Protein AF-A0A5Q4HBQ9-F1 (afdb_monomer_lite)

pLDDT: mean 87.52, std 17.46, range [31.7, 98.94]

Structure (mmCIF, N/CA/C/O backbone):
data_AF-A0A5Q4HBQ9-F1
#
_entry.id   AF-A0A5Q4HBQ9-F1
#
loop_
_atom_site.group_PDB
_atom_site.id
_atom_site.type_symbol
_atom_site.label_atom_id
_atom_site.label_alt_id
_atom_site.label_comp_id
_atom_site.label_asym_id
_atom_site.label_entity_id
_atom_site.label_seq_id
_atom_site.pdbx_PDB_ins_code
_atom_site.Cartn_x
_atom_site.Cartn_y
_atom_site.Cartn_z
_atom_site.occupancy
_atom_site.B_iso_or_equiv
_atom_site.auth_seq_id
_atom_site.auth_comp_id
_atom_site.auth_asym_id
_atom_site.auth_atom_id
_atom_site.pdbx_PDB_model_num
ATOM 1 N N . MET A 1 1 ? 62.508 -44.727 -7.318 1.00 38.47 1 MET A N 1
ATOM 2 C CA . MET A 1 1 ? 63.826 -45.401 -7.245 1.00 38.47 1 MET A CA 1
ATOM 3 C C . MET A 1 1 ? 63.617 -46.894 -7.467 1.00 38.47 1 MET A C 1
ATOM 5 O O . MET A 1 1 ? 62.598 -47.386 -7.006 1.00 38.47 1 MET A O 1
ATOM 9 N N . ASN A 1 2 ? 64.560 -47.561 -8.149 1.00 38.38 2 ASN A N 1
ATOM 10 C CA . ASN A 1 2 ? 64.626 -49.001 -8.492 1.00 38.38 2 ASN A CA 1
ATOM 11 C C . ASN A 1 2 ? 63.758 -49.400 -9.697 1.00 38.38 2 ASN A C 1
ATOM 13 O O . ASN A 1 2 ? 62.579 -49.661 -9.539 1.00 38.38 2 ASN A O 1
ATOM 17 N N . SER A 1 3 ? 64.181 -49.404 -10.967 1.00 32.97 3 SER A N 1
ATOM 18 C CA . SER A 1 3 ? 65.463 -49.605 -11.670 1.00 32.97 3 SER A CA 1
ATOM 19 C C . SER A 1 3 ? 66.104 -51.000 -11.573 1.00 32.97 3 SER A C 1
ATOM 21 O O . SER A 1 3 ? 66.800 -51.286 -10.604 1.00 32.97 3 SER A O 1
ATOM 23 N N . LYS A 1 4 ? 66.005 -51.711 -12.720 1.00 38.78 4 LYS A N 1
ATOM 24 C CA . LYS A 1 4 ? 66.917 -52.725 -13.314 1.00 38.78 4 LYS A CA 1
ATOM 25 C C . LYS A 1 4 ? 66.827 -54.174 -12.775 1.00 38.78 4 LYS A C 1
ATOM 27 O O . LYS A 1 4 ? 66.355 -54.340 -11.659 1.00 38.78 4 LYS A O 1
ATOM 32 N N . PRO A 1 5 ? 67.302 -55.212 -13.519 1.00 49.62 5 PRO A N 1
ATOM 33 C CA . PRO A 1 5 ? 68.168 -55.165 -14.712 1.00 49.62 5 PRO A CA 1
ATOM 34 C C . PRO A 1 5 ? 67.811 -56.070 -15.918 1.00 49.62 5 PRO A C 1
ATOM 36 O O . PRO A 1 5 ? 67.216 -57.136 -15.830 1.00 49.62 5 PRO A O 1
ATOM 39 N N . THR A 1 6 ? 68.328 -55.615 -17.057 1.00 40.50 6 THR A N 1
ATOM 40 C CA . THR A 1 6 ? 68.719 -56.319 -18.291 1.00 40.50 6 THR A CA 1
ATOM 41 C C . THR A 1 6 ? 69.881 -57.302 -18.100 1.00 40.50 6 THR A C 1
ATOM 43 O O . THR A 1 6 ? 70.739 -57.006 -17.270 1.00 40.50 6 THR A O 1
ATOM 46 N N . SER A 1 7 ? 70.009 -58.314 -18.984 1.00 37.12 7 SER A N 1
ATOM 47 C CA . SER A 1 7 ? 71.264 -58.914 -19.536 1.00 37.12 7 SER A CA 1
ATOM 48 C C . SER A 1 7 ? 71.087 -60.434 -19.741 1.00 37.12 7 SER A C 1
ATOM 50 O O . SER A 1 7 ? 70.559 -61.073 -18.847 1.00 37.12 7 SER A O 1
ATOM 52 N N . ARG A 1 8 ? 71.553 -61.150 -20.776 1.00 36.56 8 ARG A N 1
ATOM 53 C CA . ARG A 1 8 ? 72.318 -60.921 -22.026 1.00 36.56 8 ARG A CA 1
ATOM 54 C C . ARG A 1 8 ? 72.663 -62.327 -22.569 1.00 36.56 8 ARG A C 1
ATOM 56 O O . ARG A 1 8 ? 72.629 -63.280 -21.797 1.00 36.56 8 ARG A O 1
ATOM 63 N N . LYS A 1 9 ? 73.173 -62.359 -23.810 1.00 34.47 9 LYS A N 1
ATOM 64 C CA . LYS A 1 9 ? 74.004 -63.394 -24.482 1.00 34.47 9 LYS A CA 1
ATOM 65 C C . LYS A 1 9 ? 73.251 -64.397 -25.357 1.00 34.47 9 LYS A C 1
ATOM 67 O O . LYS A 1 9 ? 72.204 -64.871 -24.960 1.00 34.47 9 LYS A O 1
ATOM 72 N N . GLN A 1 10 ? 73.775 -64.864 -26.490 1.00 35.12 10 GLN A N 1
ATOM 73 C CA . GLN A 1 10 ? 74.820 -64.468 -27.465 1.00 35.12 10 GLN A CA 1
ATOM 74 C C . GLN A 1 10 ? 74.903 -65.672 -28.426 1.00 35.12 10 GLN A C 1
ATOM 76 O O . GLN A 1 10 ? 74.970 -66.784 -27.914 1.00 35.12 10 GLN A O 1
ATOM 81 N N . SER A 1 11 ? 74.997 -65.445 -29.741 1.00 34.88 11 SER A N 1
ATOM 82 C CA . SER A 1 11 ? 75.926 -66.094 -30.709 1.00 34.88 11 SER A CA 1
ATOM 83 C C . SER A 1 11 ? 75.340 -66.001 -32.133 1.00 34.88 11 SER A C 1
ATOM 85 O O . SER A 1 11 ? 74.197 -66.356 -32.376 1.00 34.88 11 SER A O 1
ATOM 87 N N . ASN A 1 12 ? 75.937 -65.176 -32.995 1.00 34.09 12 ASN A N 1
ATOM 88 C CA . ASN A 1 12 ? 76.936 -65.491 -34.034 1.00 34.09 12 ASN A CA 1
ATOM 89 C C . ASN A 1 12 ? 76.414 -66.238 -35.282 1.00 34.09 12 ASN A C 1
ATOM 91 O O . ASN A 1 12 ? 76.259 -67.450 -35.292 1.00 34.09 12 ASN A O 1
ATOM 95 N N . ALA A 1 13 ? 76.216 -65.424 -36.326 1.00 37.75 13 ALA A N 1
ATOM 96 C CA . ALA A 1 13 ? 76.554 -65.570 -37.747 1.00 37.75 13 ALA A CA 1
ATOM 97 C C . ALA A 1 13 ? 76.961 -66.942 -38.328 1.00 37.75 13 ALA A C 1
ATOM 99 O O . ALA A 1 13 ? 77.933 -67.544 -37.882 1.00 37.75 13 ALA A O 1
ATOM 100 N N . SER A 1 14 ? 76.358 -67.289 -39.475 1.00 34.28 14 SER A N 1
ATOM 101 C CA . SER A 1 14 ? 77.067 -67.802 -40.663 1.00 34.28 14 SER A CA 1
ATOM 102 C C . SER A 1 14 ? 76.190 -67.716 -41.929 1.00 34.28 14 SER A C 1
ATOM 104 O O . SER A 1 14 ? 74.966 -67.694 -41.851 1.00 34.28 14 SER A O 1
ATOM 106 N N . GLN A 1 15 ? 76.856 -67.603 -43.075 1.00 36.81 15 GLN A N 1
ATOM 107 C CA . GLN A 1 15 ? 76.413 -67.217 -44.417 1.00 36.81 15 GLN A CA 1
ATOM 108 C C . GLN A 1 15 ? 75.768 -68.334 -45.277 1.00 36.81 15 GLN A C 1
ATOM 110 O O . GLN A 1 15 ? 76.101 -69.504 -45.146 1.00 36.81 15 GLN A O 1
ATOM 115 N N . GLN A 1 16 ? 74.957 -67.869 -46.244 1.00 34.38 16 GLN A N 1
ATOM 116 C CA . GLN A 1 16 ? 74.822 -68.269 -47.669 1.00 34.38 16 GLN A CA 1
ATOM 117 C C . GLN A 1 16 ? 74.258 -69.644 -48.135 1.00 34.38 16 GLN A C 1
ATOM 119 O O . GLN A 1 16 ? 74.968 -70.638 -48.191 1.00 34.38 16 GLN A O 1
ATOM 124 N N . THR A 1 17 ? 73.057 -69.536 -48.752 1.00 31.70 17 THR A N 1
ATOM 125 C CA . THR A 1 17 ? 72.561 -70.101 -50.053 1.00 31.70 17 THR A CA 1
ATOM 126 C C . THR A 1 17 ? 72.291 -71.613 -50.214 1.00 31.70 17 THR A C 1
ATOM 128 O O . THR A 1 17 ? 72.975 -72.411 -49.590 1.00 31.70 17 THR A O 1
ATOM 131 N N . PRO A 1 18 ? 71.482 -72.045 -51.217 1.00 57.16 18 PRO A N 1
ATOM 132 C CA . PRO A 1 18 ? 70.128 -71.624 -51.637 1.00 57.16 18 PRO A CA 1
ATOM 133 C C . PRO A 1 18 ? 69.224 -72.866 -51.940 1.00 57.16 18 PRO A C 1
ATOM 135 O O . PRO A 1 18 ? 69.588 -73.980 -51.582 1.00 57.16 18 PRO A O 1
ATOM 138 N N . ASN A 1 19 ? 68.116 -72.669 -52.678 1.00 32.53 19 ASN A N 1
ATOM 139 C CA . ASN A 1 19 ? 67.130 -73.648 -53.198 1.00 32.53 19 ASN A CA 1
ATOM 140 C C . ASN A 1 19 ? 66.070 -74.117 -52.194 1.00 32.53 19 ASN A C 1
ATOM 142 O O . ASN A 1 19 ? 66.363 -74.347 -51.033 1.00 32.53 19 ASN A O 1
ATOM 146 N N . SER A 1 20 ? 64.820 -74.371 -52.559 1.00 35.34 20 SER A N 1
ATOM 147 C CA . SER A 1 20 ? 63.946 -74.051 -53.698 1.00 35.34 20 SER A CA 1
ATOM 148 C C . SER A 1 20 ? 62.598 -74.670 -53.309 1.00 35.34 20 SER A C 1
ATOM 150 O O . SER A 1 20 ? 62.616 -75.739 -52.711 1.00 35.34 20 SER A O 1
ATOM 152 N N . SER A 1 21 ? 61.486 -74.029 -53.686 1.00 40.16 21 SER A N 1
ATOM 153 C CA . SER A 1 21 ? 60.124 -74.596 -53.788 1.00 40.16 21 SER A CA 1
ATOM 154 C C . SER A 1 21 ? 59.545 -75.344 -52.577 1.00 40.16 21 SER A C 1
ATOM 156 O O . SER A 1 21 ? 59.978 -76.443 -52.266 1.00 40.16 21 SER A O 1
ATOM 158 N N . GLU A 1 22 ? 58.456 -74.825 -52.008 1.00 39.00 22 GLU A N 1
ATOM 159 C CA . GLU A 1 22 ? 57.154 -75.511 -52.071 1.00 39.00 22 GLU A CA 1
ATOM 160 C C . GLU A 1 22 ? 56.040 -74.669 -51.437 1.00 39.00 22 GLU A C 1
ATOM 162 O O . GLU A 1 22 ? 56.217 -73.969 -50.439 1.00 39.00 22 GLU A O 1
ATOM 167 N N . ASP A 1 23 ? 54.896 -74.722 -52.107 1.00 41.75 23 ASP A N 1
ATOM 168 C CA . ASP A 1 23 ? 53.653 -74.027 -51.828 1.00 41.75 23 ASP A CA 1
ATOM 169 C C . ASP A 1 23 ? 52.999 -74.442 -50.502 1.00 41.75 23 ASP A C 1
ATOM 171 O O . ASP A 1 23 ? 52.842 -75.624 -50.204 1.00 41.75 23 ASP A O 1
ATOM 175 N N . ALA A 1 24 ? 52.466 -73.458 -49.774 1.00 39.22 24 ALA A N 1
ATOM 176 C CA . ALA A 1 24 ? 51.331 -73.661 -48.875 1.00 39.22 24 ALA A CA 1
ATOM 177 C C . ALA A 1 24 ? 50.464 -72.392 -48.851 1.00 39.22 24 ALA A C 1
ATOM 179 O O . ALA A 1 24 ? 50.676 -71.457 -48.075 1.00 39.22 24 ALA A O 1
ATOM 180 N N . ALA A 1 25 ? 49.482 -72.347 -49.750 1.00 40.44 25 ALA A N 1
ATOM 181 C CA . ALA A 1 25 ? 48.472 -71.301 -49.804 1.00 40.44 25 ALA A CA 1
ATOM 182 C C . ALA A 1 25 ? 47.514 -71.401 -48.600 1.00 40.44 25 ALA A C 1
ATOM 184 O O . ALA A 1 25 ? 46.731 -72.339 -48.485 1.00 40.44 25 ALA A O 1
ATOM 185 N N . SER A 1 26 ? 47.537 -70.389 -47.727 1.00 42.75 26 SER A N 1
ATOM 186 C CA . SER A 1 26 ? 46.495 -70.121 -46.728 1.00 42.75 26 SER A CA 1
ATOM 187 C C . SER A 1 26 ? 45.514 -69.087 -47.294 1.00 42.75 26 SER A C 1
ATOM 189 O O . SER A 1 26 ? 45.794 -67.886 -47.309 1.00 42.75 26 SER A O 1
ATOM 191 N N . THR A 1 27 ? 44.347 -69.540 -47.744 1.00 43.53 27 THR A N 1
ATOM 192 C CA . THR A 1 27 ? 43.231 -68.709 -48.223 1.00 43.53 27 THR A CA 1
ATOM 193 C C . THR A 1 27 ? 42.690 -67.777 -47.129 1.00 43.53 27 THR A C 1
ATOM 195 O O . THR A 1 27 ? 42.095 -68.233 -46.153 1.00 43.53 27 THR A O 1
ATOM 198 N N . ARG A 1 28 ? 42.834 -66.455 -47.310 1.00 51.19 28 ARG A N 1
ATOM 199 C CA . ARG A 1 28 ? 42.061 -65.437 -46.574 1.00 51.19 28 ARG A CA 1
ATOM 200 C C . ARG A 1 28 ? 40.673 -65.309 -47.204 1.00 51.19 28 ARG A C 1
ATOM 202 O O . ARG A 1 28 ? 40.556 -64.911 -48.357 1.00 51.19 28 ARG A O 1
ATOM 209 N N . SER A 1 29 ? 39.635 -65.596 -46.422 1.00 48.44 29 SER A N 1
ATOM 210 C CA . SER A 1 29 ? 38.242 -65.260 -46.741 1.00 48.44 29 SER A CA 1
ATOM 211 C C . SER A 1 29 ? 38.076 -63.734 -46.837 1.00 48.44 29 SER A C 1
ATOM 213 O O . SER A 1 29 ? 38.196 -63.015 -45.841 1.00 48.44 29 SER A O 1
ATOM 215 N N . THR A 1 30 ? 37.818 -63.224 -48.040 1.00 52.66 30 THR A N 1
ATOM 216 C CA . THR A 1 30 ? 37.378 -61.849 -48.294 1.00 52.66 30 THR A CA 1
ATOM 217 C C . THR A 1 30 ? 35.855 -61.843 -48.433 1.00 52.66 30 THR A C 1
ATOM 219 O O . THR A 1 30 ? 35.308 -62.172 -49.479 1.00 52.66 30 THR A O 1
ATOM 222 N N . HIS A 1 31 ? 35.136 -61.475 -47.367 1.00 55.94 31 HIS A N 1
ATOM 223 C CA . HIS A 1 31 ? 33.686 -61.269 -47.447 1.00 55.94 31 HIS A CA 1
ATOM 224 C C . HIS A 1 31 ? 33.368 -60.013 -48.290 1.00 55.94 31 HIS A C 1
ATOM 226 O O . HIS A 1 31 ? 33.730 -58.908 -47.872 1.00 55.94 31 HIS A O 1
ATOM 232 N N . PRO A 1 32 ? 32.656 -60.136 -49.429 1.00 56.22 32 PRO A N 1
ATOM 233 C CA . PRO A 1 32 ? 32.446 -59.047 -50.394 1.00 56.22 32 PRO A CA 1
ATOM 234 C C . PRO A 1 32 ? 31.489 -57.939 -49.911 1.00 56.22 32 PRO A C 1
ATOM 236 O O . PRO A 1 32 ? 31.349 -56.916 -50.571 1.00 56.22 32 PRO A O 1
ATOM 239 N N . TYR A 1 33 ? 30.865 -58.094 -48.738 1.00 57.97 33 TYR A N 1
ATOM 240 C CA . TYR A 1 33 ? 29.875 -57.150 -48.196 1.00 57.97 33 TYR A CA 1
ATOM 241 C C . TYR A 1 33 ? 30.449 -56.115 -47.214 1.00 57.97 33 TYR A C 1
ATOM 243 O O . TYR A 1 33 ? 29.762 -55.163 -46.848 1.00 57.97 33 TYR A O 1
ATOM 251 N N . ARG A 1 34 ? 31.715 -56.263 -46.796 1.00 60.88 34 ARG A N 1
ATOM 252 C CA . ARG A 1 34 ? 32.393 -55.324 -45.883 1.00 60.88 34 ARG A CA 1
ATOM 253 C C . ARG A 1 34 ? 32.460 -53.870 -46.384 1.00 60.88 34 ARG A C 1
ATOM 255 O O . ARG A 1 34 ? 32.150 -52.994 -45.582 1.00 60.88 34 ARG A O 1
ATOM 262 N N . PRO A 1 35 ? 32.821 -53.569 -47.649 1.00 66.25 35 PRO A N 1
ATOM 263 C CA . PRO A 1 35 ? 32.895 -52.179 -48.105 1.00 66.25 35 PRO A CA 1
ATOM 264 C C . PRO A 1 35 ? 31.508 -51.531 -48.212 1.00 66.25 35 PRO A C 1
ATOM 266 O O . PRO A 1 35 ? 31.366 -50.349 -47.919 1.00 66.25 35 PRO A O 1
ATOM 269 N N . PHE A 1 36 ? 30.474 -52.310 -48.547 1.00 75.38 36 PHE A N 1
ATOM 270 C CA . PHE A 1 36 ? 29.093 -51.829 -48.607 1.00 75.38 36 PHE A CA 1
ATOM 271 C C . PHE A 1 36 ? 28.544 -51.482 -47.217 1.00 75.38 36 PHE A C 1
ATOM 273 O O . PHE A 1 36 ? 28.008 -50.395 -47.020 1.00 75.38 36 PHE A O 1
ATOM 280 N N . PHE A 1 37 ? 28.743 -52.360 -46.227 1.00 75.94 37 PHE A N 1
ATOM 281 C CA . PHE A 1 37 ? 28.345 -52.091 -44.841 1.00 75.94 37 PHE A CA 1
ATOM 282 C C . PHE A 1 37 ? 29.100 -50.907 -44.230 1.00 75.94 37 PHE A C 1
ATOM 284 O O . PHE A 1 37 ? 28.501 -50.109 -43.515 1.00 75.94 37 PHE A O 1
ATOM 291 N N . LEU A 1 38 ? 30.395 -50.764 -44.528 1.00 79.88 38 LEU A N 1
ATOM 292 C CA . LEU A 1 38 ? 31.186 -49.612 -44.087 1.00 79.88 38 LEU A CA 1
ATOM 293 C C . LEU A 1 38 ? 30.717 -48.308 -44.751 1.00 79.88 38 LEU A C 1
ATOM 295 O O . LEU A 1 38 ? 30.642 -47.286 -44.076 1.00 79.88 38 LEU A O 1
ATOM 299 N N . GLY A 1 39 ? 30.350 -48.348 -46.036 1.00 84.88 39 GLY A N 1
ATOM 300 C CA . GLY A 1 39 ? 29.775 -47.202 -46.745 1.00 84.88 39 GLY A CA 1
ATOM 301 C C . GLY A 1 39 ? 28.408 -46.786 -46.195 1.00 84.88 39 GLY A C 1
ATOM 302 O O . GLY A 1 39 ? 28.181 -45.605 -45.945 1.00 84.88 39 GLY A O 1
ATOM 303 N N . LEU A 1 40 ? 27.521 -47.751 -45.928 1.00 87.31 40 LEU A N 1
ATOM 304 C CA . LEU A 1 40 ? 26.217 -47.495 -45.308 1.00 87.31 40 LEU A CA 1
ATOM 305 C C . LEU A 1 40 ? 26.369 -46.939 -43.885 1.00 87.31 40 LEU A C 1
ATOM 307 O O . LEU A 1 40 ? 25.688 -45.984 -43.525 1.00 87.31 40 LEU A O 1
ATOM 311 N N . LEU A 1 41 ? 27.287 -47.495 -43.090 1.00 89.25 41 LEU A N 1
ATOM 312 C CA . LEU A 1 41 ? 27.578 -47.000 -41.746 1.00 89.25 41 LEU A CA 1
ATOM 313 C C . LEU A 1 41 ? 28.112 -45.561 -41.781 1.00 89.25 41 LEU A C 1
ATOM 315 O O . LEU A 1 41 ? 27.652 -44.738 -40.996 1.00 89.25 41 LEU A O 1
ATOM 319 N N . MET A 1 42 ? 29.024 -45.233 -42.705 1.00 89.31 42 MET A N 1
ATOM 320 C CA . MET A 1 42 ? 29.490 -43.852 -42.886 1.00 89.31 42 MET A CA 1
ATOM 321 C C . MET A 1 42 ? 28.348 -42.907 -43.253 1.00 89.31 42 MET A C 1
ATOM 323 O O . MET A 1 42 ? 28.282 -41.815 -42.699 1.00 89.31 42 MET A O 1
ATOM 327 N N . LEU A 1 43 ? 27.443 -43.317 -44.146 1.00 92.00 43 LEU A N 1
ATOM 328 C CA . LEU A 1 43 ? 26.289 -42.502 -44.527 1.00 92.00 43 LEU A CA 1
ATOM 329 C C . LEU A 1 43 ? 25.365 -42.251 -43.329 1.00 92.00 43 LEU A C 1
ATOM 331 O O . LEU A 1 43 ? 24.971 -41.115 -43.087 1.00 92.00 43 LEU A O 1
ATOM 335 N N . VAL A 1 44 ? 25.052 -43.292 -42.552 1.00 92.75 44 VAL A N 1
ATOM 336 C CA . VAL A 1 44 ? 24.201 -43.177 -41.357 1.00 92.75 44 VAL A CA 1
ATOM 337 C C . VAL A 1 44 ? 24.845 -42.270 -40.313 1.00 92.75 44 VAL A C 1
ATOM 339 O O . VAL A 1 44 ? 24.173 -41.391 -39.779 1.00 92.75 44 VAL A O 1
ATOM 342 N N . VAL A 1 45 ? 26.145 -42.435 -40.052 1.00 93.31 45 VAL A N 1
ATOM 343 C CA . VAL A 1 45 ? 26.885 -41.565 -39.129 1.00 93.31 45 VAL A CA 1
ATOM 344 C C . VAL A 1 45 ? 26.903 -40.129 -39.647 1.00 93.31 45 VAL A C 1
ATOM 346 O O . VAL A 1 45 ? 26.613 -39.224 -38.878 1.00 93.31 45 VAL A O 1
ATOM 349 N N . ALA A 1 46 ? 27.151 -39.903 -40.938 1.00 93.56 46 ALA A N 1
ATOM 350 C CA . ALA A 1 46 ? 27.155 -38.565 -41.525 1.00 93.56 46 ALA A CA 1
ATOM 351 C C . ALA A 1 46 ? 25.786 -37.874 -41.414 1.00 93.56 46 ALA A C 1
ATOM 353 O O . ALA A 1 46 ? 25.722 -36.709 -41.029 1.00 93.56 46 ALA A O 1
ATOM 354 N N . VAL A 1 47 ? 24.690 -38.592 -41.686 1.00 94.94 47 VAL A N 1
ATOM 355 C CA . VAL A 1 47 ? 23.321 -38.068 -41.544 1.00 94.94 47 VAL A CA 1
ATOM 356 C C . VAL A 1 47 ? 22.985 -37.793 -40.077 1.00 94.94 47 VAL A C 1
ATOM 358 O O . VAL A 1 47 ? 22.423 -36.745 -39.767 1.00 94.94 47 VAL A O 1
ATOM 361 N N . ALA A 1 48 ? 23.362 -38.687 -39.161 1.00 94.19 48 ALA A N 1
ATOM 362 C CA . ALA A 1 48 ? 23.145 -38.493 -37.730 1.00 94.19 48 ALA A CA 1
ATOM 363 C C . ALA A 1 48 ? 23.954 -37.305 -37.188 1.00 94.19 48 ALA A C 1
ATOM 365 O O . ALA A 1 48 ? 23.406 -36.464 -36.480 1.00 94.19 48 ALA A O 1
ATOM 366 N N . THR A 1 49 ? 25.233 -37.189 -37.558 1.00 94.44 49 THR A N 1
ATOM 367 C CA . THR A 1 49 ? 26.078 -36.042 -37.209 1.00 94.44 49 THR A CA 1
ATOM 368 C C . THR A 1 49 ? 25.496 -34.756 -37.778 1.00 94.44 49 THR A C 1
ATOM 370 O O . THR A 1 49 ? 25.367 -33.794 -37.032 1.00 94.44 49 THR A O 1
ATOM 373 N N . PHE A 1 50 ? 25.062 -34.742 -39.041 1.00 96.06 50 PHE A N 1
ATOM 374 C CA . PHE A 1 50 ? 24.402 -33.579 -39.632 1.00 96.06 50 PHE A CA 1
ATOM 375 C C . PHE A 1 50 ? 23.128 -33.191 -38.870 1.00 96.06 50 PHE A C 1
ATOM 377 O O . PHE A 1 50 ? 22.959 -32.022 -38.541 1.00 96.06 50 PHE A O 1
ATOM 384 N N . GLY A 1 51 ? 22.267 -34.153 -38.526 1.00 95.75 51 GLY A N 1
ATOM 385 C CA . GLY A 1 51 ? 21.046 -33.896 -37.756 1.00 95.75 51 GLY A CA 1
ATOM 386 C C . GLY A 1 51 ? 21.323 -33.345 -36.354 1.00 95.75 51 GLY A C 1
ATOM 387 O O . GLY A 1 51 ? 20.674 -32.392 -35.929 1.00 95.75 51 GLY A O 1
ATOM 388 N N . VAL A 1 52 ? 22.323 -33.891 -35.654 1.00 94.81 52 VAL A N 1
ATOM 389 C CA . VAL A 1 52 ? 22.746 -33.401 -34.333 1.00 94.81 52 VAL A CA 1
ATOM 390 C C . VAL A 1 52 ? 23.371 -32.012 -34.438 1.00 94.81 52 VAL A C 1
ATOM 392 O O . VAL A 1 52 ? 23.030 -31.137 -33.649 1.00 94.81 52 VAL A O 1
ATOM 395 N N . THR A 1 53 ? 24.252 -31.776 -35.411 1.00 94.50 53 THR A N 1
ATOM 396 C CA . THR A 1 53 ? 24.859 -30.459 -35.636 1.00 94.50 53 THR A CA 1
ATOM 397 C C . THR A 1 53 ? 23.802 -29.425 -36.007 1.00 94.50 53 THR A C 1
ATOM 399 O O . THR A 1 53 ? 23.817 -28.343 -35.433 1.00 94.50 53 THR A O 1
ATOM 402 N N . TRP A 1 54 ? 22.858 -29.755 -36.891 1.00 95.25 54 TRP A N 1
ATOM 403 C CA . TRP A 1 54 ? 21.749 -28.871 -37.253 1.00 95.25 54 TRP A CA 1
ATOM 404 C C . TRP A 1 54 ? 20.902 -28.517 -36.028 1.00 95.25 54 TRP A C 1
ATOM 406 O O . TRP A 1 54 ? 20.715 -27.340 -35.746 1.00 95.25 54 TRP A O 1
ATOM 416 N N . LEU A 1 55 ? 20.501 -29.507 -35.225 1.00 93.50 55 LEU A N 1
ATOM 417 C CA . LEU A 1 55 ? 19.765 -29.269 -33.983 1.00 93.50 55 LEU A CA 1
ATOM 418 C C . LEU A 1 55 ? 20.554 -28.394 -32.995 1.00 93.50 55 LEU A C 1
ATOM 420 O O . LEU A 1 55 ? 19.989 -27.478 -32.403 1.00 93.50 55 LEU A O 1
ATOM 424 N N . LEU A 1 56 ? 21.852 -28.656 -32.810 1.00 91.56 56 LEU A N 1
ATOM 425 C CA . LEU A 1 56 ? 22.705 -27.867 -31.918 1.00 91.56 56 LEU A CA 1
ATOM 426 C C . LEU A 1 56 ? 22.872 -26.427 -32.408 1.00 91.56 56 LEU A C 1
ATOM 428 O O . LEU A 1 56 ? 22.820 -25.517 -31.585 1.00 91.56 56 LEU A O 1
ATOM 432 N N . VAL A 1 57 ? 23.033 -26.217 -33.717 1.00 91.38 57 VAL A N 1
ATOM 433 C CA . VAL A 1 57 ? 23.089 -24.882 -34.328 1.00 91.38 57 VAL A CA 1
ATOM 434 C C . VAL A 1 57 ? 21.758 -24.167 -34.140 1.00 91.38 57 VAL A C 1
ATOM 436 O O . VAL A 1 57 ? 21.757 -23.059 -33.627 1.00 91.38 57 VAL A O 1
ATOM 439 N N . THR A 1 58 ? 20.623 -24.812 -34.413 1.00 90.69 58 THR A N 1
ATOM 440 C CA . THR A 1 58 ? 19.294 -24.223 -34.195 1.00 90.69 58 THR A CA 1
ATOM 441 C C . THR A 1 58 ? 19.046 -23.884 -32.720 1.00 90.69 58 THR A C 1
ATOM 443 O O . THR A 1 58 ? 18.545 -22.807 -32.405 1.00 90.69 58 THR A O 1
ATOM 446 N N . ILE A 1 59 ? 19.441 -24.753 -31.781 1.00 82.69 59 ILE A N 1
ATOM 447 C CA . ILE A 1 59 ? 19.371 -24.458 -30.339 1.00 82.69 59 ILE A CA 1
ATOM 448 C C . ILE A 1 59 ? 20.284 -23.283 -29.983 1.00 82.69 59 ILE A C 1
ATOM 450 O O . ILE A 1 59 ? 19.897 -22.434 -29.180 1.00 82.69 59 ILE A O 1
ATOM 454 N N . PHE A 1 60 ? 21.494 -23.233 -30.540 1.00 82.62 60 PHE A N 1
ATOM 455 C CA . PHE A 1 60 ? 22.449 -22.162 -30.287 1.00 82.62 60 PHE A CA 1
ATOM 456 C C . PHE A 1 60 ? 21.954 -20.825 -30.844 1.00 82.62 60 PHE A C 1
ATOM 458 O O . PHE A 1 60 ? 21.954 -19.849 -30.103 1.00 82.62 60 PHE A O 1
ATOM 465 N N . GLU A 1 61 ? 21.446 -20.793 -32.075 1.00 78.06 61 GLU A N 1
ATOM 466 C CA . GLU A 1 61 ? 20.825 -19.626 -32.709 1.00 78.06 61 GLU A CA 1
ATOM 467 C C . GLU A 1 61 ? 19.605 -19.149 -31.917 1.00 78.06 61 GLU A C 1
ATOM 469 O O . GLU A 1 61 ? 19.521 -17.969 -31.587 1.00 78.06 61 GLU A O 1
ATOM 474 N N . HIS A 1 62 ? 18.705 -20.048 -31.501 1.00 74.25 62 HIS A N 1
ATOM 475 C CA . HIS A 1 62 ? 17.578 -19.683 -30.637 1.00 74.25 62 HIS A CA 1
ATOM 476 C C . HIS A 1 62 ? 18.030 -19.174 -29.264 1.00 74.25 62 HIS A C 1
ATOM 478 O O . HIS A 1 62 ? 17.460 -18.213 -28.750 1.00 74.25 62 HIS A O 1
ATOM 484 N N . ARG A 1 63 ? 19.070 -19.769 -28.666 1.00 66.88 63 ARG A N 1
ATOM 485 C CA . ARG A 1 63 ? 19.653 -19.271 -27.411 1.00 66.88 63 ARG A CA 1
ATOM 486 C C . ARG A 1 63 ? 20.352 -17.930 -27.593 1.00 66.88 63 ARG A C 1
ATOM 488 O O . ARG A 1 63 ? 20.340 -17.138 -26.661 1.00 66.88 63 ARG A O 1
ATOM 495 N N . GLN A 1 64 ? 20.969 -17.673 -28.741 1.00 63.72 64 GLN A N 1
ATOM 496 C CA . GLN A 1 64 ? 21.662 -16.422 -29.029 1.00 63.72 64 GLN A CA 1
ATOM 497 C C . GLN A 1 64 ? 20.666 -15.299 -29.336 1.00 63.72 64 GLN A C 1
ATOM 499 O O . GLN A 1 64 ? 20.788 -14.227 -28.754 1.00 63.72 64 GLN A O 1
ATOM 504 N N . ALA A 1 65 ? 19.614 -15.579 -30.109 1.00 57.66 65 ALA A N 1
ATOM 505 C CA . ALA A 1 65 ? 18.470 -14.685 -30.283 1.00 57.66 65 ALA A CA 1
ATOM 506 C C . ALA A 1 65 ? 17.773 -14.372 -28.944 1.00 57.66 65 ALA A C 1
ATOM 508 O O . ALA A 1 65 ? 17.353 -13.244 -28.713 1.00 57.66 65 ALA A O 1
ATOM 509 N N . ALA A 1 66 ? 17.715 -15.337 -28.019 1.00 55.38 66 ALA A N 1
ATOM 510 C CA . ALA A 1 66 ? 17.209 -15.117 -26.663 1.00 55.38 66 ALA A CA 1
ATOM 511 C C . ALA A 1 66 ? 18.182 -14.354 -25.737 1.00 55.38 66 ALA A C 1
ATOM 513 O O . ALA A 1 66 ? 17.756 -13.864 -24.694 1.00 55.38 66 ALA A O 1
ATOM 514 N N . ARG A 1 67 ? 19.479 -14.266 -26.071 1.00 53.56 67 ARG A N 1
ATOM 515 C CA . ARG A 1 67 ? 20.512 -13.613 -25.239 1.00 53.56 67 ARG A CA 1
ATOM 516 C C . ARG A 1 67 ? 20.609 -12.102 -25.453 1.00 53.56 67 ARG A C 1
ATOM 518 O O . ARG A 1 67 ? 21.089 -11.421 -24.556 1.00 53.56 67 ARG A O 1
ATOM 525 N N . THR A 1 68 ? 20.139 -11.583 -26.584 1.00 55.59 68 THR A N 1
ATOM 526 C CA . THR A 1 68 ? 20.027 -10.137 -26.853 1.00 55.59 68 THR A CA 1
ATOM 527 C C . THR A 1 68 ? 18.615 -9.815 -27.352 1.00 55.59 68 THR A C 1
ATOM 529 O O . THR A 1 68 ? 18.432 -9.572 -28.544 1.00 55.59 68 THR A O 1
ATOM 532 N N . PRO A 1 69 ? 17.591 -9.877 -26.480 1.00 56.22 69 PRO A N 1
ATOM 533 C CA . PRO A 1 69 ? 16.197 -9.766 -26.909 1.00 56.22 69 PRO A CA 1
ATOM 534 C C . PRO A 1 69 ? 15.788 -8.348 -27.337 1.00 56.22 69 PRO A C 1
ATOM 536 O O . PRO A 1 69 ? 14.712 -8.183 -27.903 1.00 56.22 69 PRO A O 1
ATOM 539 N N . PHE A 1 70 ? 16.617 -7.331 -27.081 1.00 62.78 70 PHE A N 1
ATOM 540 C CA . PHE A 1 70 ? 16.353 -5.948 -27.471 1.00 62.78 70 PHE A CA 1
ATOM 541 C C . PHE A 1 70 ? 17.625 -5.271 -27.988 1.00 62.78 70 PHE A C 1
ATOM 543 O O . PHE A 1 70 ? 18.725 -5.500 -27.483 1.00 62.78 70 PHE A O 1
ATOM 550 N N . VAL A 1 71 ? 17.455 -4.436 -29.010 1.00 70.38 71 VAL A N 1
ATOM 551 C CA . VAL A 1 71 ? 18.476 -3.505 -29.493 1.00 70.38 71 VAL A CA 1
ATOM 552 C C . VAL A 1 71 ? 18.201 -2.175 -28.805 1.00 70.38 71 VAL A C 1
ATOM 554 O O . VAL A 1 71 ? 17.079 -1.680 -28.883 1.00 70.38 71 VAL A O 1
ATOM 557 N N . ARG A 1 72 ? 19.200 -1.606 -28.124 1.00 81.00 72 ARG A N 1
ATOM 558 C CA . ARG A 1 72 ? 19.101 -0.234 -27.618 1.00 81.00 72 ARG A CA 1
ATOM 559 C C . ARG A 1 72 ? 19.273 0.730 -28.779 1.00 81.00 72 ARG A C 1
ATOM 561 O O . ARG A 1 72 ? 20.331 0.762 -29.400 1.00 81.00 72 ARG A O 1
ATOM 568 N N . LEU A 1 73 ? 18.200 1.437 -29.097 1.00 86.06 73 LEU A N 1
ATOM 569 C CA . LEU A 1 73 ? 18.142 2.454 -30.141 1.00 86.06 73 LEU A CA 1
ATOM 570 C C . LEU A 1 73 ? 18.283 3.857 -29.553 1.00 86.06 73 LEU A C 1
ATOM 572 O O . LEU A 1 73 ? 18.827 4.735 -30.215 1.00 86.06 73 LEU A O 1
ATOM 576 N N . VAL A 1 74 ? 17.808 4.047 -28.321 1.00 89.31 74 VAL A N 1
ATOM 577 C CA . VAL A 1 74 ? 17.945 5.287 -27.554 1.00 89.31 74 VAL A CA 1
ATOM 578 C C . VAL A 1 74 ? 18.533 4.988 -26.183 1.00 89.31 74 VAL A C 1
ATOM 580 O O . VAL A 1 74 ? 18.289 3.916 -25.621 1.00 89.31 74 VAL A O 1
ATOM 583 N N . GLU A 1 75 ? 19.311 5.923 -25.653 1.00 88.69 75 GLU A N 1
ATOM 584 C CA . GLU A 1 75 ? 19.789 5.837 -24.277 1.00 88.69 75 GLU A CA 1
ATOM 585 C C . GLU A 1 75 ? 18.661 6.210 -23.311 1.00 88.69 75 GLU A C 1
ATOM 587 O O . GLU A 1 75 ? 17.835 7.075 -23.599 1.00 88.69 75 GLU A O 1
ATOM 592 N N . VAL A 1 76 ? 18.624 5.505 -22.185 1.00 92.31 76 VAL A N 1
ATOM 593 C CA . VAL A 1 76 ? 17.772 5.800 -21.031 1.00 92.31 76 VAL A CA 1
ATOM 594 C C . VAL A 1 76 ? 18.651 5.717 -19.792 1.00 92.31 76 VAL A C 1
ATOM 596 O O . VAL A 1 76 ? 19.583 4.909 -19.745 1.00 92.31 76 VAL A O 1
ATOM 599 N N . ASP A 1 77 ? 18.361 6.540 -18.797 1.00 93.94 77 ASP A N 1
ATOM 600 C CA . ASP A 1 77 ? 19.189 6.711 -17.610 1.00 93.94 77 ASP A CA 1
ATOM 601 C C . ASP A 1 77 ? 18.350 6.916 -16.340 1.00 93.94 77 ASP A C 1
ATOM 603 O O . ASP A 1 77 ? 17.133 6.708 -16.323 1.00 93.94 77 ASP A O 1
ATOM 607 N N . GLU A 1 78 ? 19.016 7.296 -15.251 1.00 94.75 78 GLU A N 1
ATOM 608 C CA . GLU A 1 78 ? 18.401 7.474 -13.940 1.00 94.75 78 GLU A CA 1
ATOM 609 C C . GLU A 1 78 ? 17.477 8.698 -13.818 1.00 94.75 78 GLU A C 1
ATOM 611 O O . GLU A 1 78 ? 16.876 8.883 -12.759 1.00 94.75 78 GLU A O 1
ATOM 616 N N . THR A 1 79 ? 17.363 9.524 -14.863 1.00 92.50 79 THR A N 1
ATOM 617 C CA . THR A 1 79 ? 16.416 10.650 -14.965 1.00 92.50 79 THR A CA 1
ATOM 618 C C . THR A 1 79 ? 15.292 10.397 -15.953 1.00 92.50 79 THR A C 1
ATOM 620 O O . THR A 1 79 ? 14.338 11.165 -15.984 1.00 92.50 79 THR A O 1
ATOM 623 N N . THR A 1 80 ? 15.360 9.318 -16.740 1.00 92.75 80 THR A N 1
ATOM 624 C CA . THR A 1 80 ? 14.374 9.026 -17.787 1.00 92.75 80 THR A CA 1
ATOM 625 C C . THR A 1 80 ? 13.063 8.506 -17.187 1.00 92.75 80 THR A C 1
ATOM 627 O O . THR A 1 80 ? 12.748 7.316 -17.262 1.00 92.75 80 THR A O 1
ATOM 630 N N . THR A 1 81 ? 12.285 9.393 -16.571 1.00 92.25 81 THR A N 1
ATOM 631 C CA . THR A 1 81 ? 10.968 9.089 -15.991 1.00 92.25 81 THR A CA 1
ATOM 632 C C . THR A 1 81 ? 9.881 9.047 -17.052 1.00 92.25 81 THR A C 1
ATOM 634 O O . THR A 1 81 ? 8.920 8.290 -16.899 1.00 92.25 81 THR A O 1
ATOM 637 N N . ASN A 1 82 ? 10.047 9.773 -18.160 1.00 90.00 82 ASN A N 1
ATOM 638 C CA . ASN A 1 82 ? 9.148 9.659 -19.295 1.00 90.00 82 ASN A CA 1
ATOM 639 C C . ASN A 1 82 ? 9.246 8.241 -19.899 1.00 90.00 82 ASN A C 1
ATOM 641 O O . ASN A 1 82 ? 10.332 7.816 -20.299 1.00 90.00 82 ASN A O 1
ATOM 645 N N . PRO A 1 83 ? 8.140 7.485 -20.012 1.00 90.88 83 PRO A N 1
ATOM 646 C CA . PRO A 1 83 ? 8.166 6.112 -20.516 1.00 90.88 83 PRO A CA 1
ATOM 647 C C . PRO A 1 83 ? 8.308 6.001 -22.049 1.00 90.88 83 PRO A C 1
ATOM 649 O O . PRO A 1 83 ? 8.555 4.906 -22.555 1.00 90.88 83 PRO A O 1
ATOM 652 N N 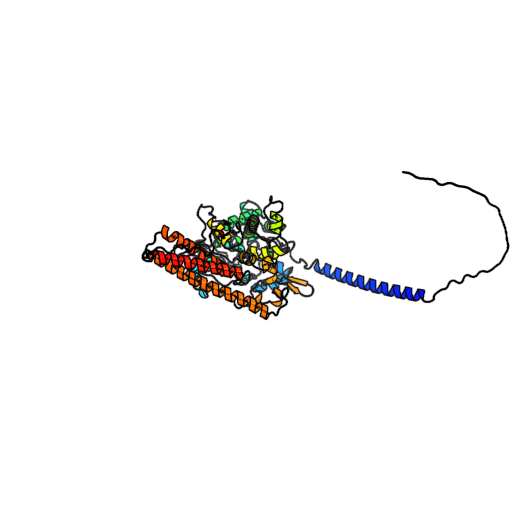. VAL A 1 84 ? 8.150 7.086 -22.818 1.00 90.25 84 VAL A N 1
ATOM 653 C CA . VAL A 1 84 ? 8.178 7.047 -24.295 1.00 90.25 84 VAL A CA 1
ATOM 654 C C . VAL A 1 84 ? 9.540 6.594 -24.856 1.00 90.25 84 VAL A C 1
ATOM 656 O O . VAL A 1 84 ? 9.541 5.672 -25.677 1.00 90.25 84 VAL A O 1
ATOM 659 N N . PRO A 1 85 ? 10.701 7.124 -24.409 1.00 90.81 85 PRO A N 1
ATOM 660 C CA . PRO A 1 85 ? 12.016 6.623 -24.821 1.00 90.81 85 PRO A CA 1
ATOM 661 C C . PRO A 1 85 ? 12.212 5.130 -24.532 1.00 90.81 85 PRO A C 1
ATOM 663 O O . PRO A 1 85 ? 12.729 4.392 -25.373 1.00 90.81 85 PRO A O 1
ATOM 666 N N . TRP A 1 86 ? 11.717 4.641 -23.391 1.00 93.12 86 TRP A N 1
ATOM 667 C CA . TRP A 1 86 ? 11.746 3.212 -23.065 1.00 93.12 86 TRP A CA 1
ATOM 668 C C . TRP A 1 86 ? 10.972 2.384 -24.094 1.00 93.12 86 TRP A C 1
ATOM 670 O O . TRP A 1 86 ? 11.424 1.309 -24.486 1.00 93.12 86 TRP A O 1
ATOM 680 N N . GLY A 1 87 ? 9.843 2.894 -24.591 1.00 91.44 87 GLY A N 1
ATOM 681 C CA . GLY A 1 87 ? 9.033 2.239 -25.619 1.00 91.44 87 GLY A CA 1
ATOM 682 C C . GLY A 1 87 ? 9.733 2.038 -26.962 1.00 91.44 87 GLY A C 1
ATOM 683 O O . GLY A 1 87 ? 9.394 1.100 -27.681 1.00 91.44 87 GLY A O 1
ATOM 684 N N . ILE A 1 88 ? 10.750 2.842 -27.282 1.00 91.00 88 ILE A N 1
ATOM 685 C CA . ILE A 1 88 ? 11.566 2.649 -28.491 1.00 91.00 88 ILE A CA 1
ATOM 686 C C . ILE A 1 88 ? 12.420 1.376 -28.358 1.00 91.00 88 ILE A C 1
ATOM 688 O O . ILE A 1 88 ? 12.555 0.609 -29.312 1.00 91.00 88 ILE A O 1
ATOM 692 N N . ASN A 1 89 ? 12.958 1.124 -27.163 1.00 91.12 89 ASN A N 1
ATOM 693 C CA . ASN A 1 89 ? 13.798 -0.039 -26.871 1.00 91.12 89 ASN A CA 1
ATOM 694 C C . ASN A 1 89 ? 12.979 -1.300 -26.522 1.00 91.12 89 ASN A C 1
ATOM 696 O O . ASN A 1 89 ? 13.383 -2.415 -26.863 1.00 91.12 89 ASN A O 1
ATOM 700 N N . TRP A 1 90 ? 11.830 -1.141 -25.849 1.00 92.62 90 TRP A N 1
ATOM 701 C CA . TRP A 1 90 ? 10.980 -2.226 -25.330 1.00 92.62 90 TRP A CA 1
ATOM 702 C C . TRP A 1 90 ? 9.497 -2.043 -25.708 1.00 92.62 90 TRP A C 1
ATOM 704 O O . TRP A 1 90 ? 8.639 -1.892 -24.831 1.00 92.62 90 TRP A O 1
ATOM 714 N N . PRO A 1 91 ? 9.160 -2.091 -27.012 1.00 91.75 91 PRO A N 1
ATOM 715 C CA . PRO A 1 91 ? 7.836 -1.711 -27.508 1.00 91.75 91 PRO A CA 1
ATOM 716 C C . PRO A 1 91 ? 6.701 -2.584 -26.966 1.00 91.75 91 PRO A C 1
ATOM 718 O O . PRO A 1 91 ? 5.648 -2.066 -26.623 1.00 91.75 91 PRO A O 1
ATOM 721 N N . PHE A 1 92 ? 6.902 -3.897 -26.806 1.00 91.94 92 PHE A N 1
ATOM 722 C CA . PHE A 1 92 ? 5.839 -4.781 -26.309 1.00 91.94 92 PHE A CA 1
ATOM 723 C C . PHE A 1 92 ? 5.455 -4.485 -24.855 1.00 91.94 92 PHE A C 1
ATOM 725 O O . PHE A 1 92 ? 4.274 -4.456 -24.509 1.00 91.94 92 PHE A O 1
ATOM 732 N N . GLN A 1 93 ? 6.452 -4.271 -23.995 1.00 94.19 93 GLN A N 1
ATOM 733 C CA . GLN A 1 93 ? 6.245 -3.906 -22.599 1.00 94.19 93 GLN A CA 1
ATOM 734 C C . GLN A 1 93 ? 5.533 -2.558 -22.527 1.00 94.19 93 GLN A C 1
ATOM 736 O O . GLN A 1 93 ? 4.498 -2.456 -21.875 1.00 94.19 93 GLN A O 1
ATOM 741 N N . PHE A 1 94 ? 6.023 -1.572 -23.278 1.00 94.06 94 PHE A N 1
ATOM 742 C CA . PHE A 1 94 ? 5.430 -0.243 -23.354 1.00 94.06 94 PHE A CA 1
ATOM 743 C C . PHE A 1 94 ? 3.984 -0.256 -23.869 1.00 94.06 94 PHE A C 1
ATOM 745 O O . PHE A 1 94 ? 3.115 0.368 -23.265 1.00 94.06 94 PHE A O 1
ATOM 752 N N . ASP A 1 95 ? 3.684 -1.025 -24.915 1.00 93.81 95 ASP A N 1
ATOM 753 C CA . ASP A 1 95 ? 2.325 -1.153 -25.444 1.00 93.81 95 ASP A CA 1
ATOM 754 C C . ASP A 1 95 ? 1.372 -1.742 -24.404 1.00 93.81 95 ASP A C 1
ATOM 756 O O . ASP A 1 95 ? 0.272 -1.231 -24.220 1.00 93.81 95 ASP A O 1
ATOM 760 N N . THR A 1 96 ? 1.784 -2.782 -23.670 1.00 94.88 96 THR A N 1
ATOM 761 C CA . THR A 1 96 ? 0.945 -3.332 -22.589 1.00 94.88 96 THR A CA 1
ATOM 762 C C . THR A 1 96 ? 0.838 -2.397 -21.384 1.00 94.88 96 THR A C 1
ATOM 764 O O . THR A 1 96 ? -0.229 -2.317 -20.784 1.00 94.88 96 THR A O 1
ATOM 767 N N . TYR A 1 97 ? 1.890 -1.644 -21.062 1.00 95.38 97 TYR A N 1
ATOM 768 C CA . TYR A 1 97 ? 1.875 -0.623 -20.015 1.00 95.38 97 TYR A CA 1
ATOM 769 C C . TYR A 1 97 ? 0.881 0.504 -20.330 1.00 95.38 97 TYR A C 1
ATOM 771 O O . TYR A 1 97 ? 0.073 0.884 -19.481 1.00 95.38 97 TYR A O 1
ATOM 779 N N . ARG A 1 98 ? 0.845 0.968 -21.585 1.00 94.19 98 ARG A N 1
ATOM 780 C CA . ARG A 1 98 ? -0.106 1.988 -22.059 1.00 94.19 98 ARG A CA 1
ATOM 781 C C . ARG A 1 98 ? -1.560 1.597 -21.885 1.00 94.19 98 ARG A C 1
ATOM 783 O O . ARG A 1 98 ? -2.394 2.465 -21.667 1.00 94.19 98 ARG A O 1
ATOM 790 N N . ARG A 1 99 ? -1.865 0.303 -21.932 1.00 94.19 99 ARG A N 1
ATOM 791 C CA . ARG A 1 99 ? -3.227 -0.214 -21.757 1.00 94.19 99 ARG A CA 1
ATOM 792 C C . ARG A 1 99 ? -3.754 -0.079 -20.339 1.00 94.19 99 ARG A C 1
ATOM 794 O O . ARG A 1 99 ? -4.917 -0.373 -20.103 1.00 94.19 99 ARG A O 1
ATOM 801 N N . THR A 1 100 ? -2.958 0.383 -19.380 1.00 93.00 100 THR A N 1
ATOM 802 C CA . THR A 1 100 ? -3.477 0.725 -18.048 1.00 93.00 100 THR A CA 1
ATOM 803 C C . THR A 1 100 ? -4.496 1.877 -18.079 1.00 93.00 100 THR A C 1
ATOM 805 O O . THR A 1 100 ? -5.219 2.052 -17.106 1.00 93.00 100 THR A O 1
ATOM 808 N N . VAL A 1 101 ? -4.646 2.586 -19.207 1.00 90.19 101 VAL A N 1
ATOM 809 C CA . VAL A 1 101 ? -5.782 3.495 -19.458 1.00 90.19 101 VAL A CA 1
ATOM 810 C C . VAL A 1 101 ? -7.095 2.777 -19.798 1.00 90.19 101 VAL A C 1
ATOM 812 O O . VAL A 1 101 ? -8.164 3.378 -19.732 1.00 90.19 101 VAL A O 1
ATOM 815 N N . ASP A 1 102 ? -7.033 1.507 -20.209 1.00 92.00 102 ASP A N 1
ATOM 816 C CA . ASP A 1 102 ? -8.196 0.772 -20.700 1.00 92.00 102 ASP A CA 1
ATOM 817 C C . ASP A 1 102 ? -9.226 0.592 -19.573 1.00 92.00 102 ASP A C 1
ATOM 819 O O . ASP A 1 102 ? -8.905 0.168 -18.455 1.00 92.00 102 ASP A O 1
ATOM 823 N N . THR A 1 103 ? -10.494 0.847 -19.897 1.00 90.31 103 THR A N 1
ATOM 824 C CA . THR A 1 103 ? -11.615 0.539 -19.008 1.00 90.31 103 THR A CA 1
ATOM 825 C C . THR A 1 103 ? -11.827 -0.970 -18.925 1.00 90.31 103 THR A C 1
ATOM 827 O O . THR A 1 103 ? -11.851 -1.667 -19.944 1.00 90.31 103 THR A O 1
ATOM 830 N N . THR A 1 104 ? -11.976 -1.498 -17.713 1.00 90.19 104 THR A N 1
ATOM 831 C CA . THR A 1 104 ? -12.181 -2.929 -17.476 1.00 90.19 104 THR A CA 1
ATOM 832 C C . THR A 1 104 ? -13.139 -3.162 -16.321 1.00 90.19 104 THR A C 1
ATOM 834 O O . THR A 1 104 ? -13.011 -2.508 -15.295 1.00 90.19 104 THR A O 1
ATOM 837 N N . HIS A 1 105 ? -14.031 -4.144 -16.442 1.00 90.25 105 HIS A N 1
ATOM 838 C CA . HIS A 1 105 ? -15.023 -4.442 -15.409 1.00 90.25 105 HIS A CA 1
ATOM 839 C C . HIS A 1 105 ? -14.907 -5.888 -14.929 1.00 90.25 105 HIS A C 1
ATOM 841 O O . HIS A 1 105 ? -14.786 -6.814 -15.734 1.00 90.25 105 HIS A O 1
ATOM 847 N N . THR A 1 106 ? -14.991 -6.087 -13.618 1.00 90.88 106 THR A N 1
ATOM 848 C CA . THR A 1 106 ? -15.189 -7.392 -12.976 1.00 90.88 106 THR A CA 1
ATOM 849 C C . THR A 1 106 ? -16.273 -7.258 -11.909 1.00 90.88 106 THR A C 1
ATOM 851 O O . THR A 1 106 ? -16.729 -6.154 -11.629 1.00 90.88 106 THR A O 1
ATOM 854 N N . GLN A 1 107 ? -16.702 -8.362 -11.300 1.00 87.44 107 GLN A N 1
ATOM 855 C CA . GLN A 1 107 ? -17.774 -8.319 -10.303 1.00 87.44 107 GLN A CA 1
ATOM 856 C C . GLN A 1 107 ? -17.432 -7.464 -9.069 1.00 87.44 107 GLN A C 1
ATOM 858 O O . GLN A 1 107 ? -18.317 -6.829 -8.507 1.00 87.44 107 GLN A O 1
ATOM 863 N N . TYR A 1 108 ? -16.163 -7.453 -8.647 1.00 85.44 108 TYR A N 1
ATOM 864 C CA . TYR A 1 108 ? -15.732 -6.866 -7.371 1.00 85.44 108 TYR A CA 1
ATOM 865 C C . TYR A 1 108 ? -14.628 -5.807 -7.509 1.00 85.44 108 TYR A C 1
ATOM 867 O O . TYR A 1 108 ? -13.975 -5.453 -6.526 1.00 85.44 108 TYR A O 1
ATOM 875 N N . GLY A 1 109 ? -14.411 -5.311 -8.726 1.00 84.44 109 GLY A N 1
ATOM 876 C CA . GLY A 1 109 ? -13.409 -4.297 -9.037 1.00 84.44 109 GLY A CA 1
ATOM 877 C C . GLY A 1 109 ? -13.331 -4.033 -10.537 1.00 84.44 109 GLY A C 1
ATOM 878 O O . GLY A 1 109 ? -14.126 -4.553 -11.324 1.00 84.44 109 GLY A O 1
ATOM 879 N N . GLY A 1 110 ? -12.333 -3.274 -10.960 1.00 85.12 110 GLY A N 1
ATOM 880 C CA . GLY A 1 110 ? -12.199 -2.876 -12.353 1.00 85.12 110 GLY A CA 1
ATOM 881 C C . GLY A 1 110 ? -11.268 -1.686 -12.507 1.00 85.12 110 GLY A C 1
ATOM 882 O O . GLY A 1 110 ? -10.450 -1.416 -11.639 1.00 85.12 110 GLY A O 1
ATOM 883 N N . SER A 1 111 ? -11.382 -1.003 -13.636 1.00 86.69 111 SER A N 1
ATOM 884 C CA . SER A 1 111 ? -10.695 0.243 -13.952 1.00 86.69 111 SER A CA 1
ATOM 885 C C . SER A 1 111 ? -11.682 1.064 -14.765 1.00 86.69 111 SER A C 1
ATOM 887 O O . SER A 1 111 ? -12.021 0.655 -15.871 1.00 86.69 111 SER A O 1
ATOM 889 N N . GLU A 1 112 ? -12.166 2.179 -14.224 1.00 80.56 112 GLU A N 1
ATOM 890 C CA . GLU A 1 112 ? -13.114 3.075 -14.897 1.00 80.56 112 GLU A CA 1
ATOM 891 C C . GLU A 1 112 ? -12.469 4.406 -15.273 1.00 80.56 112 GLU A C 1
ATOM 893 O O . GLU A 1 112 ? -11.602 4.929 -14.569 1.00 80.56 112 GLU A O 1
ATOM 898 N N . ALA A 1 113 ? -12.967 5.027 -16.346 1.00 74.50 113 ALA A N 1
ATOM 899 C CA . ALA A 1 113 ? -12.606 6.408 -16.673 1.00 74.50 113 ALA A CA 1
ATOM 900 C C . ALA A 1 113 ? -13.075 7.403 -15.591 1.00 74.50 113 ALA A C 1
ATOM 902 O O . ALA A 1 113 ? -12.428 8.425 -15.374 1.00 74.50 113 ALA A O 1
ATOM 903 N N . MET A 1 114 ? -14.170 7.084 -14.895 1.00 79.00 114 MET A N 1
ATOM 904 C CA . MET A 1 114 ? -14.683 7.816 -13.737 1.00 79.00 114 MET A CA 1
ATOM 905 C C . MET A 1 114 ? -14.969 6.804 -12.622 1.00 79.00 114 MET A C 1
ATOM 907 O O . MET A 1 114 ? -16.064 6.241 -12.594 1.00 79.00 114 MET A O 1
ATOM 911 N N . PRO A 1 115 ? -13.994 6.513 -11.744 1.00 84.12 115 PRO A N 1
ATOM 912 C CA . PRO A 1 115 ? -14.166 5.496 -10.718 1.00 84.12 115 PRO A CA 1
ATOM 913 C C . PRO A 1 115 ? -15.252 5.889 -9.717 1.00 84.12 115 PRO A C 1
ATOM 915 O O . PRO A 1 115 ? -15.345 7.047 -9.286 1.00 84.12 115 PRO A O 1
ATOM 918 N N . GLU A 1 116 ? -16.073 4.899 -9.364 1.00 88.94 116 GLU A N 1
ATOM 919 C CA . GLU A 1 116 ? -17.140 5.031 -8.377 1.00 88.94 116 GLU A CA 1
ATOM 920 C C . GLU A 1 116 ? -16.559 5.407 -7.009 1.00 88.94 116 GLU A C 1
ATOM 922 O O . GLU A 1 116 ? -15.485 4.950 -6.607 1.00 88.94 116 GLU A O 1
ATOM 927 N N . SER A 1 117 ? -17.280 6.267 -6.293 1.00 93.62 117 SER A N 1
ATOM 928 C CA . SER A 1 117 ? -16.973 6.606 -4.909 1.00 93.62 117 SER A CA 1
ATOM 929 C C . SER A 1 117 ? -17.313 5.422 -4.007 1.00 93.62 117 SER A C 1
ATOM 931 O O . SER A 1 117 ? -18.480 5.048 -3.863 1.00 93.62 117 SER A O 1
ATOM 933 N N . LYS A 1 118 ? -16.304 4.869 -3.330 1.00 95.06 118 LYS A N 1
ATOM 934 C CA . LYS A 1 118 ? -16.504 3.847 -2.295 1.00 95.06 118 LYS A CA 1
ATOM 935 C C . LYS A 1 118 ? -17.372 4.388 -1.161 1.00 95.06 118 LYS A C 1
ATOM 937 O O . LYS A 1 118 ? -18.142 3.630 -0.587 1.00 95.06 118 LYS A O 1
ATOM 942 N N . LEU A 1 119 ? -17.301 5.692 -0.878 1.00 96.62 119 LEU A N 1
ATOM 943 C CA . LEU A 1 119 ? -18.122 6.350 0.145 1.00 96.62 119 LEU A CA 1
ATOM 944 C C . LEU A 1 119 ? -19.620 6.337 -0.180 1.00 96.62 119 LEU A C 1
ATOM 946 O O . LEU A 1 119 ? -20.434 6.447 0.735 1.00 96.62 119 LEU A O 1
ATOM 950 N N . ASP A 1 120 ? -19.979 6.231 -1.460 1.00 95.19 120 ASP A N 1
ATOM 951 C CA . ASP A 1 120 ? -21.375 6.172 -1.897 1.00 95.19 120 ASP A CA 1
ATOM 952 C C . ASP A 1 120 ? -21.863 4.718 -1.963 1.00 95.19 120 ASP A C 1
ATOM 954 O O . ASP A 1 120 ? -22.969 4.423 -1.511 1.00 95.19 120 ASP A O 1
ATOM 958 N N . ALA A 1 121 ? -21.014 3.797 -2.436 1.00 93.19 121 ALA A N 1
ATOM 959 C CA . ALA A 1 121 ? -21.302 2.361 -2.446 1.00 93.19 121 ALA A CA 1
ATOM 960 C C . ALA A 1 121 ? -21.366 1.752 -1.029 1.00 93.19 121 ALA A C 1
ATOM 962 O O . ALA A 1 121 ? -22.172 0.859 -0.763 1.00 93.19 121 ALA A O 1
ATOM 963 N N . TYR A 1 122 ? -20.542 2.256 -0.107 1.00 96.19 122 TYR A N 1
ATOM 964 C CA . TYR A 1 122 ? -20.421 1.796 1.275 1.00 96.19 122 TYR A CA 1
ATOM 965 C C . TYR A 1 122 ? -20.503 2.989 2.247 1.00 96.19 122 TYR A C 1
ATOM 967 O O . TYR A 1 122 ? -19.479 3.451 2.759 1.00 96.19 122 TYR A O 1
ATOM 975 N N . PRO A 1 123 ? -21.716 3.496 2.552 1.00 96.00 123 PRO A N 1
ATOM 976 C CA . PRO A 1 123 ? -21.898 4.723 3.339 1.00 96.00 123 PRO A CA 1
ATOM 977 C C . PRO A 1 123 ? -21.269 4.705 4.738 1.00 96.00 123 PRO A C 1
ATOM 979 O O . PRO A 1 123 ? -20.935 5.758 5.281 1.00 96.00 123 PRO A O 1
ATOM 982 N N . TRP A 1 124 ? -21.066 3.518 5.317 1.00 97.81 124 TRP A N 1
ATOM 983 C CA . TRP A 1 124 ? -20.391 3.347 6.605 1.00 97.81 124 TRP A CA 1
ATOM 984 C C . TRP A 1 124 ? -18.939 3.850 6.598 1.00 97.81 124 TRP A C 1
ATOM 986 O O . TRP A 1 124 ? -18.441 4.230 7.653 1.00 97.81 124 TRP A O 1
ATOM 996 N N . LEU A 1 125 ? -18.279 3.941 5.434 1.00 98.31 125 LEU A N 1
ATOM 997 C CA . LEU A 1 125 ? -16.927 4.504 5.316 1.00 98.31 125 LEU A CA 1
ATOM 998 C C . LEU A 1 125 ? -16.871 5.981 5.724 1.00 98.31 125 LEU A C 1
ATOM 1000 O O . LEU A 1 125 ? -15.857 6.433 6.247 1.00 98.31 125 LEU A O 1
ATOM 1004 N N . ARG A 1 126 ? -17.959 6.741 5.528 1.00 97.75 126 ARG A N 1
ATOM 1005 C CA . ARG A 1 126 ? -18.014 8.154 5.943 1.00 97.75 126 ARG A CA 1
ATOM 1006 C C . ARG A 1 126 ? -17.965 8.299 7.460 1.00 97.75 126 ARG A C 1
ATOM 1008 O O . ARG A 1 126 ? -17.323 9.226 7.942 1.00 97.75 126 ARG A O 1
ATOM 1015 N N . ARG A 1 127 ? -18.622 7.383 8.184 1.00 97.69 127 ARG A N 1
ATOM 1016 C CA . ARG A 1 127 ? -18.530 7.309 9.648 1.00 97.69 127 ARG A CA 1
ATOM 1017 C C . ARG A 1 127 ? -17.173 6.773 10.067 1.00 97.69 127 ARG A C 1
ATOM 1019 O O . ARG A 1 127 ? -16.525 7.417 10.869 1.00 97.69 127 ARG A O 1
ATOM 1026 N N . LEU A 1 128 ? -16.694 5.685 9.453 1.00 98.50 128 LEU A N 1
ATOM 1027 C CA . LEU A 1 128 ? -15.384 5.124 9.788 1.00 98.50 128 LEU A CA 1
ATOM 1028 C C . LEU A 1 128 ? -14.269 6.175 9.672 1.00 98.50 128 LEU A C 1
ATOM 1030 O O . LEU A 1 128 ? -13.465 6.281 10.583 1.00 98.50 128 LEU A O 1
ATOM 1034 N N . TYR A 1 129 ? -14.260 7.000 8.619 1.00 98.50 129 TYR A N 1
ATOM 1035 C CA . TYR A 1 129 ? -13.273 8.071 8.425 1.00 98.50 129 TYR A CA 1
ATOM 1036 C C . TYR A 1 129 ? -13.713 9.445 8.952 1.00 98.50 129 TYR A C 1
ATOM 1038 O O . TYR A 1 129 ? -13.182 10.466 8.502 1.00 98.50 129 TYR A O 1
ATOM 1046 N N . ALA A 1 130 ? -14.691 9.519 9.859 1.00 98.25 130 ALA A N 1
ATOM 1047 C CA . ALA A 1 130 ? -15.191 10.795 10.356 1.00 98.25 130 ALA A CA 1
ATOM 1048 C C . ALA A 1 130 ? -14.050 11.621 10.977 1.00 98.25 130 ALA A C 1
ATOM 1050 O O . ALA A 1 130 ? -13.392 11.192 11.924 1.00 98.25 130 ALA A O 1
ATOM 1051 N N . GLY A 1 131 ? -13.821 12.825 10.442 1.00 95.19 131 GLY A N 1
ATOM 1052 C CA . GLY A 1 131 ? -12.716 13.704 10.852 1.00 95.19 131 GLY A CA 1
ATOM 1053 C C . GLY A 1 131 ? -11.437 13.569 10.025 1.00 95.19 131 GLY A C 1
ATOM 1054 O O . GLY A 1 131 ? -10.520 14.366 10.208 1.00 95.19 131 GLY A O 1
ATOM 1055 N N . TYR A 1 132 ? -11.383 12.632 9.077 1.00 96.56 132 TYR A N 1
ATOM 1056 C CA . TYR A 1 132 ? -10.209 12.368 8.248 1.00 96.56 132 TYR A CA 1
ATOM 1057 C C . TYR A 1 132 ? -10.459 12.630 6.760 1.00 96.56 132 TYR A C 1
ATOM 1059 O O . TYR A 1 132 ? -11.598 12.588 6.292 1.00 96.56 132 TYR A O 1
ATOM 1067 N N . ALA A 1 133 ? -9.395 12.880 5.987 1.00 95.62 133 ALA A N 1
ATOM 1068 C CA . ALA A 1 133 ? -9.497 13.263 4.573 1.00 95.62 133 ALA A CA 1
ATOM 1069 C C . ALA A 1 133 ? -10.227 12.214 3.711 1.00 95.62 133 ALA A C 1
ATOM 1071 O O . ALA A 1 133 ? -10.944 12.572 2.781 1.00 95.62 133 ALA A O 1
ATOM 1072 N N . PHE A 1 134 ? -10.123 10.928 4.059 1.00 97.12 134 PHE A N 1
ATOM 1073 C CA . PHE A 1 134 ? -10.824 9.843 3.363 1.00 97.12 134 PHE A CA 1
ATOM 1074 C C . PHE A 1 134 ? -12.357 9.929 3.447 1.00 97.12 134 PHE A C 1
ATOM 1076 O O . PHE A 1 134 ? -13.025 9.319 2.621 1.00 97.12 134 PHE A O 1
ATOM 1083 N N . SER A 1 135 ? -12.930 10.703 4.378 1.00 96.19 135 SER A N 1
ATOM 1084 C CA . SER A 1 135 ? -14.381 10.965 4.410 1.00 96.19 135 SER A CA 1
ATOM 1085 C C . SER A 1 135 ? -14.865 11.936 3.323 1.00 96.19 135 SER A C 1
ATOM 1087 O O . SER A 1 135 ? -16.073 12.017 3.077 1.00 96.19 135 SER A O 1
ATOM 1089 N N . LEU A 1 136 ? -13.939 12.651 2.669 1.00 95.31 136 LEU A N 1
ATOM 1090 C CA . LEU A 1 136 ? -14.224 13.583 1.577 1.00 95.31 136 LEU A CA 1
ATOM 1091 C C . LEU A 1 136 ? -14.306 12.837 0.243 1.00 95.31 136 LEU A C 1
ATOM 1093 O O . LEU A 1 136 ? -15.336 12.870 -0.426 1.00 95.31 136 LEU A O 1
ATOM 1097 N N . ASP A 1 137 ? -13.248 12.099 -0.100 1.00 96.56 137 ASP A N 1
ATOM 1098 C CA . ASP A 1 137 ? -13.142 11.387 -1.372 1.00 96.56 137 ASP A CA 1
ATOM 1099 C C . ASP A 1 137 ? -12.321 10.103 -1.227 1.00 96.56 137 ASP A C 1
ATOM 1101 O O . ASP A 1 137 ? -11.153 10.116 -0.831 1.00 96.56 137 ASP A O 1
ATOM 1105 N N . TYR A 1 138 ? -12.941 8.978 -1.572 1.00 96.94 138 TYR A N 1
ATOM 1106 C CA . TYR A 1 138 ? -12.312 7.664 -1.618 1.00 96.94 138 TYR A CA 1
ATOM 1107 C C . TYR A 1 138 ? -13.001 6.836 -2.701 1.00 96.94 138 TYR A C 1
ATOM 1109 O O . TYR A 1 138 ? -14.204 6.584 -2.634 1.00 96.94 138 TYR A O 1
ATOM 1117 N N . ARG A 1 139 ? -12.247 6.458 -3.735 1.00 94.81 139 ARG A N 1
ATOM 1118 C CA . ARG A 1 139 ? -12.768 5.878 -4.980 1.00 94.81 139 ARG A CA 1
ATOM 1119 C C . ARG A 1 139 ? -12.174 4.506 -5.246 1.00 94.81 139 ARG A C 1
ATOM 1121 O O . ARG A 1 139 ? -11.143 4.147 -4.677 1.00 94.81 139 ARG A O 1
ATOM 1128 N N . GLU A 1 140 ? -12.836 3.737 -6.102 1.00 93.75 140 GLU A N 1
ATOM 1129 C CA . GLU A 1 140 ? -12.263 2.500 -6.629 1.00 93.75 140 GLU A CA 1
ATOM 1130 C C . GLU A 1 140 ? -10.958 2.781 -7.383 1.00 93.75 140 GLU A C 1
ATOM 1132 O O . GLU A 1 140 ? -10.854 3.744 -8.147 1.00 93.75 140 GLU A O 1
ATOM 1137 N N . ALA A 1 141 ? -9.946 1.948 -7.133 1.00 92.38 141 ALA A N 1
ATOM 1138 C CA . ALA A 1 141 ? -8.656 2.072 -7.795 1.00 92.38 141 ALA A CA 1
ATOM 1139 C C . ALA A 1 141 ? -8.794 1.771 -9.295 1.00 92.38 141 ALA A C 1
ATOM 1141 O O . ALA A 1 141 ? -9.663 1.009 -9.722 1.00 92.38 141 ALA A O 1
ATOM 1142 N N . ARG A 1 142 ? -7.908 2.353 -10.103 1.00 91.94 142 ARG A N 1
ATOM 1143 C CA . ARG A 1 142 ? -7.842 2.124 -11.549 1.00 91.94 142 ARG A CA 1
ATOM 1144 C C . ARG A 1 142 ? -6.396 2.028 -12.021 1.00 91.94 142 ARG A C 1
ATOM 1146 O O . ARG A 1 142 ? -5.470 2.088 -11.217 1.00 91.94 142 ARG A O 1
ATOM 1153 N N . GLY A 1 143 ? -6.200 1.797 -13.317 1.00 92.12 143 GLY A N 1
ATOM 1154 C CA . GLY A 1 143 ? -4.879 1.476 -13.851 1.00 92.12 143 GLY A CA 1
ATOM 1155 C C . GLY A 1 143 ? -3.814 2.555 -13.608 1.00 92.12 143 GLY A C 1
ATOM 1156 O O . GLY A 1 143 ? -4.105 3.748 -13.526 1.00 92.12 143 GLY A O 1
ATOM 1157 N N . HIS A 1 144 ? -2.557 2.107 -13.535 1.00 93.38 144 HIS A N 1
ATOM 1158 C CA . HIS A 1 144 ? -1.381 2.906 -13.169 1.00 93.38 144 HIS A CA 1
ATOM 1159 C C . HIS A 1 144 ? -1.210 4.214 -13.953 1.00 93.38 144 HIS A C 1
ATOM 1161 O O . HIS A 1 144 ? -0.713 5.185 -13.395 1.00 93.38 144 HIS A O 1
ATOM 1167 N N . ALA A 1 145 ? -1.670 4.278 -15.204 1.00 90.81 145 ALA A N 1
ATOM 1168 C CA . ALA A 1 145 ? -1.685 5.508 -15.992 1.00 90.81 145 ALA A CA 1
ATOM 1169 C C . ALA A 1 145 ? -2.342 6.706 -15.281 1.00 90.81 145 ALA A C 1
ATOM 1171 O O . ALA A 1 145 ? -1.990 7.844 -15.569 1.00 90.81 145 ALA A O 1
ATOM 1172 N N . TYR A 1 146 ? -3.289 6.472 -14.371 1.00 91.69 146 TYR A N 1
ATOM 1173 C CA . TYR A 1 146 ? -4.046 7.535 -13.711 1.00 91.69 146 TYR A CA 1
ATOM 1174 C C . TYR A 1 146 ? -3.549 7.891 -12.310 1.00 91.69 146 TYR A C 1
ATOM 1176 O O . TYR A 1 146 ? -4.069 8.836 -11.730 1.00 91.69 146 TYR A O 1
ATOM 1184 N N . MET A 1 147 ? -2.572 7.171 -11.747 1.00 92.62 147 MET A N 1
ATOM 1185 C CA . MET A 1 147 ? -2.249 7.295 -10.318 1.00 92.62 147 MET A CA 1
ATOM 1186 C C . MET A 1 147 ? -1.812 8.708 -9.902 1.00 92.62 147 MET A C 1
ATOM 1188 O O . MET A 1 147 ? -2.155 9.137 -8.801 1.00 92.62 147 MET A O 1
ATOM 1192 N N . LEU A 1 148 ? -1.091 9.424 -10.777 1.00 92.44 148 LEU A N 1
ATOM 1193 C CA . LEU A 1 148 ? -0.670 10.803 -10.533 1.00 92.44 148 LEU A CA 1
ATOM 1194 C C . LEU A 1 148 ? -1.868 11.740 -10.652 1.00 92.44 148 LEU A C 1
ATOM 1196 O O . LEU A 1 148 ? -2.177 12.467 -9.717 1.00 92.44 148 LEU A O 1
ATOM 1200 N N . TYR A 1 149 ? -2.595 11.658 -11.767 1.00 91.50 149 TYR A N 1
ATOM 1201 C CA . TYR A 1 149 ? -3.795 12.459 -11.989 1.00 91.50 149 TYR A CA 1
ATOM 1202 C C . TYR A 1 149 ? -4.819 12.318 -10.857 1.00 91.50 149 TYR A C 1
ATOM 1204 O O . TYR A 1 149 ? -5.322 13.316 -10.352 1.00 91.50 149 TYR A O 1
ATOM 1212 N N . ASP A 1 150 ? -5.113 11.091 -10.426 1.00 92.94 150 ASP A N 1
ATOM 1213 C CA . ASP A 1 150 ? -6.075 10.829 -9.355 1.00 92.94 150 ASP A CA 1
ATOM 1214 C C . ASP A 1 150 ? -5.614 11.420 -8.019 1.00 92.94 150 ASP A C 1
ATOM 1216 O O . ASP A 1 150 ? -6.439 11.897 -7.237 1.00 92.94 150 ASP A O 1
ATOM 1220 N N . GLN A 1 151 ? -4.302 11.445 -7.778 1.00 93.31 151 GLN A N 1
ATOM 1221 C CA . GLN A 1 151 ? -3.718 12.093 -6.610 1.00 93.31 151 GLN A CA 1
ATOM 1222 C C . GLN A 1 151 ? -3.790 13.625 -6.702 1.00 93.31 151 GLN A C 1
ATOM 1224 O O . GLN A 1 151 ? -4.027 14.284 -5.694 1.00 93.31 151 GLN A O 1
ATOM 1229 N N . GLU A 1 152 ? -3.647 14.201 -7.895 1.00 89.31 152 GLU A N 1
ATOM 1230 C CA . GLU A 1 152 ? -3.759 15.649 -8.120 1.00 89.31 152 GLU A CA 1
ATOM 1231 C C . GLU A 1 152 ? -5.193 16.167 -7.942 1.00 89.31 152 GLU A C 1
ATOM 1233 O O . GLU A 1 152 ? -5.387 17.290 -7.479 1.00 89.31 152 GLU A O 1
ATOM 1238 N N . VAL A 1 153 ? -6.203 15.370 -8.311 1.00 89.81 153 VAL A N 1
ATOM 1239 C CA . VAL A 1 153 ? -7.607 15.825 -8.335 1.00 89.81 153 VAL A CA 1
ATOM 1240 C C . VAL A 1 153 ? -8.445 15.368 -7.147 1.00 89.81 153 VAL A C 1
ATOM 1242 O O . VAL A 1 153 ? -9.566 15.852 -6.981 1.00 89.81 153 VAL A O 1
ATOM 1245 N N . THR A 1 154 ? -7.955 14.441 -6.322 1.00 92.81 154 THR A N 1
ATOM 1246 C CA . THR A 1 154 ? -8.736 13.956 -5.180 1.00 92.81 154 THR A CA 1
ATOM 1247 C C . THR A 1 154 ? -9.021 15.076 -4.178 1.00 92.81 154 THR A C 1
ATOM 1249 O O . THR A 1 154 ? -8.156 15.897 -3.853 1.00 92.81 154 THR A O 1
ATOM 1252 N N . GLN A 1 155 ? -10.232 15.082 -3.614 1.00 94.19 155 GLN A N 1
ATOM 1253 C CA . GLN A 1 155 ? -10.600 16.047 -2.566 1.00 94.19 155 GLN A CA 1
ATOM 1254 C C . GLN A 1 155 ? -9.758 15.877 -1.299 1.00 94.19 155 GLN A C 1
ATOM 1256 O O . GLN A 1 155 ? -9.617 16.815 -0.518 1.00 94.19 155 GLN A O 1
ATOM 1261 N N . ARG A 1 156 ? -9.115 14.714 -1.119 1.00 94.12 156 ARG A N 1
ATOM 1262 C CA . ARG A 1 156 ? -8.163 14.505 -0.021 1.00 94.12 156 ARG A CA 1
ATOM 1263 C C . ARG A 1 156 ? -6.979 15.470 -0.074 1.00 94.12 156 ARG A C 1
ATOM 1265 O O . ARG A 1 156 ? -6.471 15.816 0.984 1.00 94.12 156 ARG A O 1
ATOM 1272 N N . VAL A 1 157 ? -6.559 15.888 -1.269 1.00 91.12 157 VAL A N 1
ATOM 1273 C CA . VAL A 1 157 ? -5.454 16.835 -1.495 1.00 91.12 157 VAL A CA 1
ATOM 1274 C C . VAL A 1 157 ? -5.979 18.253 -1.690 1.00 91.12 157 VAL A C 1
ATOM 1276 O O . VAL A 1 157 ? -5.433 19.201 -1.135 1.00 91.12 157 VAL A O 1
ATOM 1279 N N . THR A 1 158 ? -7.054 18.414 -2.462 1.00 89.69 158 THR A N 1
ATOM 1280 C CA . THR A 1 158 ? -7.539 19.752 -2.831 1.00 89.69 158 THR A CA 1
ATOM 1281 C C . THR A 1 158 ? -8.320 20.447 -1.710 1.00 89.69 158 THR A C 1
ATOM 1283 O O . THR A 1 158 ? -8.395 21.672 -1.695 1.00 89.69 158 THR A O 1
ATOM 1286 N N . GLU A 1 159 ? -8.849 19.705 -0.729 1.00 90.81 159 GLU A N 1
ATOM 1287 C CA . GLU A 1 159 ? -9.607 20.266 0.404 1.00 90.81 159 GLU A CA 1
ATOM 1288 C C . GLU A 1 159 ? -8.919 20.090 1.771 1.00 90.81 159 GLU A C 1
ATOM 1290 O O . GLU A 1 159 ? -9.396 20.603 2.795 1.00 90.81 159 GLU A O 1
ATOM 1295 N N . ARG A 1 160 ? -7.801 19.356 1.826 1.00 89.69 160 ARG A N 1
ATOM 1296 C CA . ARG A 1 160 ? -6.998 19.133 3.038 1.00 89.69 160 ARG A CA 1
ATOM 1297 C C . ARG A 1 160 ? -5.517 19.143 2.689 1.00 89.69 160 ARG A C 1
ATOM 1299 O O . ARG A 1 160 ? -5.111 18.530 1.712 1.00 89.69 160 ARG A O 1
ATOM 1306 N N . THR A 1 161 ? -4.706 19.786 3.523 1.00 89.62 161 THR A N 1
ATOM 1307 C CA . THR A 1 161 ? -3.248 19.729 3.383 1.00 89.62 161 THR A CA 1
ATOM 1308 C C . THR A 1 161 ? -2.769 18.291 3.580 1.00 89.62 161 THR A C 1
ATOM 1310 O O . THR A 1 161 ? -3.063 17.672 4.602 1.00 89.62 161 THR A O 1
ATOM 1313 N N . GLN A 1 162 ? -2.046 17.769 2.591 1.00 91.12 162 GLN A N 1
ATOM 1314 C CA . GLN A 1 162 ? -1.393 16.457 2.619 1.00 91.12 162 GLN A CA 1
ATOM 1315 C C . GLN A 1 162 ? 0.126 16.639 2.570 1.00 91.12 162 GLN A C 1
ATOM 1317 O O . GLN A 1 162 ? 0.602 17.680 2.119 1.00 91.12 162 GLN A O 1
ATOM 1322 N N . SER A 1 163 ? 0.882 15.635 3.014 1.00 93.00 163 SER A N 1
ATOM 1323 C CA . SER A 1 163 ? 2.348 15.630 2.914 1.00 93.00 163 SER A CA 1
ATOM 1324 C C . SER A 1 163 ? 2.810 15.431 1.465 1.00 93.00 163 SER A C 1
ATOM 1326 O O . SER A 1 163 ? 2.151 14.751 0.671 1.00 93.00 163 SER A O 1
ATOM 1328 N N . GLY A 1 164 ? 3.999 15.941 1.147 1.00 93.25 164 GLY A N 1
ATOM 1329 C CA . GLY A 1 164 ? 4.753 15.607 -0.061 1.00 93.25 164 GLY A CA 1
ATOM 1330 C C . GLY A 1 164 ? 5.037 14.109 -0.204 1.00 93.25 164 GLY A C 1
ATOM 1331 O O . GLY A 1 164 ? 5.171 13.607 -1.323 1.00 93.25 164 GLY A O 1
ATOM 1332 N N . SER A 1 165 ? 5.001 13.360 0.903 1.00 94.56 165 SER A N 1
ATOM 1333 C CA . SER A 1 165 ? 5.069 11.894 0.921 1.00 94.56 165 SER A CA 1
ATOM 1334 C C . SER A 1 165 ? 3.998 11.224 0.056 1.00 94.56 165 SER A C 1
ATOM 1336 O O . SER A 1 165 ? 4.228 10.125 -0.443 1.00 94.56 165 SER A O 1
ATOM 1338 N N . CYS A 1 166 ? 2.857 11.872 -0.211 1.00 93.00 166 CYS A N 1
ATOM 1339 C CA . CYS A 1 166 ? 1.845 11.309 -1.105 1.00 93.00 166 CYS A CA 1
ATOM 1340 C C . CYS A 1 166 ? 2.316 11.168 -2.566 1.00 93.00 166 CYS A C 1
ATOM 1342 O O . CYS A 1 166 ? 1.673 10.466 -3.334 1.00 93.00 166 CYS A O 1
ATOM 1344 N N . LEU A 1 167 ? 3.434 11.776 -2.980 1.00 94.94 167 LEU A N 1
ATOM 1345 C CA . LEU A 1 167 ? 4.019 11.535 -4.308 1.00 94.94 167 LEU A CA 1
ATOM 1346 C C . LEU A 1 167 ? 4.822 10.230 -4.384 1.00 94.94 167 LEU A C 1
ATOM 1348 O O . LEU A 1 167 ? 5.078 9.736 -5.483 1.00 94.94 167 LEU A O 1
ATOM 1352 N N . HIS A 1 168 ? 5.188 9.647 -3.236 1.00 97.12 168 HIS A N 1
ATOM 1353 C CA . HIS A 1 168 ? 6.080 8.490 -3.142 1.00 97.12 168 HIS A CA 1
ATOM 1354 C C . HIS A 1 168 ? 5.620 7.301 -3.991 1.00 97.12 168 HIS A C 1
ATOM 1356 O O . HIS A 1 168 ? 6.440 6.664 -4.647 1.00 97.12 168 HIS A O 1
ATOM 1362 N N . CYS A 1 169 ? 4.313 7.039 -4.011 1.00 96.44 169 CYS A N 1
ATOM 1363 C CA . CYS A 1 169 ? 3.702 5.917 -4.729 1.00 96.44 169 CYS A CA 1
ATOM 1364 C C . CYS A 1 169 ? 2.911 6.342 -5.975 1.00 96.44 169 CYS A C 1
ATOM 1366 O O . CYS A 1 169 ? 2.392 5.489 -6.687 1.00 96.44 169 CYS A O 1
ATOM 1368 N N . HIS A 1 170 ? 2.805 7.648 -6.236 1.00 95.50 170 HIS A N 1
ATOM 1369 C CA . HIS A 1 170 ? 1.934 8.204 -7.276 1.00 95.50 170 HIS A CA 1
ATOM 1370 C C . HIS A 1 170 ? 2.704 8.813 -8.449 1.00 95.50 170 HIS A C 1
ATOM 1372 O O . HIS A 1 170 ? 2.111 9.097 -9.485 1.00 95.50 170 HIS A O 1
ATOM 1378 N N . ALA A 1 171 ? 4.019 8.987 -8.323 1.00 94.81 171 ALA A N 1
ATOM 1379 C CA . ALA A 1 171 ? 4.852 9.553 -9.373 1.00 94.81 171 ALA A CA 1
ATOM 1380 C C . ALA A 1 171 ? 6.226 8.887 -9.454 1.00 94.81 171 ALA A C 1
ATOM 1382 O O . ALA A 1 171 ? 6.729 8.325 -8.475 1.00 94.81 171 ALA A O 1
ATOM 1383 N N . SER A 1 172 ? 6.897 9.027 -10.594 1.00 95.12 172 SER A N 1
ATOM 1384 C CA . SER A 1 172 ? 8.328 8.729 -10.739 1.00 95.12 172 SER A CA 1
ATOM 1385 C C . SER A 1 172 ? 9.199 9.776 -10.023 1.00 95.12 172 SER A C 1
ATOM 1387 O O . SER A 1 172 ? 9.968 10.503 -10.640 1.00 95.12 172 SER A O 1
ATOM 1389 N N . VAL A 1 173 ? 9.054 9.886 -8.697 1.00 95.94 173 VAL A N 1
ATOM 1390 C CA . VAL A 1 173 ? 9.623 10.969 -7.869 1.00 95.94 173 VAL A CA 1
ATOM 1391 C C . VAL A 1 173 ? 11.092 10.759 -7.458 1.00 95.94 173 VAL A C 1
ATOM 1393 O O . VAL A 1 173 ? 11.715 11.653 -6.895 1.00 95.94 173 VAL A O 1
ATOM 1396 N N . ILE A 1 174 ? 11.695 9.602 -7.747 1.00 97.00 174 ILE A N 1
ATOM 1397 C CA . ILE A 1 174 ? 13.068 9.291 -7.303 1.00 97.00 174 ILE A CA 1
ATOM 1398 C C . ILE A 1 174 ? 14.127 10.293 -7.795 1.00 97.00 174 ILE A C 1
ATOM 1400 O O . ILE A 1 174 ? 14.967 10.684 -6.980 1.00 97.00 174 ILE A O 1
ATOM 1404 N N . PRO A 1 175 ? 14.107 10.770 -9.055 1.00 95.81 175 PRO A N 1
ATOM 1405 C CA . PRO A 1 175 ? 15.047 11.803 -9.486 1.00 95.81 175 PRO A CA 1
ATOM 1406 C C . PRO A 1 175 ? 14.894 13.104 -8.694 1.00 95.81 175 PRO A C 1
ATOM 1408 O O . PRO A 1 175 ? 15.892 13.761 -8.415 1.00 95.81 175 PRO A O 1
ATOM 1411 N N . THR A 1 176 ? 13.674 13.440 -8.259 1.00 96.12 176 THR A N 1
ATOM 1412 C CA . THR A 1 176 ? 13.411 14.609 -7.409 1.00 96.12 176 THR A CA 1
ATOM 1413 C C . THR A 1 176 ? 14.041 14.429 -6.037 1.00 96.12 176 THR A C 1
ATOM 1415 O O . THR A 1 176 ? 14.747 15.320 -5.579 1.00 96.12 176 THR A O 1
ATOM 1418 N N . TYR A 1 177 ? 13.879 13.264 -5.402 1.00 97.75 177 TYR A N 1
ATOM 1419 C CA . TYR A 1 177 ? 14.565 12.986 -4.135 1.00 97.75 177 TYR A CA 1
ATOM 1420 C C . TYR A 1 177 ? 16.087 13.042 -4.298 1.00 97.75 177 TYR A C 1
ATOM 1422 O O . TYR A 1 177 ? 16.775 13.676 -3.505 1.00 97.75 177 TYR A O 1
ATOM 1430 N N . ARG A 1 178 ? 16.632 12.456 -5.369 1.00 97.62 178 ARG A N 1
ATOM 1431 C CA . ARG A 1 178 ? 18.069 12.550 -5.651 1.00 97.62 178 ARG A CA 1
ATOM 1432 C C . ARG A 1 178 ? 18.523 14.005 -5.786 1.00 97.62 178 ARG A C 1
ATOM 1434 O O . ARG A 1 178 ? 19.529 14.373 -5.186 1.00 97.62 178 ARG A O 1
ATOM 1441 N N . ARG A 1 179 ? 17.785 14.826 -6.539 1.00 97.25 179 ARG A N 1
ATOM 1442 C CA . ARG A 1 179 ? 18.080 16.249 -6.740 1.00 97.25 179 ARG A CA 1
ATOM 1443 C C . ARG A 1 179 ? 18.072 17.016 -5.421 1.00 97.25 179 ARG A C 1
ATOM 1445 O O . ARG A 1 179 ? 19.086 17.617 -5.086 1.00 97.25 179 ARG A O 1
ATOM 1452 N N . LEU A 1 180 ? 16.992 16.910 -4.646 1.00 97.50 180 LEU A N 1
ATOM 1453 C CA . LEU A 1 180 ? 16.860 17.578 -3.347 1.00 97.50 180 LEU A CA 1
ATOM 1454 C C . LEU A 1 180 ? 17.992 17.190 -2.385 1.00 97.50 180 LEU A C 1
ATOM 1456 O O . LEU A 1 180 ? 18.573 18.052 -1.729 1.00 97.50 180 LEU A O 1
ATOM 1460 N N . GLY A 1 181 ? 18.358 15.906 -2.329 1.00 97.94 181 GLY A N 1
ATOM 1461 C CA . GLY A 1 181 ? 19.460 15.447 -1.484 1.00 97.94 181 GLY A CA 1
ATOM 1462 C C . GLY A 1 181 ? 20.837 15.942 -1.935 1.00 97.94 181 GLY A C 1
ATOM 1463 O O . GLY A 1 181 ? 21.672 16.282 -1.096 1.00 97.94 181 GLY A O 1
ATOM 1464 N N . LEU A 1 182 ? 21.090 16.013 -3.248 1.00 97.56 182 LEU A N 1
ATOM 1465 C CA . LEU A 1 182 ? 22.330 16.580 -3.793 1.00 97.56 182 LEU A CA 1
ATOM 1466 C C . LEU A 1 182 ? 22.427 18.085 -3.522 1.00 97.56 182 LEU A C 1
ATOM 1468 O O . LEU A 1 182 ? 23.470 18.551 -3.060 1.00 97.56 182 LEU A O 1
ATOM 1472 N N . GLU A 1 183 ? 21.342 18.826 -3.747 1.00 97.12 183 GLU A N 1
ATOM 1473 C CA . GLU A 1 183 ? 21.256 20.264 -3.477 1.00 97.12 183 GLU A CA 1
ATOM 1474 C C . GLU A 1 183 ? 21.483 20.565 -1.991 1.00 97.12 183 GLU A C 1
ATOM 1476 O O . GLU A 1 183 ? 22.297 21.428 -1.653 1.00 97.12 183 GLU A O 1
ATOM 1481 N N . ALA A 1 184 ? 20.850 19.800 -1.095 1.00 97.62 184 ALA A N 1
ATOM 1482 C CA . ALA A 1 184 ? 21.052 19.922 0.348 1.00 97.62 184 ALA A CA 1
ATOM 1483 C C . ALA A 1 184 ? 22.501 19.625 0.776 1.00 97.62 184 ALA A C 1
ATOM 1485 O O . ALA A 1 184 ? 23.007 20.221 1.728 1.00 97.62 184 ALA A O 1
ATOM 1486 N N . ALA A 1 185 ? 23.197 18.747 0.050 1.00 96.94 185 ALA A N 1
ATOM 1487 C CA . ALA A 1 185 ? 24.614 18.458 0.254 1.00 96.94 185 ALA A CA 1
ATOM 1488 C C . ALA A 1 185 ? 25.562 19.479 -0.416 1.00 96.94 185 ALA A C 1
ATOM 1490 O O . ALA A 1 185 ? 26.783 19.349 -0.288 1.00 96.94 185 ALA A O 1
ATOM 1491 N N . GLY A 1 186 ? 25.039 20.480 -1.135 1.00 96.31 186 GLY A N 1
ATOM 1492 C CA . GLY A 1 186 ? 25.835 21.448 -1.897 1.00 96.31 186 GLY A CA 1
ATOM 1493 C C . GLY A 1 186 ? 26.570 20.836 -3.096 1.00 96.31 186 GLY A C 1
ATOM 1494 O O . GLY A 1 186 ? 27.608 21.357 -3.514 1.00 96.31 186 GLY A O 1
ATOM 1495 N N . LEU A 1 187 ? 26.074 19.712 -3.618 1.00 95.50 187 LEU A N 1
ATOM 1496 C CA . LEU A 1 187 ? 26.622 19.009 -4.775 1.00 95.50 187 LEU A CA 1
ATOM 1497 C C . LEU A 1 187 ? 25.878 19.412 -6.062 1.00 95.50 187 LEU A C 1
ATOM 1499 O O . LEU A 1 187 ? 24.720 19.823 -5.991 1.00 95.50 187 LEU A O 1
ATOM 1503 N N . PRO A 1 188 ? 26.511 19.293 -7.247 1.00 93.62 188 PRO A N 1
ATOM 1504 C CA . PRO A 1 188 ? 25.822 19.501 -8.519 1.00 93.62 188 PRO A CA 1
ATOM 1505 C C . PRO A 1 188 ? 24.613 18.570 -8.656 1.00 93.62 188 PRO A C 1
ATOM 1507 O O . PRO A 1 188 ? 24.698 17.391 -8.316 1.00 93.62 188 PRO A O 1
ATOM 1510 N N . ALA A 1 189 ? 23.505 19.104 -9.166 1.00 93.38 189 ALA A N 1
ATOM 1511 C CA . ALA A 1 189 ? 22.256 18.373 -9.371 1.00 93.38 189 ALA A CA 1
ATOM 1512 C C . ALA A 1 189 ? 21.653 18.649 -10.764 1.00 93.38 189 ALA A C 1
ATOM 1514 O O . ALA A 1 189 ? 20.439 18.650 -10.946 1.00 93.38 189 ALA A O 1
ATOM 1515 N N . ASP A 1 190 ? 22.516 18.918 -11.749 1.00 89.31 190 ASP A N 1
ATOM 1516 C CA . ASP A 1 190 ? 22.128 19.020 -13.158 1.00 89.31 190 ASP A CA 1
ATOM 1517 C C . ASP A 1 190 ? 21.713 17.655 -13.743 1.00 89.31 190 ASP A C 1
ATOM 1519 O O . ASP A 1 190 ? 21.947 16.599 -13.153 1.00 89.31 190 ASP A O 1
ATOM 1523 N N . ALA A 1 191 ? 21.083 17.674 -14.922 1.00 85.56 191 ALA A N 1
ATOM 1524 C CA . ALA A 1 191 ? 20.556 16.471 -15.569 1.00 85.56 191 ALA A CA 1
ATOM 1525 C C . ALA A 1 191 ? 21.628 15.390 -15.813 1.00 85.56 191 ALA A C 1
ATOM 1527 O O . ALA A 1 191 ? 21.347 14.207 -15.640 1.00 85.56 191 ALA A O 1
ATOM 1528 N N . GLU A 1 192 ? 22.858 15.781 -16.164 1.00 89.19 192 GLU A N 1
ATOM 1529 C CA . GLU A 1 192 ? 23.962 14.835 -16.377 1.00 89.19 192 GLU A CA 1
ATOM 1530 C C . GLU A 1 192 ? 24.331 14.123 -15.069 1.00 89.19 192 GLU A C 1
ATOM 1532 O O . GLU A 1 192 ? 24.427 12.894 -15.027 1.00 89.19 192 GLU A O 1
ATOM 1537 N N . THR A 1 193 ? 24.471 14.882 -13.980 1.00 91.62 193 THR A N 1
ATOM 1538 C CA . THR A 1 193 ? 24.785 14.337 -12.656 1.00 91.62 193 THR A CA 1
ATOM 1539 C C . THR A 1 193 ? 23.664 13.437 -12.145 1.00 91.62 193 THR A C 1
ATOM 1541 O O . THR A 1 193 ? 23.927 12.353 -11.620 1.00 91.62 193 THR A O 1
ATOM 1544 N N . LEU A 1 194 ? 22.410 13.857 -12.325 1.00 92.12 194 LEU A N 1
ATOM 1545 C CA . LEU A 1 194 ? 21.249 13.072 -11.923 1.00 92.12 194 LEU A CA 1
ATOM 1546 C C . LEU A 1 194 ? 21.115 11.777 -12.733 1.00 92.12 194 LEU A C 1
ATOM 1548 O O . LEU A 1 194 ? 20.692 10.775 -12.161 1.00 92.12 194 LEU A O 1
ATOM 1552 N N . GLY A 1 195 ? 21.455 11.776 -14.025 1.00 91.69 195 GLY A N 1
ATOM 1553 C CA . GLY A 1 195 ? 21.330 10.609 -14.906 1.00 91.69 195 GLY A CA 1
ATOM 1554 C C . GLY A 1 195 ? 22.410 9.544 -14.695 1.00 91.69 195 GLY A C 1
ATOM 1555 O O . GLY A 1 195 ? 22.180 8.368 -14.984 1.00 91.69 195 GLY A O 1
ATOM 1556 N N . ALA A 1 196 ? 23.576 9.929 -14.170 1.00 91.31 196 ALA A N 1
ATOM 1557 C CA . ALA A 1 196 ? 24.764 9.077 -14.140 1.00 91.31 196 ALA A CA 1
ATOM 1558 C C . ALA A 1 196 ? 24.749 7.957 -13.080 1.00 91.31 196 ALA A C 1
ATOM 1560 O O . ALA A 1 196 ? 25.280 6.874 -13.341 1.00 91.31 196 ALA A O 1
ATOM 1561 N N . ASP A 1 197 ? 24.191 8.200 -11.890 1.00 90.06 197 ASP A N 1
ATOM 1562 C CA . ASP A 1 197 ? 24.191 7.241 -10.775 1.00 90.06 197 ASP A CA 1
ATOM 1563 C C . ASP A 1 197 ? 22.915 7.330 -9.929 1.00 90.06 197 ASP A C 1
ATOM 1565 O O . ASP A 1 197 ? 22.314 8.396 -9.784 1.00 90.06 197 ASP A O 1
ATOM 1569 N N . PHE A 1 198 ? 22.518 6.206 -9.321 1.00 94.69 198 PHE A N 1
ATOM 1570 C CA . PHE A 1 198 ? 21.323 6.169 -8.481 1.00 94.69 198 PHE A CA 1
ATOM 1571 C C . PHE A 1 198 ? 21.478 6.977 -7.183 1.00 94.69 198 PHE A C 1
ATOM 1573 O O . PHE A 1 198 ? 20.503 7.568 -6.724 1.00 94.69 198 PHE A O 1
ATOM 1580 N N . ASN A 1 199 ? 22.680 7.001 -6.598 1.00 96.56 199 ASN A N 1
ATOM 1581 C CA . ASN A 1 199 ? 23.050 7.731 -5.385 1.00 96.56 199 ASN A CA 1
ATOM 1582 C C . ASN A 1 199 ? 22.051 7.587 -4.217 1.00 96.56 199 ASN A C 1
ATOM 1584 O O . ASN A 1 199 ? 21.324 8.518 -3.868 1.00 96.56 199 ASN A O 1
ATOM 1588 N N . TRP A 1 200 ? 22.047 6.411 -3.576 1.00 96.88 200 TRP A N 1
ATOM 1589 C CA . TRP A 1 200 ? 21.195 6.127 -2.411 1.00 96.88 200 TRP A CA 1
ATOM 1590 C C . TRP A 1 200 ? 21.274 7.181 -1.294 1.00 96.88 200 TRP A C 1
ATOM 1592 O O . TRP A 1 200 ? 20.213 7.583 -0.826 1.00 96.88 200 TRP A O 1
ATOM 1602 N N . PRO A 1 201 ? 22.459 7.669 -0.870 1.00 97.62 201 PRO A N 1
ATOM 1603 C CA . PRO A 1 201 ? 22.535 8.726 0.139 1.00 97.62 201 PRO A CA 1
ATOM 1604 C C . PRO A 1 201 ? 21.747 9.990 -0.229 1.00 97.62 201 PRO A C 1
ATOM 1606 O O . PRO A 1 201 ? 21.026 10.515 0.614 1.00 97.62 201 PRO A O 1
ATOM 1609 N N . ALA A 1 202 ? 21.833 10.449 -1.483 1.00 98.06 202 ALA A N 1
ATOM 1610 C CA . ALA A 1 202 ? 21.061 11.602 -1.940 1.00 98.06 202 ALA A CA 1
ATOM 1611 C C . ALA A 1 202 ? 19.555 11.300 -1.988 1.00 98.06 202 ALA A C 1
ATOM 1613 O O . ALA A 1 202 ? 18.755 12.113 -1.540 1.00 98.06 202 ALA A O 1
ATOM 1614 N N . VAL A 1 203 ? 19.163 10.116 -2.469 1.00 98.31 203 VAL A N 1
ATOM 1615 C CA . VAL A 1 203 ? 17.750 9.702 -2.498 1.00 98.31 203 VAL A CA 1
ATOM 1616 C C . VAL A 1 203 ? 17.147 9.658 -1.088 1.00 98.31 203 VAL A C 1
ATOM 1618 O O . VAL A 1 203 ? 16.030 10.128 -0.901 1.00 98.31 203 VAL A O 1
ATOM 1621 N N . MET A 1 204 ? 17.873 9.138 -0.093 1.00 98.00 204 MET A N 1
ATOM 1622 C CA . MET A 1 204 ? 17.409 9.110 1.301 1.00 98.00 204 MET A CA 1
ATOM 1623 C C . MET A 1 204 ? 17.276 10.522 1.884 1.00 98.00 204 MET A C 1
ATOM 1625 O O . MET A 1 204 ? 16.243 10.841 2.461 1.00 98.00 204 MET A O 1
ATOM 1629 N N . ALA A 1 205 ? 18.270 11.390 1.668 1.00 98.19 205 ALA A N 1
ATOM 1630 C CA . ALA A 1 205 ? 18.219 12.770 2.152 1.00 98.19 205 ALA A CA 1
ATOM 1631 C C . ALA A 1 205 ? 17.056 13.561 1.529 1.00 98.19 205 ALA A C 1
ATOM 1633 O O . ALA A 1 205 ? 16.324 14.253 2.228 1.00 98.19 205 ALA A O 1
ATOM 1634 N N . GLY A 1 206 ? 16.837 13.437 0.217 1.00 97.81 206 GLY A N 1
ATOM 1635 C CA . GLY A 1 206 ? 15.706 14.096 -0.434 1.00 97.81 206 GLY A CA 1
ATOM 1636 C C . GLY A 1 206 ? 14.347 13.511 -0.064 1.00 97.81 206 GLY A C 1
ATOM 1637 O O . GLY A 1 206 ? 13.356 14.232 -0.101 1.00 97.81 206 GLY A O 1
ATOM 1638 N N . PHE A 1 207 ? 14.290 12.230 0.304 1.00 97.69 207 PHE A N 1
ATOM 1639 C CA . PHE A 1 207 ? 13.081 11.605 0.832 1.00 97.69 207 PHE A CA 1
ATOM 1640 C C . PHE A 1 207 ? 12.674 12.207 2.182 1.00 97.69 207 PHE A C 1
ATOM 1642 O O . PHE A 1 207 ? 11.508 12.556 2.347 1.00 97.69 207 PHE A O 1
ATOM 1649 N N . GLU A 1 208 ? 13.631 12.405 3.094 1.00 95.88 208 GLU A N 1
ATOM 1650 C CA . GLU A 1 208 ? 13.406 13.095 4.374 1.00 95.88 208 GLU A CA 1
ATOM 1651 C C . GLU A 1 208 ? 12.966 14.552 4.147 1.00 95.88 208 GLU A C 1
ATOM 1653 O O . GLU A 1 208 ? 11.954 14.989 4.691 1.00 95.88 208 GLU A O 1
ATOM 1658 N N . ILE A 1 209 ? 13.650 15.277 3.253 1.00 96.06 209 ILE A N 1
ATOM 1659 C CA . ILE A 1 209 ? 13.298 16.662 2.889 1.00 96.06 209 ILE A CA 1
ATOM 1660 C C . ILE A 1 209 ? 11.870 16.752 2.331 1.00 96.06 209 ILE A C 1
ATOM 1662 O O . ILE A 1 209 ? 11.104 17.639 2.704 1.00 96.06 209 ILE A O 1
ATOM 1666 N N . ALA A 1 210 ? 11.491 15.842 1.433 1.00 94.94 210 ALA A N 1
ATOM 1667 C CA . ALA A 1 210 ? 10.168 15.854 0.818 1.00 94.94 210 ALA A CA 1
ATOM 1668 C C . ALA A 1 210 ? 9.042 15.465 1.790 1.00 94.94 210 ALA A C 1
ATOM 1670 O O . ALA A 1 210 ? 7.893 15.845 1.561 1.00 94.94 210 ALA A O 1
ATOM 1671 N N . ALA A 1 211 ? 9.340 14.722 2.860 1.00 93.56 211 ALA A N 1
ATOM 1672 C CA . ALA A 1 211 ? 8.346 14.359 3.868 1.00 93.56 211 ALA A CA 1
ATOM 1673 C C . ALA A 1 211 ? 7.880 15.564 4.704 1.00 93.56 211 ALA A C 1
ATOM 1675 O O . ALA A 1 211 ? 6.711 15.622 5.099 1.00 93.56 211 ALA A O 1
ATOM 1676 N N . GLU A 1 212 ? 8.768 16.541 4.912 1.00 92.81 212 GLU A N 1
ATOM 1677 C CA . GLU A 1 212 ? 8.473 17.802 5.605 1.00 92.81 212 GLU A CA 1
ATOM 1678 C C . GLU A 1 212 ? 7.666 18.788 4.743 1.00 92.81 212 GLU A C 1
ATOM 1680 O O . GLU A 1 212 ? 7.030 19.706 5.266 1.00 92.81 212 GLU A O 1
ATOM 1685 N N . MET A 1 213 ? 7.670 18.607 3.420 1.00 93.69 213 MET A N 1
ATOM 1686 C CA . MET A 1 213 ? 6.913 19.443 2.492 1.00 93.69 213 MET A CA 1
ATOM 1687 C C . MET A 1 213 ? 5.420 19.109 2.531 1.00 93.69 213 MET A C 1
ATOM 1689 O O . MET A 1 213 ? 5.015 17.966 2.766 1.00 93.69 213 MET A O 1
ATOM 1693 N N . ASP A 1 214 ? 4.581 20.097 2.220 1.00 93.31 214 ASP A N 1
ATOM 1694 C CA . ASP A 1 214 ? 3.212 19.812 1.803 1.00 93.31 214 ASP A CA 1
ATOM 1695 C C . ASP A 1 214 ? 3.182 19.295 0.352 1.00 93.31 214 ASP A C 1
ATOM 1697 O O . ASP A 1 214 ? 4.160 19.379 -0.399 1.00 93.31 214 ASP A O 1
ATOM 1701 N N . TYR A 1 215 ? 2.049 18.720 -0.044 1.00 92.38 215 TYR A N 1
ATOM 1702 C CA . TYR A 1 215 ? 1.893 18.107 -1.359 1.00 92.38 215 TYR A CA 1
ATOM 1703 C C . TYR A 1 215 ? 2.157 19.090 -2.504 1.00 92.38 215 TYR A C 1
ATOM 1705 O O . TYR A 1 215 ? 2.845 18.734 -3.457 1.00 92.38 215 TYR A O 1
ATOM 1713 N N . ALA A 1 216 ? 1.634 20.319 -2.416 1.00 89.94 216 ALA A N 1
ATOM 1714 C CA . ALA A 1 216 ? 1.802 21.327 -3.463 1.00 89.94 216 ALA A CA 1
ATOM 1715 C C . ALA A 1 216 ? 3.276 21.710 -3.650 1.00 89.94 216 ALA A C 1
ATOM 1717 O O . ALA A 1 216 ? 3.759 21.760 -4.781 1.00 89.94 216 ALA A O 1
ATOM 1718 N N . THR A 1 217 ? 4.010 21.908 -2.552 1.00 92.12 217 THR A N 1
ATOM 1719 C CA . THR A 1 217 ? 5.441 22.235 -2.591 1.00 92.12 217 THR A CA 1
ATOM 1720 C C . THR A 1 217 ? 6.251 21.088 -3.192 1.00 92.12 217 THR A C 1
ATOM 1722 O O . THR A 1 217 ? 7.039 21.305 -4.111 1.00 92.12 217 THR A O 1
ATOM 1725 N N . ALA A 1 218 ? 6.020 19.851 -2.741 1.00 93.50 218 ALA A N 1
ATOM 1726 C CA . ALA A 1 218 ? 6.722 18.685 -3.277 1.00 93.50 218 ALA A CA 1
ATOM 1727 C C . ALA A 1 218 ? 6.380 18.418 -4.756 1.00 93.50 218 ALA A C 1
ATOM 1729 O O . ALA A 1 218 ? 7.239 17.997 -5.533 1.00 93.50 218 ALA A O 1
ATOM 1730 N N . HIS A 1 219 ? 5.135 18.683 -5.166 1.00 91.50 219 HIS A N 1
ATOM 1731 C CA . HIS A 1 219 ? 4.696 18.557 -6.557 1.00 91.50 219 HIS A CA 1
ATOM 1732 C C . HIS A 1 219 ? 5.377 19.598 -7.450 1.00 91.50 219 HIS A C 1
ATOM 1734 O O . HIS A 1 219 ? 5.905 19.243 -8.503 1.00 91.50 219 HIS A O 1
ATOM 1740 N N . ALA A 1 220 ? 5.488 20.846 -6.989 1.00 90.00 220 ALA A N 1
ATOM 1741 C CA . ALA A 1 220 ? 6.238 21.884 -7.690 1.00 90.00 220 ALA A CA 1
ATOM 1742 C C . ALA A 1 220 ? 7.730 21.528 -7.835 1.00 90.00 220 ALA A C 1
ATOM 1744 O O . ALA A 1 220 ? 8.304 21.712 -8.908 1.00 90.00 220 ALA A O 1
ATOM 1745 N N . GLU A 1 221 ? 8.356 20.962 -6.798 1.00 91.69 221 GLU A N 1
ATOM 1746 C CA . GLU A 1 221 ? 9.732 20.455 -6.886 1.00 91.69 221 GLU A CA 1
ATOM 1747 C C . GLU A 1 221 ? 9.867 19.310 -7.896 1.00 91.69 221 GLU A C 1
ATOM 1749 O O . GLU A 1 221 ? 10.857 19.232 -8.623 1.00 91.69 221 GLU A O 1
ATOM 1754 N N . MET A 1 222 ? 8.865 18.439 -7.998 1.00 89.81 222 MET A N 1
ATOM 1755 C CA . MET A 1 222 ? 8.854 17.380 -9.002 1.00 89.81 222 MET A CA 1
ATOM 1756 C C . MET A 1 222 ? 8.784 17.933 -10.431 1.00 89.81 222 MET A C 1
ATOM 1758 O O . MET A 1 222 ? 9.519 17.446 -11.285 1.00 89.81 222 MET A O 1
ATOM 1762 N N . LEU A 1 223 ? 7.975 18.966 -10.681 1.00 85.94 223 LEU A N 1
ATOM 1763 C CA . LEU A 1 223 ? 7.902 19.638 -11.987 1.00 85.94 223 LEU A CA 1
ATOM 1764 C C . LEU A 1 223 ? 9.197 20.380 -12.362 1.00 85.94 223 LEU A C 1
ATOM 1766 O O . LEU A 1 223 ? 9.448 20.639 -13.533 1.00 85.94 223 LEU A O 1
ATOM 1770 N N . ARG A 1 224 ? 10.041 20.721 -11.381 1.00 86.12 224 ARG A N 1
ATOM 1771 C CA . ARG A 1 224 ? 11.364 21.324 -11.623 1.00 86.12 224 ARG A CA 1
ATOM 1772 C C . ARG A 1 224 ? 12.451 20.304 -11.946 1.00 86.12 224 ARG A C 1
ATOM 1774 O O . ARG A 1 224 ? 13.544 20.685 -12.358 1.00 86.12 224 ARG A O 1
ATOM 1781 N N . THR A 1 225 ? 12.188 19.019 -11.734 1.00 88.12 225 THR A N 1
ATOM 1782 C CA . THR A 1 225 ? 13.175 17.964 -11.953 1.00 88.12 225 THR A CA 1
ATOM 1783 C C . THR A 1 225 ? 13.171 17.520 -13.422 1.00 88.12 225 THR A C 1
ATOM 1785 O O . THR A 1 225 ? 12.099 17.276 -13.976 1.00 88.12 225 THR A O 1
ATOM 1788 N N . PRO A 1 226 ? 14.343 17.359 -14.064 1.00 85.06 226 PRO A N 1
ATOM 1789 C CA . PRO A 1 226 ? 14.431 16.805 -15.416 1.00 85.06 226 PRO A CA 1
ATOM 1790 C C . PRO A 1 226 ? 13.799 15.406 -15.525 1.00 85.06 226 PRO A C 1
ATOM 1792 O O . PRO A 1 226 ? 14.009 14.561 -14.655 1.00 85.06 226 PRO A O 1
ATOM 1795 N N . ASP A 1 227 ? 13.075 15.140 -16.618 1.00 81.75 227 ASP A N 1
ATOM 1796 C CA . ASP A 1 227 ? 12.366 13.869 -16.878 1.00 81.75 227 ASP A CA 1
ATOM 1797 C C . ASP A 1 227 ? 13.036 12.988 -17.956 1.00 81.75 227 ASP A C 1
ATOM 1799 O O . ASP A 1 227 ? 12.473 11.984 -18.417 1.00 81.75 227 ASP A O 1
ATOM 1803 N N . GLY A 1 228 ? 14.258 13.366 -18.348 1.00 73.88 228 GLY A N 1
ATOM 1804 C CA . GLY A 1 228 ? 15.075 12.684 -19.350 1.00 73.88 228 GLY A CA 1
ATOM 1805 C C . GLY A 1 228 ? 14.740 13.038 -20.803 1.00 73.88 228 GLY A C 1
ATOM 1806 O O . GLY A 1 228 ? 15.184 12.324 -21.703 1.00 73.88 228 GLY A O 1
ATOM 1807 N N . ILE A 1 229 ? 13.975 14.111 -21.065 1.00 70.81 229 ILE A N 1
ATOM 1808 C CA . ILE A 1 229 ? 13.691 14.616 -22.422 1.00 70.81 229 ILE A CA 1
ATOM 1809 C C . ILE A 1 229 ? 13.797 16.152 -22.486 1.00 70.81 229 ILE A C 1
ATOM 1811 O O . ILE A 1 229 ? 13.343 16.855 -21.595 1.00 70.81 229 ILE A O 1
ATOM 1815 N N . SER A 1 230 ? 14.326 16.698 -23.590 1.00 57.41 230 SER A N 1
ATOM 1816 C CA . SER A 1 230 ? 14.175 18.118 -23.956 1.00 57.41 230 SER A CA 1
ATOM 1817 C C . SER A 1 230 ? 12.816 18.319 -24.656 1.00 57.41 230 SER A C 1
ATOM 1819 O O . SER A 1 230 ? 12.652 17.896 -25.803 1.00 57.41 230 SER A O 1
ATOM 1821 N N . SER A 1 231 ? 11.801 18.833 -23.960 1.00 56.31 231 SER A N 1
ATOM 1822 C CA . SER A 1 231 ? 10.384 18.624 -24.321 1.00 56.31 231 SER A CA 1
ATOM 1823 C C . SER A 1 231 ? 9.846 19.386 -25.557 1.00 56.31 231 SER A C 1
ATOM 1825 O O . SER A 1 231 ? 10.161 20.553 -25.767 1.00 56.31 231 SER A O 1
ATOM 1827 N N . VAL A 1 232 ? 8.964 18.714 -26.329 1.00 52.03 232 VAL A N 1
ATOM 1828 C CA . VAL A 1 232 ? 7.849 19.301 -27.131 1.00 52.03 232 VAL A CA 1
ATOM 1829 C C . VAL A 1 232 ? 6.616 18.354 -27.199 1.00 52.03 232 VAL A C 1
ATOM 1831 O O . VAL A 1 232 ? 5.510 18.793 -27.500 1.00 52.03 232 VAL A O 1
ATOM 1834 N N . ASP A 1 233 ? 6.741 17.055 -26.890 1.00 58.47 233 ASP A N 1
ATOM 1835 C CA . ASP A 1 233 ? 5.643 16.076 -27.054 1.00 58.47 233 ASP A CA 1
ATOM 1836 C C . ASP A 1 233 ? 4.598 16.125 -25.926 1.00 58.47 233 ASP A C 1
ATOM 1838 O O . ASP A 1 233 ? 4.991 16.349 -24.789 1.00 58.47 233 ASP A O 1
ATOM 1842 N N . PRO A 1 234 ? 3.289 15.891 -26.163 1.00 63.84 234 PRO A N 1
ATOM 1843 C CA . PRO A 1 234 ? 2.245 15.858 -25.122 1.00 63.84 234 PRO A CA 1
ATOM 1844 C C . PRO A 1 234 ? 2.448 14.718 -24.096 1.00 63.84 234 PRO A C 1
ATOM 1846 O O . PRO A 1 234 ? 3.097 13.722 -24.424 1.00 63.84 234 PRO A O 1
ATOM 1849 N N . PRO A 1 235 ? 1.913 14.830 -22.859 1.00 70.00 235 PRO A N 1
ATOM 1850 C CA . PRO A 1 235 ? 2.067 13.777 -21.856 1.00 70.00 235 PRO A CA 1
ATOM 1851 C C . PRO A 1 235 ? 1.368 12.488 -22.315 1.00 70.00 235 PRO A C 1
ATOM 1853 O O . PRO A 1 235 ? 0.302 12.524 -22.935 1.00 70.00 235 PRO A O 1
ATOM 1856 N N . LEU A 1 236 ? 1.985 11.332 -22.036 1.00 81.44 236 LEU A N 1
ATOM 1857 C CA . LEU A 1 236 ? 1.457 10.028 -22.461 1.00 81.44 236 LEU A CA 1
ATOM 1858 C C . LEU A 1 236 ? 0.148 9.670 -21.743 1.00 81.44 236 LEU A C 1
ATOM 1860 O O . LEU A 1 236 ? -0.728 9.033 -22.333 1.00 81.44 236 LEU A O 1
ATOM 1864 N N . PHE A 1 237 ? 0.038 10.061 -20.476 1.00 84.62 237 PHE A N 1
ATOM 1865 C CA . PHE A 1 237 ? -1.111 9.813 -19.614 1.00 84.62 237 PHE A CA 1
ATOM 1866 C C . PHE A 1 237 ? -1.628 11.120 -19.006 1.00 84.62 237 PHE A C 1
ATOM 1868 O O . PHE A 1 237 ? -0.926 12.128 -19.064 1.00 84.62 237 PHE A O 1
ATOM 1875 N N . PRO A 1 238 ? -2.846 11.128 -18.437 1.00 77.88 238 PRO A N 1
ATOM 1876 C CA . PRO A 1 238 ? -3.348 12.291 -17.715 1.00 77.88 238 PRO A CA 1
ATOM 1877 C C . PRO A 1 238 ? -2.503 12.620 -16.477 1.00 77.88 238 PRO A C 1
ATOM 1879 O O . PRO A 1 238 ? -2.036 11.710 -15.791 1.00 77.88 238 PRO A O 1
ATOM 1882 N N . GLY A 1 239 ? -2.420 13.911 -16.145 1.00 71.75 239 GLY A N 1
ATOM 1883 C CA . GLY A 1 239 ? -1.741 14.424 -14.950 1.00 71.75 239 GLY A CA 1
ATOM 1884 C C . GLY A 1 239 ? -0.294 14.845 -15.203 1.00 71.75 239 GLY A C 1
ATOM 1885 O O . GLY A 1 239 ? 0.267 14.577 -16.265 1.00 71.75 239 GLY A O 1
ATOM 1886 N N . GLY A 1 240 ? 0.301 15.523 -14.220 1.00 67.19 240 GLY A N 1
ATOM 1887 C CA . GLY A 1 240 ? 1.699 15.957 -14.253 1.00 67.19 240 GLY A CA 1
ATOM 1888 C C . GLY A 1 240 ? 2.003 17.203 -15.092 1.00 67.19 240 GLY A C 1
ATOM 1889 O O . GLY A 1 240 ? 3.168 17.550 -15.283 1.00 67.19 240 GLY A O 1
ATOM 1890 N N . ASP A 1 241 ? 0.963 17.886 -15.569 1.00 65.62 241 ASP A N 1
ATOM 1891 C CA . ASP A 1 241 ? 0.998 19.144 -16.324 1.00 65.62 241 ASP A CA 1
ATOM 1892 C C . ASP A 1 241 ? 0.209 20.277 -15.634 1.00 65.62 241 ASP A C 1
ATOM 1894 O O . ASP A 1 241 ? 0.009 21.350 -16.206 1.00 65.62 241 ASP A O 1
ATOM 1898 N N . ARG A 1 242 ? -0.256 20.048 -14.398 1.00 62.19 242 ARG A N 1
ATOM 1899 C CA . ARG A 1 242 ? -1.098 20.976 -13.634 1.00 62.19 242 ARG A CA 1
ATOM 1900 C C . ARG A 1 242 ? -0.439 21.408 -12.336 1.00 62.19 242 ARG A C 1
ATOM 1902 O O . ARG A 1 242 ? -0.004 20.566 -11.563 1.00 62.19 242 ARG A O 1
ATOM 1909 N N . ALA A 1 243 ? -0.476 22.708 -12.051 1.00 62.03 243 ALA A N 1
ATOM 1910 C CA . ALA A 1 243 ? -0.208 23.212 -10.708 1.00 62.03 243 ALA A CA 1
ATOM 1911 C C . ALA A 1 243 ? -1.275 22.679 -9.743 1.00 62.03 243 ALA A C 1
ATOM 1913 O O . ALA A 1 243 ? -2.472 22.815 -10.016 1.00 62.03 243 ALA A O 1
ATOM 1914 N N . VAL A 1 244 ? -0.859 22.108 -8.614 1.00 59.62 244 VAL A N 1
ATOM 1915 C CA . VAL A 1 244 ? -1.777 21.735 -7.533 1.00 59.62 244 VAL A CA 1
ATOM 1916 C C . VAL A 1 244 ? -1.686 22.781 -6.430 1.00 59.62 244 VAL A C 1
ATOM 1918 O O . VAL A 1 244 ? -0.603 23.075 -5.938 1.00 59.62 244 VAL A O 1
ATOM 1921 N N . THR A 1 245 ? -2.825 23.351 -6.040 1.00 56.19 245 THR A N 1
ATOM 1922 C CA . THR A 1 245 ? -2.919 24.335 -4.951 1.00 56.19 245 THR A CA 1
ATOM 1923 C C . THR A 1 245 ? -3.421 23.663 -3.674 1.00 56.19 245 THR A C 1
ATOM 1925 O O . THR A 1 245 ? -4.432 22.959 -3.724 1.00 56.19 245 THR A O 1
ATOM 1928 N N . THR A 1 246 ? -2.772 23.896 -2.530 1.00 52.50 246 THR A N 1
ATOM 1929 C CA . THR A 1 246 ? -3.274 23.478 -1.208 1.00 52.50 246 THR A CA 1
ATOM 1930 C C . THR A 1 246 ? -4.127 24.591 -0.574 1.00 52.50 246 THR A C 1
ATOM 1932 O O . THR A 1 246 ? -3.917 25.769 -0.868 1.00 52.50 246 THR A O 1
ATOM 1935 N N . PRO A 1 247 ? -5.086 24.280 0.326 1.00 50.59 247 PRO A N 1
ATOM 1936 C CA . PRO A 1 247 ? -5.952 25.293 0.952 1.00 50.59 247 PRO A CA 1
ATOM 1937 C C . PRO A 1 247 ? -5.210 26.386 1.741 1.00 50.59 247 PRO A C 1
ATOM 1939 O O . PRO A 1 247 ? -5.788 27.428 2.034 1.00 50.59 247 PRO A O 1
ATOM 1942 N N . THR A 1 248 ? -3.954 26.134 2.123 1.00 45.34 248 THR A N 1
ATOM 1943 C CA . THR A 1 248 ? -3.119 27.028 2.937 1.00 45.34 248 THR A CA 1
ATOM 1944 C C . THR A 1 248 ? -2.081 27.817 2.135 1.00 45.34 248 THR A C 1
ATOM 1946 O O . THR A 1 248 ? -1.424 28.680 2.712 1.00 45.34 248 THR A O 1
ATOM 1949 N N . SER A 1 249 ? -1.912 27.561 0.833 1.00 44.78 249 SER A N 1
ATOM 1950 C CA . SER A 1 249 ? -0.976 28.320 -0.001 1.00 44.78 249 SER A CA 1
ATOM 1951 C C . SER A 1 249 ? -1.660 29.586 -0.536 1.00 44.78 249 SER A C 1
ATOM 1953 O O . SER A 1 249 ? -2.286 29.561 -1.594 1.00 44.78 249 SER A O 1
ATOM 1955 N N . GLU A 1 250 ? -1.559 30.700 0.198 1.00 35.62 250 GLU A N 1
ATOM 1956 C CA . GLU A 1 250 ? -1.953 32.037 -0.298 1.00 35.62 250 GLU A CA 1
ATOM 1957 C C . GLU A 1 250 ? -1.046 32.540 -1.440 1.00 35.62 250 GLU A C 1
ATOM 1959 O O . GLU A 1 250 ? -1.380 33.512 -2.116 1.00 35.62 250 GLU A O 1
ATOM 1964 N N . GLU A 1 251 ? 0.071 31.864 -1.716 1.00 39.06 251 GLU A N 1
ATOM 1965 C CA . GLU A 1 251 ? 0.876 32.097 -2.912 1.00 39.06 251 GLU A CA 1
ATOM 1966 C C . GLU A 1 251 ? 0.438 31.140 -4.022 1.00 39.06 251 GLU A C 1
ATOM 1968 O O . GLU A 1 251 ? 0.834 29.975 -4.078 1.00 39.06 251 GLU A O 1
ATOM 1973 N N . HIS A 1 252 ? -0.388 31.649 -4.937 1.00 37.00 252 HIS A N 1
ATOM 1974 C CA . HIS A 1 252 ? -0.468 31.098 -6.282 1.00 37.00 252 HIS A CA 1
ATOM 1975 C C . HIS A 1 252 ? 0.932 31.175 -6.895 1.00 37.00 252 HIS A C 1
ATOM 1977 O O . HIS A 1 252 ? 1.369 32.231 -7.345 1.00 37.00 252 HIS A O 1
ATOM 1983 N N . MET A 1 253 ? 1.666 30.065 -6.865 1.00 39.25 253 MET A N 1
ATOM 1984 C CA . MET A 1 253 ? 2.854 29.932 -7.690 1.00 39.25 253 MET A CA 1
ATOM 1985 C C . MET A 1 253 ? 2.344 29.738 -9.115 1.00 39.25 253 MET A C 1
ATOM 1987 O O . MET A 1 253 ? 1.944 28.637 -9.495 1.00 39.25 253 MET A O 1
ATOM 1991 N N . ASP A 1 254 ? 2.252 30.843 -9.855 1.00 34.56 254 ASP A N 1
ATOM 1992 C CA . ASP A 1 254 ? 1.922 30.834 -11.274 1.00 34.56 254 ASP A CA 1
ATOM 1993 C C . ASP A 1 254 ? 2.919 29.903 -11.976 1.00 34.56 254 ASP A C 1
ATOM 1995 O O . ASP A 1 254 ? 4.095 30.234 -12.142 1.00 34.56 254 ASP A O 1
ATOM 1999 N N . ILE A 1 255 ? 2.466 28.707 -12.365 1.00 38.75 255 ILE A N 1
ATOM 2000 C CA . ILE A 1 255 ? 3.155 27.956 -13.408 1.00 38.75 255 ILE A CA 1
ATOM 2001 C C . ILE A 1 255 ? 2.898 28.759 -14.670 1.00 38.75 255 ILE A C 1
ATOM 2003 O O . ILE A 1 255 ? 1.784 28.750 -15.196 1.00 38.75 255 ILE A O 1
ATOM 2007 N N . ASP A 1 256 ? 3.905 29.517 -15.092 1.00 35.47 256 ASP A N 1
ATOM 2008 C CA . ASP A 1 256 ? 3.855 30.248 -16.345 1.00 35.47 256 ASP A CA 1
ATOM 2009 C C . ASP A 1 256 ? 3.540 29.236 -17.473 1.00 35.47 256 ASP A C 1
ATOM 2011 O O . ASP A 1 256 ? 4.291 28.276 -17.678 1.00 35.47 256 ASP A O 1
ATOM 2015 N N . PRO A 1 257 ? 2.392 29.378 -18.164 1.00 40.19 257 PRO A N 1
ATOM 2016 C CA . PRO A 1 257 ? 1.984 28.458 -19.220 1.00 40.19 257 PRO A CA 1
ATOM 2017 C C . PRO A 1 257 ? 2.918 28.496 -20.444 1.00 40.19 257 PRO A C 1
ATOM 2019 O O . PRO A 1 257 ? 2.736 27.685 -21.352 1.00 40.19 257 PRO A O 1
ATOM 2022 N N . GLU A 1 258 ? 3.904 29.403 -20.473 1.00 37.50 258 GLU A N 1
ATOM 2023 C CA . GLU A 1 258 ? 4.929 29.545 -21.513 1.00 37.50 258 GLU A CA 1
ATOM 2024 C C . GLU A 1 258 ? 6.342 29.099 -21.079 1.00 37.50 258 GLU A C 1
ATOM 2026 O O . GLU A 1 258 ? 7.311 29.467 -21.743 1.00 37.50 258 GLU A O 1
ATOM 2031 N N . ILE A 1 259 ? 6.515 28.294 -20.017 1.00 41.47 259 ILE A N 1
ATOM 2032 C CA . ILE A 1 259 ? 7.847 27.753 -19.671 1.00 41.47 259 ILE A CA 1
ATOM 2033 C C . ILE A 1 259 ? 8.300 26.721 -20.727 1.00 41.47 259 ILE A C 1
ATOM 2035 O O . ILE A 1 259 ? 8.202 25.508 -20.556 1.00 41.47 259 ILE A O 1
ATOM 2039 N N . GLU A 1 260 ? 8.836 27.236 -21.834 1.00 40.16 260 GLU A N 1
ATOM 2040 C CA . GLU A 1 260 ? 9.704 26.576 -22.809 1.00 40.16 260 GLU A CA 1
ATOM 2041 C C . GLU A 1 260 ? 11.158 26.561 -22.289 1.00 40.16 260 GLU A C 1
ATOM 2043 O O . GLU A 1 260 ? 12.087 26.926 -23.011 1.00 40.16 260 GLU A O 1
ATOM 2048 N N . ASP A 1 261 ? 11.396 26.187 -21.026 1.00 41.19 261 ASP A N 1
ATOM 2049 C CA . ASP A 1 261 ? 12.761 25.847 -20.613 1.00 41.19 261 ASP A CA 1
ATOM 2050 C C . ASP A 1 261 ? 13.020 24.380 -20.999 1.00 41.19 261 ASP A C 1
ATOM 2052 O O . ASP A 1 261 ? 12.426 23.478 -20.402 1.00 41.19 261 ASP A O 1
ATOM 2056 N N . PRO A 1 262 ? 13.896 24.093 -21.980 1.00 38.00 262 PRO A N 1
ATOM 2057 C CA . PRO A 1 262 ? 14.220 22.725 -22.381 1.00 38.00 262 PRO A CA 1
ATOM 2058 C C . PRO A 1 262 ? 14.899 21.904 -21.269 1.00 38.00 262 PRO A C 1
ATOM 2060 O O . PRO A 1 262 ? 15.160 20.719 -21.483 1.00 38.00 262 PRO A O 1
ATOM 2063 N N . HIS A 1 263 ? 15.204 22.515 -20.117 1.00 37.75 263 HIS A N 1
ATOM 2064 C CA . HIS A 1 263 ? 15.785 21.879 -18.937 1.00 37.75 263 HIS A CA 1
ATOM 2065 C C . HIS A 1 263 ? 14.771 21.538 -17.828 1.00 37.75 263 HIS A C 1
ATOM 2067 O O . HIS A 1 263 ? 15.156 20.861 -16.873 1.00 37.75 263 HIS A O 1
ATOM 2073 N N . LEU A 1 264 ? 13.501 21.952 -17.944 1.00 48.41 264 LEU A N 1
ATOM 2074 C CA . LEU A 1 264 ? 12.430 21.604 -16.999 1.00 48.41 264 LEU A CA 1
ATOM 2075 C C . LEU A 1 264 ? 11.607 20.415 -17.536 1.00 48.41 264 LEU A C 1
ATOM 2077 O O . LEU A 1 264 ? 11.149 20.422 -18.680 1.00 48.41 264 LEU A O 1
ATOM 2081 N N . GLY A 1 265 ? 11.470 19.361 -16.722 1.00 54.47 265 GLY A N 1
ATOM 2082 C CA . GLY A 1 265 ? 10.747 18.131 -17.068 1.00 54.47 265 GLY A CA 1
ATOM 2083 C C . GLY A 1 265 ? 9.254 18.199 -16.734 1.00 54.47 265 GLY A C 1
ATOM 2084 O O . GLY A 1 265 ? 8.796 19.100 -16.038 1.00 54.47 265 GLY A O 1
ATOM 2085 N N . ARG A 1 266 ? 8.466 17.228 -17.211 1.00 72.25 266 ARG A N 1
ATOM 2086 C CA . ARG A 1 266 ? 7.083 17.029 -16.736 1.00 72.25 266 ARG A CA 1
ATOM 2087 C C . ARG A 1 266 ? 7.035 15.956 -15.661 1.00 72.25 266 ARG A C 1
ATOM 2089 O O . ARG A 1 266 ? 7.903 15.086 -15.601 1.00 72.25 266 ARG A O 1
ATOM 2096 N N . ALA A 1 267 ? 5.991 15.972 -14.839 1.00 81.75 267 ALA A N 1
ATOM 2097 C CA . ALA A 1 267 ? 5.758 14.882 -13.906 1.00 81.75 267 ALA A CA 1
ATOM 2098 C C . ALA A 1 267 ? 5.057 13.710 -14.603 1.00 81.75 267 ALA A C 1
ATOM 2100 O O . ALA A 1 267 ? 4.172 13.894 -15.437 1.00 81.75 267 ALA A O 1
ATOM 2101 N N . HIS A 1 268 ? 5.450 12.489 -14.244 1.00 88.25 268 HIS A N 1
ATOM 2102 C CA . HIS A 1 268 ? 4.876 11.258 -14.787 1.00 88.25 268 HIS A CA 1
ATOM 2103 C C . HIS A 1 268 ? 4.432 10.347 -13.637 1.00 88.25 268 HIS A C 1
ATOM 2105 O O . HIS A 1 268 ? 5.103 10.317 -12.596 1.00 88.25 268 HIS A O 1
ATOM 2111 N N . PRO A 1 269 ? 3.335 9.579 -13.799 1.00 92.50 269 PRO A N 1
ATOM 2112 C CA . PRO A 1 269 ? 3.034 8.480 -12.886 1.00 92.50 269 PRO A CA 1
ATOM 2113 C C . PRO A 1 269 ? 4.179 7.458 -12.889 1.00 92.50 269 PRO A C 1
ATOM 2115 O O . PRO A 1 269 ? 5.002 7.462 -13.806 1.00 92.50 269 PRO A O 1
ATOM 2118 N N . VAL A 1 270 ? 4.203 6.562 -11.895 1.00 93.00 270 VAL A N 1
ATOM 2119 C CA . VAL A 1 270 ? 5.213 5.491 -11.784 1.00 93.00 270 VAL A CA 1
ATOM 2120 C C . VAL A 1 270 ? 5.439 4.806 -13.132 1.00 93.00 270 VAL A C 1
ATOM 2122 O O . VAL A 1 270 ? 4.503 4.284 -13.739 1.00 93.00 270 VAL A O 1
ATOM 2125 N N . SER A 1 271 ? 6.691 4.791 -13.579 1.00 93.25 271 SER A N 1
ATOM 2126 C CA . SER A 1 271 ? 7.112 4.418 -14.922 1.00 93.25 271 SER A CA 1
ATOM 2127 C C . SER A 1 271 ? 8.184 3.322 -14.897 1.00 93.25 271 SER A C 1
ATOM 2129 O O . SER A 1 271 ? 8.404 2.633 -13.899 1.00 93.25 271 SER A O 1
ATOM 2131 N N . CYS A 1 272 ? 8.838 3.094 -16.037 1.00 96.00 272 CYS A N 1
ATOM 2132 C CA . CYS A 1 272 ? 9.812 2.024 -16.215 1.00 96.00 272 CYS A CA 1
ATOM 2133 C C . CYS A 1 272 ? 10.979 2.107 -15.213 1.00 96.00 272 CYS A C 1
ATOM 2135 O O . CYS A 1 272 ? 11.384 1.078 -14.669 1.00 96.00 272 CYS A O 1
ATOM 2137 N N . VAL A 1 273 ? 11.488 3.316 -14.947 1.00 95.88 273 VAL A N 1
ATOM 2138 C CA . VAL A 1 273 ? 12.693 3.558 -14.127 1.00 95.88 273 VAL A CA 1
ATOM 2139 C C . VAL A 1 273 ? 12.508 3.202 -12.648 1.00 95.88 273 VAL A C 1
ATOM 2141 O O . VAL A 1 273 ? 13.479 2.867 -11.961 1.00 95.88 273 VAL A O 1
ATOM 2144 N N . ASP A 1 274 ? 11.261 3.213 -12.169 1.00 97.31 274 ASP A N 1
ATOM 2145 C CA . ASP A 1 274 ? 10.906 2.933 -10.774 1.00 97.31 274 ASP A CA 1
ATOM 2146 C C . ASP A 1 274 ? 11.015 1.443 -10.419 1.00 97.31 274 ASP A C 1
ATOM 2148 O O . ASP A 1 274 ? 11.159 1.083 -9.247 1.00 97.31 274 ASP A O 1
ATOM 2152 N N . CYS A 1 275 ? 10.978 0.575 -11.434 1.00 97.88 275 CYS A N 1
ATOM 2153 C CA . CYS A 1 275 ? 11.038 -0.879 -11.285 1.00 97.88 275 CYS A CA 1
ATOM 2154 C C . CYS A 1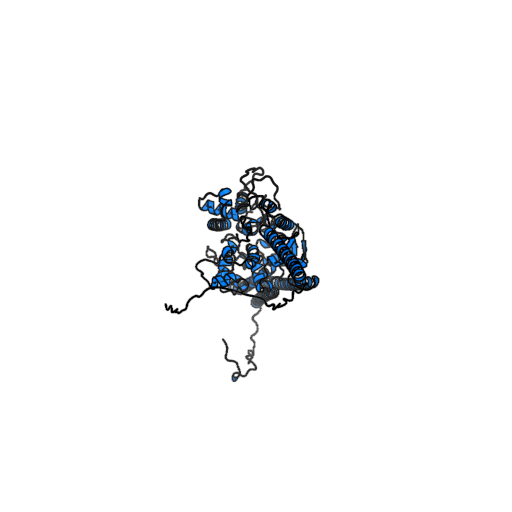 275 ? 12.225 -1.506 -12.022 1.00 97.88 275 CYS A C 1
ATOM 2156 O O . CYS A 1 275 ? 12.593 -2.637 -11.707 1.00 97.88 275 CYS A O 1
ATOM 2158 N N . HIS A 1 276 ? 12.820 -0.816 -13.000 1.00 97.50 276 HIS A N 1
ATOM 2159 C CA . HIS A 1 276 ? 13.902 -1.335 -13.831 1.00 97.50 276 HIS A CA 1
ATOM 2160 C C . HIS A 1 276 ? 15.144 -0.457 -13.784 1.00 97.50 276 HIS A C 1
ATOM 2162 O O . HIS A 1 276 ? 15.089 0.764 -13.876 1.00 97.50 276 HIS A O 1
ATOM 2168 N N . ASP A 1 277 ? 16.289 -1.122 -13.707 1.00 95.50 277 ASP A N 1
ATOM 2169 C CA . ASP A 1 277 ? 17.588 -0.514 -13.937 1.00 95.50 277 ASP A CA 1
ATOM 2170 C C . ASP A 1 277 ? 17.726 -0.108 -15.422 1.00 95.50 277 ASP A C 1
ATOM 2172 O O . ASP A 1 277 ? 17.633 -0.986 -16.288 1.00 95.50 277 ASP A O 1
ATOM 2176 N N . PRO A 1 278 ? 17.954 1.176 -15.753 1.00 93.00 278 PRO A N 1
ATOM 2177 C CA . PRO A 1 278 ? 17.991 1.648 -17.143 1.00 93.00 278 PRO A CA 1
ATOM 2178 C C . PRO A 1 278 ? 19.112 0.988 -17.963 1.00 93.00 278 PRO A C 1
ATOM 2180 O O . PRO A 1 278 ? 18.955 0.672 -19.150 1.00 93.00 278 PRO A O 1
ATOM 2183 N N . GLN A 1 279 ? 20.233 0.665 -17.312 1.00 89.62 279 GLN A N 1
ATOM 2184 C CA . GLN A 1 279 ? 21.414 0.098 -17.957 1.00 89.62 279 GLN A CA 1
ATOM 2185 C C . GLN A 1 279 ? 21.353 -1.413 -18.150 1.00 89.62 279 GLN A C 1
ATOM 2187 O O . GLN A 1 279 ? 22.050 -1.942 -19.021 1.00 89.62 279 GLN A O 1
ATOM 2192 N N . THR A 1 280 ? 20.521 -2.146 -17.416 1.00 90.88 280 THR A N 1
ATOM 2193 C CA . THR A 1 280 ? 20.512 -3.619 -17.451 1.00 90.88 280 THR A CA 1
ATOM 2194 C C . THR A 1 280 ? 19.125 -4.238 -17.587 1.00 90.88 280 THR A C 1
ATOM 2196 O O . THR A 1 280 ? 19.031 -5.437 -17.852 1.00 90.88 280 THR A O 1
ATOM 2199 N N . MET A 1 281 ? 18.057 -3.454 -17.421 1.00 92.19 281 MET A N 1
ATOM 2200 C CA . MET A 1 281 ? 16.658 -3.887 -17.299 1.00 92.19 281 MET A CA 1
ATOM 2201 C C . MET A 1 281 ? 16.382 -4.869 -16.160 1.00 92.19 281 MET A C 1
ATOM 2203 O O . MET A 1 281 ? 15.280 -5.424 -16.068 1.00 92.19 281 MET A O 1
ATOM 2207 N N . LYS A 1 282 ? 17.356 -5.095 -15.271 1.00 94.38 282 LYS A N 1
ATOM 2208 C CA . LYS A 1 282 ? 17.124 -5.873 -14.059 1.00 94.38 282 LYS A CA 1
ATOM 2209 C C . LYS A 1 282 ? 16.064 -5.165 -13.230 1.00 94.38 282 LYS A C 1
ATOM 2211 O O . LYS A 1 282 ? 16.107 -3.947 -13.080 1.00 94.38 282 LYS A O 1
ATOM 2216 N N . ILE A 1 283 ? 15.122 -5.944 -12.709 1.00 96.56 283 ILE A N 1
ATOM 2217 C CA . ILE A 1 283 ? 14.177 -5.420 -11.730 1.00 96.56 283 ILE A CA 1
ATOM 2218 C C . ILE A 1 283 ? 14.937 -4.975 -10.482 1.00 96.56 283 ILE A C 1
ATOM 2220 O O . ILE A 1 283 ? 15.861 -5.671 -10.049 1.00 96.56 283 ILE A O 1
ATOM 2224 N N . ARG A 1 284 ? 14.555 -3.825 -9.938 1.00 97.12 284 ARG A N 1
ATOM 2225 C CA . ARG A 1 284 ? 15.178 -3.203 -8.772 1.00 97.12 284 ARG A CA 1
ATOM 2226 C C . ARG A 1 284 ? 14.130 -2.512 -7.910 1.00 97.12 284 ARG A C 1
ATOM 2228 O O . ARG A 1 284 ? 13.068 -2.137 -8.398 1.00 97.12 284 ARG A O 1
ATOM 2235 N N . ILE A 1 285 ? 14.472 -2.327 -6.648 1.00 98.50 285 ILE A N 1
ATOM 2236 C CA . ILE A 1 285 ? 13.784 -1.448 -5.714 1.00 98.50 285 ILE A CA 1
ATOM 2237 C C . ILE A 1 285 ? 14.457 -0.084 -5.763 1.00 98.50 285 ILE A C 1
ATOM 2239 O O . ILE A 1 285 ? 15.684 0.004 -5.688 1.00 98.50 285 ILE A O 1
ATOM 2243 N N . THR A 1 286 ? 13.649 0.961 -5.869 1.00 98.12 286 THR A N 1
ATOM 2244 C CA . THR A 1 286 ? 14.068 2.362 -5.914 1.00 98.12 286 THR A CA 1
ATOM 2245 C C . THR A 1 286 ? 13.488 3.186 -4.763 1.00 98.12 286 THR A C 1
ATOM 2247 O O . THR A 1 286 ? 14.054 4.219 -4.421 1.00 98.12 286 THR A O 1
ATOM 2250 N N . ARG A 1 287 ? 12.395 2.735 -4.132 1.00 98.00 287 ARG A N 1
ATOM 2251 C CA . ARG A 1 287 ? 11.680 3.482 -3.085 1.00 98.00 287 ARG A CA 1
ATOM 2252 C C . ARG A 1 287 ? 12.333 3.366 -1.697 1.00 98.00 287 ARG A C 1
ATOM 2254 O O . ARG A 1 287 ? 12.408 2.254 -1.167 1.00 98.00 287 ARG A O 1
ATOM 2261 N N . PRO A 1 288 ? 12.719 4.493 -1.062 1.00 98.06 288 PRO A N 1
ATOM 2262 C CA . PRO A 1 288 ? 13.207 4.524 0.321 1.00 98.06 288 PRO A CA 1
ATOM 2263 C C . PRO A 1 288 ? 12.297 3.853 1.351 1.00 98.06 288 PRO A C 1
ATOM 2265 O O . PRO A 1 288 ? 12.797 3.073 2.159 1.00 98.06 288 PRO A O 1
ATOM 2268 N N . GLY A 1 289 ? 10.977 4.084 1.286 1.00 97.88 289 GLY A N 1
ATOM 2269 C CA . GLY A 1 289 ? 10.016 3.509 2.235 1.00 97.88 289 GLY A CA 1
ATOM 2270 C C . GLY A 1 289 ? 10.106 1.984 2.289 1.00 97.88 289 GLY A C 1
ATOM 2271 O O . GLY A 1 289 ? 10.262 1.406 3.363 1.00 97.88 289 GLY A O 1
ATOM 2272 N N . PHE A 1 290 ? 10.162 1.330 1.122 1.00 98.56 290 PHE A N 1
ATOM 2273 C CA . PHE A 1 290 ? 10.342 -0.121 1.055 1.00 98.56 290 PHE A CA 1
ATOM 2274 C C . PHE A 1 290 ? 11.711 -0.576 1.536 1.00 98.56 290 PHE A C 1
ATOM 2276 O O . PHE A 1 290 ? 11.788 -1.579 2.236 1.00 98.56 290 PHE A O 1
ATOM 2283 N N . MET A 1 291 ? 12.790 0.127 1.180 1.00 98.38 291 MET A N 1
ATOM 2284 C CA . MET A 1 291 ? 14.138 -0.239 1.632 1.00 98.38 291 MET A CA 1
ATOM 2285 C C . MET A 1 291 ? 14.246 -0.236 3.159 1.00 98.38 291 MET A C 1
ATOM 2287 O O . MET A 1 291 ? 14.806 -1.169 3.733 1.00 98.38 291 MET A O 1
ATOM 2291 N N . LEU A 1 292 ? 13.678 0.780 3.814 1.00 98.12 292 LEU A N 1
ATOM 2292 C CA . LEU A 1 292 ? 13.631 0.871 5.272 1.00 98.12 292 LEU A CA 1
ATOM 2293 C C . LEU A 1 292 ? 12.705 -0.193 5.872 1.00 98.12 292 LEU A C 1
ATOM 2295 O O . LEU A 1 292 ? 13.124 -0.933 6.764 1.00 98.12 292 LEU A O 1
ATOM 2299 N N . GLY A 1 293 ? 11.488 -0.321 5.338 1.00 98.31 293 GLY A N 1
ATOM 2300 C CA . GLY A 1 293 ? 10.488 -1.278 5.807 1.00 98.31 293 GLY A CA 1
ATOM 2301 C C . GLY A 1 293 ? 10.958 -2.727 5.712 1.00 98.31 293 GLY A C 1
ATOM 2302 O O . GLY A 1 293 ? 10.901 -3.471 6.689 1.00 98.31 293 GLY A O 1
ATOM 2303 N N . ILE A 1 294 ? 11.495 -3.151 4.562 1.00 98.62 294 ILE A N 1
ATOM 2304 C CA . ILE A 1 294 ? 11.963 -4.532 4.376 1.00 98.62 294 ILE A CA 1
ATOM 2305 C C . ILE A 1 294 ? 13.192 -4.843 5.238 1.00 98.62 294 ILE A C 1
ATOM 2307 O O . ILE A 1 294 ? 13.356 -5.979 5.685 1.00 98.62 294 ILE A O 1
ATOM 2311 N N . ALA A 1 295 ? 14.043 -3.848 5.510 1.00 98.31 295 ALA A N 1
ATOM 2312 C CA . ALA A 1 295 ? 15.158 -3.995 6.437 1.00 98.31 295 ALA A CA 1
ATOM 2313 C C . ALA A 1 295 ? 14.669 -4.141 7.889 1.00 98.31 295 ALA A C 1
ATOM 2315 O O . ALA A 1 295 ? 15.189 -4.992 8.616 1.00 98.31 295 ALA A O 1
ATOM 2316 N N . ALA A 1 296 ? 13.650 -3.376 8.299 1.00 98.00 296 ALA A N 1
ATOM 2317 C CA . ALA A 1 296 ? 12.986 -3.531 9.594 1.00 98.00 296 ALA A CA 1
ATOM 2318 C C . ALA A 1 296 ? 12.339 -4.918 9.729 1.00 98.00 296 ALA A C 1
ATOM 2320 O O . ALA A 1 296 ? 12.656 -5.657 10.663 1.00 98.00 296 ALA A O 1
ATOM 2321 N N . LEU A 1 297 ? 11.573 -5.348 8.723 1.00 98.56 297 LEU A N 1
ATOM 2322 C CA . LEU A 1 297 ? 10.986 -6.686 8.673 1.00 98.56 297 LEU A CA 1
ATOM 2323 C C . LEU A 1 297 ? 12.049 -7.792 8.742 1.00 98.56 297 LEU A C 1
ATOM 2325 O O . LEU A 1 297 ? 11.892 -8.799 9.432 1.00 98.56 297 LEU A O 1
ATOM 2329 N N . ALA A 1 298 ? 13.171 -7.627 8.039 1.00 98.25 298 ALA A N 1
ATOM 2330 C CA . ALA A 1 298 ? 14.252 -8.601 8.087 1.00 98.25 298 ALA A CA 1
ATOM 2331 C C . ALA A 1 298 ? 14.849 -8.736 9.498 1.00 98.25 298 ALA A C 1
ATOM 2333 O O . ALA A 1 298 ? 15.287 -9.833 9.862 1.00 98.25 298 ALA A O 1
ATOM 2334 N N . ARG A 1 299 ? 14.842 -7.658 10.295 1.00 97.44 299 ARG A N 1
ATOM 2335 C CA . ARG A 1 299 ? 15.294 -7.645 11.694 1.00 97.44 299 ARG A CA 1
ATOM 2336 C C . ARG A 1 299 ? 14.278 -8.224 12.679 1.00 97.44 299 ARG A C 1
ATOM 2338 O O . ARG A 1 299 ? 14.734 -8.679 13.726 1.00 97.44 299 ARG A O 1
ATOM 2345 N N . SER A 1 300 ? 12.987 -8.240 12.344 1.00 96.62 300 SER A N 1
ATOM 2346 C CA . SER A 1 300 ? 11.935 -8.804 13.195 1.00 96.62 300 SER A CA 1
ATOM 2347 C C . SER A 1 300 ? 12.114 -10.308 13.440 1.00 96.62 300 SER A C 1
ATOM 2349 O O . SER A 1 300 ? 12.831 -11.004 12.710 1.00 96.62 300 SER A O 1
ATOM 2351 N N . ASP A 1 301 ? 11.413 -10.829 14.447 1.00 93.75 301 ASP A N 1
ATOM 2352 C CA . ASP A 1 301 ? 11.363 -12.266 14.744 1.00 93.75 301 ASP A CA 1
ATOM 2353 C C . ASP A 1 301 ? 10.241 -13.002 13.982 1.00 93.75 301 ASP A C 1
ATOM 2355 O O . ASP A 1 301 ? 10.076 -14.217 14.131 1.00 93.75 301 ASP A O 1
ATOM 2359 N N . ASP A 1 302 ? 9.487 -12.303 13.123 1.00 95.25 302 ASP A N 1
ATOM 2360 C CA . ASP A 1 302 ? 8.354 -12.890 12.406 1.00 95.25 302 ASP A CA 1
ATOM 2361 C C . ASP A 1 302 ? 8.820 -13.991 11.427 1.00 95.25 302 ASP A C 1
ATOM 2363 O O . ASP A 1 302 ? 9.774 -13.785 10.657 1.00 95.25 302 ASP A O 1
ATOM 2367 N N . PRO A 1 303 ? 8.205 -15.190 11.431 1.00 94.62 303 PRO A N 1
ATOM 2368 C CA . PRO A 1 303 ? 8.528 -16.239 10.473 1.00 94.62 303 PRO A CA 1
ATOM 2369 C C . PRO A 1 303 ? 8.074 -15.879 9.052 1.00 94.62 303 PRO A C 1
ATOM 2371 O O . PRO A 1 303 ? 6.884 -15.855 8.755 1.00 94.62 303 PRO A O 1
ATOM 2374 N N . LEU A 1 304 ? 9.033 -15.719 8.135 1.00 96.31 304 LEU A N 1
ATOM 2375 C CA . LEU A 1 304 ? 8.783 -15.339 6.736 1.00 96.31 304 LEU A CA 1
ATOM 2376 C C . LEU A 1 304 ? 9.180 -16.470 5.769 1.00 96.31 304 LEU A C 1
ATOM 2378 O O . LEU A 1 304 ? 10.155 -16.343 5.025 1.00 96.31 304 LEU A O 1
ATOM 2382 N N . PRO A 1 305 ? 8.474 -17.620 5.767 1.00 94.06 305 PRO A N 1
ATOM 2383 C CA . PRO A 1 305 ? 8.859 -18.781 4.958 1.00 94.06 305 PRO A CA 1
ATOM 2384 C C . PRO A 1 305 ? 8.824 -18.505 3.449 1.00 94.06 305 PRO A C 1
ATOM 2386 O O . PRO A 1 305 ? 9.543 -19.156 2.692 1.00 94.06 305 PRO A O 1
ATOM 2389 N N . HIS A 1 306 ? 8.023 -17.529 3.021 1.00 95.94 306 HIS A N 1
ATOM 2390 C CA . HIS A 1 306 ? 7.915 -17.090 1.634 1.00 95.94 306 HIS A CA 1
ATOM 2391 C C . HIS A 1 306 ? 9.053 -16.140 1.204 1.00 95.94 306 HIS A C 1
ATOM 2393 O O . HIS A 1 306 ? 9.216 -15.913 0.007 1.00 95.94 306 HIS A O 1
ATOM 2399 N N . LEU A 1 307 ? 9.880 -15.645 2.142 1.00 97.81 307 LEU A N 1
ATOM 2400 C CA . LEU A 1 307 ? 11.033 -14.763 1.893 1.00 97.81 307 LEU A CA 1
ATOM 2401 C C . LEU A 1 307 ? 12.357 -15.453 2.278 1.00 97.81 307 LEU A C 1
ATOM 2403 O O . LEU A 1 307 ? 13.010 -15.105 3.271 1.00 97.81 307 LEU A O 1
ATOM 2407 N N . PRO A 1 308 ? 12.798 -16.471 1.516 1.00 97.31 308 PRO A N 1
ATOM 2408 C CA . PRO A 1 308 ? 13.989 -17.243 1.852 1.00 97.31 308 PRO A CA 1
ATOM 2409 C C . PRO A 1 308 ? 15.284 -16.415 1.859 1.00 97.31 308 PRO A C 1
ATOM 2411 O O . PRO A 1 308 ? 16.267 -16.851 2.458 1.00 97.31 308 PRO A O 1
ATOM 2414 N N . SER A 1 309 ? 15.343 -15.257 1.195 1.00 97.88 309 SER A N 1
ATOM 2415 C CA . SER A 1 309 ? 16.512 -14.368 1.266 1.00 97.88 309 SER A CA 1
ATOM 2416 C C . SER A 1 309 ? 16.686 -13.714 2.633 1.00 97.88 309 SER A C 1
ATOM 2418 O O . SER A 1 309 ? 17.818 -13.643 3.110 1.00 97.88 309 SER A O 1
ATOM 2420 N N . ILE A 1 310 ? 15.593 -13.323 3.292 1.00 98.12 310 ILE A N 1
ATOM 2421 C CA . ILE A 1 310 ? 15.628 -12.796 4.658 1.00 98.12 310 ILE A CA 1
ATOM 2422 C C . ILE A 1 310 ? 16.120 -13.883 5.606 1.00 98.12 310 ILE A C 1
ATOM 2424 O O . ILE A 1 310 ? 17.019 -13.636 6.405 1.00 98.12 310 ILE A O 1
ATOM 2428 N N . LYS A 1 311 ? 15.624 -15.119 5.465 1.00 96.69 311 LYS A N 1
ATOM 2429 C CA . LYS A 1 311 ? 16.133 -16.255 6.246 1.00 96.69 311 LYS A CA 1
ATOM 2430 C C . LYS A 1 311 ? 17.649 -16.432 6.074 1.00 96.69 311 LYS A C 1
ATOM 2432 O O . LYS A 1 311 ? 18.361 -16.518 7.070 1.00 96.69 311 LYS A O 1
ATOM 2437 N N . ARG A 1 312 ? 18.151 -16.430 4.830 1.00 96.94 312 ARG A N 1
ATOM 2438 C CA . ARG A 1 312 ? 19.599 -16.528 4.554 1.00 96.94 312 ARG A CA 1
ATOM 2439 C C . ARG A 1 312 ? 20.393 -15.381 5.179 1.00 96.94 312 ARG A C 1
ATOM 2441 O O . ARG A 1 312 ? 21.504 -15.609 5.643 1.00 96.94 312 ARG A O 1
ATOM 2448 N N . TRP A 1 313 ? 19.847 -14.167 5.179 1.00 97.69 313 TRP A N 1
ATOM 2449 C CA . TRP A 1 313 ? 20.473 -13.014 5.826 1.00 97.69 313 TRP A CA 1
ATOM 2450 C C . TRP A 1 313 ? 20.487 -13.156 7.354 1.00 97.69 313 TRP A C 1
ATOM 2452 O O . TRP A 1 313 ? 21.536 -12.966 7.965 1.00 97.69 313 TRP A O 1
ATOM 2462 N N . ARG A 1 314 ? 19.373 -13.585 7.968 1.00 97.31 314 ARG A N 1
ATOM 2463 C CA . ARG A 1 314 ? 19.265 -13.841 9.417 1.00 97.31 314 ARG A CA 1
ATOM 2464 C C . ARG A 1 314 ? 20.253 -14.915 9.894 1.00 97.31 314 ARG A C 1
ATOM 2466 O O . ARG A 1 314 ? 20.799 -14.790 10.985 1.00 97.31 314 ARG A O 1
ATOM 2473 N N . GLU A 1 315 ? 20.496 -15.941 9.077 1.00 96.50 315 GLU A N 1
ATOM 2474 C CA . GLU A 1 315 ? 21.465 -17.022 9.333 1.00 96.50 315 GLU A CA 1
ATOM 2475 C C . GLU A 1 315 ? 22.923 -16.639 8.999 1.00 96.50 315 GLU A C 1
ATOM 2477 O O . GLU A 1 315 ? 23.851 -17.380 9.328 1.00 96.50 315 GLU A O 1
ATOM 2482 N N . GLY A 1 316 ? 23.128 -15.512 8.313 1.00 94.44 316 GLY A N 1
ATOM 2483 C CA . GLY A 1 316 ? 24.413 -15.074 7.783 1.00 94.44 316 GLY A CA 1
ATOM 2484 C C . GLY A 1 316 ? 25.046 -13.911 8.549 1.00 94.44 316 GLY A C 1
ATOM 2485 O O . GLY A 1 316 ? 24.869 -13.732 9.752 1.00 94.44 316 GLY A O 1
ATOM 2486 N N . ASP A 1 317 ? 25.835 -13.118 7.823 1.00 88.94 317 ASP A N 1
ATOM 2487 C CA . ASP A 1 317 ? 26.473 -11.913 8.349 1.00 88.94 317 ASP A CA 1
ATOM 2488 C C . ASP A 1 317 ? 25.504 -10.723 8.324 1.00 88.94 317 ASP A C 1
ATOM 2490 O O . ASP A 1 317 ? 25.160 -10.212 7.259 1.00 88.94 317 ASP A O 1
ATOM 2494 N N . ARG A 1 318 ? 25.104 -10.271 9.515 1.00 93.19 318 ARG A N 1
ATOM 2495 C CA . ARG A 1 318 ? 24.144 -9.177 9.730 1.00 93.19 318 ARG A CA 1
ATOM 2496 C C . ARG A 1 318 ? 24.816 -7.816 9.969 1.00 93.19 318 ARG A C 1
ATOM 2498 O O . ARG A 1 318 ? 24.197 -6.922 10.532 1.00 93.19 318 ARG A O 1
ATOM 2505 N N . ARG A 1 319 ? 26.093 -7.646 9.586 1.00 92.81 319 ARG A N 1
ATOM 2506 C CA . ARG A 1 319 ? 26.809 -6.354 9.696 1.00 92.81 319 ARG A CA 1
ATOM 2507 C C . ARG A 1 319 ? 26.263 -5.264 8.775 1.00 92.81 319 ARG A C 1
ATOM 2509 O O . ARG A 1 319 ? 26.473 -4.090 9.055 1.00 92.81 319 ARG A O 1
ATOM 2516 N N . GLN A 1 320 ? 25.649 -5.650 7.660 1.00 93.38 320 GLN A N 1
ATOM 2517 C CA . GLN A 1 320 ? 24.924 -4.744 6.771 1.00 93.38 320 GLN A CA 1
ATOM 2518 C C . GLN A 1 320 ? 23.439 -5.065 6.879 1.00 93.38 320 GLN A C 1
ATOM 2520 O O . GLN A 1 320 ? 23.069 -6.242 6.972 1.00 93.38 320 GLN A O 1
ATOM 2525 N N . ASP A 1 321 ? 22.616 -4.022 6.839 1.00 95.50 321 ASP A N 1
ATOM 2526 C CA . ASP A 1 321 ? 21.171 -4.175 6.750 1.00 95.50 321 ASP A CA 1
ATOM 2527 C C . ASP A 1 321 ? 20.777 -4.987 5.512 1.00 95.50 321 ASP A C 1
ATOM 2529 O O . ASP A 1 321 ? 21.520 -5.086 4.527 1.00 95.50 321 ASP A O 1
ATOM 2533 N N . TYR A 1 322 ? 19.611 -5.623 5.594 1.00 98.00 322 TYR A N 1
ATOM 2534 C CA . TYR A 1 322 ? 19.085 -6.409 4.492 1.00 98.00 322 TYR A CA 1
ATOM 2535 C C . TYR A 1 322 ? 18.786 -5.494 3.296 1.00 98.00 322 TYR A C 1
ATOM 2537 O O . TYR A 1 322 ? 17.936 -4.613 3.370 1.00 98.00 322 TYR A O 1
ATOM 2545 N N . ASP A 1 323 ? 19.482 -5.734 2.185 1.00 97.56 323 ASP A N 1
ATOM 2546 C CA . ASP A 1 323 ? 19.301 -5.015 0.925 1.00 97.56 323 ASP A CA 1
ATOM 2547 C C . ASP A 1 323 ? 18.660 -5.952 -0.120 1.00 97.56 323 ASP A C 1
ATOM 2549 O O . ASP A 1 323 ? 19.331 -6.882 -0.601 1.00 97.56 323 ASP A O 1
ATOM 2553 N N . PRO A 1 324 ? 17.387 -5.733 -0.510 1.00 98.00 324 PRO A N 1
ATOM 2554 C CA . PRO A 1 324 ? 16.700 -6.583 -1.477 1.00 98.00 324 PRO A CA 1
ATOM 2555 C C . PRO A 1 324 ? 17.363 -6.550 -2.860 1.00 98.00 324 PRO A C 1
ATOM 2557 O O . PRO A 1 324 ? 17.419 -7.583 -3.524 1.00 98.00 324 PRO A O 1
ATOM 2560 N N . ASN A 1 325 ? 17.957 -5.426 -3.278 1.00 97.50 325 ASN A N 1
ATOM 2561 C CA . ASN A 1 325 ? 18.615 -5.313 -4.584 1.00 97.50 325 ASN A CA 1
ATOM 2562 C C . ASN A 1 325 ? 19.862 -6.200 -4.699 1.00 97.50 325 ASN A C 1
ATOM 2564 O O . ASN A 1 325 ? 20.298 -6.532 -5.805 1.00 97.50 325 ASN A O 1
ATOM 2568 N N . ARG A 1 326 ? 20.441 -6.601 -3.562 1.00 96.25 326 ARG A N 1
ATOM 2569 C CA . ARG A 1 326 ? 21.641 -7.448 -3.501 1.00 96.25 326 ARG A CA 1
ATOM 2570 C C . ARG A 1 326 ? 21.337 -8.884 -3.093 1.00 96.25 326 ARG A C 1
ATOM 2572 O O . ARG A 1 326 ? 22.022 -9.797 -3.555 1.00 96.25 326 ARG A O 1
ATOM 2579 N N . LEU A 1 327 ? 20.367 -9.085 -2.202 1.00 97.50 327 LEU A N 1
ATOM 2580 C CA . LEU A 1 327 ? 20.165 -10.354 -1.495 1.00 97.50 327 LEU A CA 1
ATOM 2581 C C . LEU A 1 327 ? 18.910 -11.117 -1.930 1.00 97.50 327 LEU A C 1
ATOM 2583 O O . LEU A 1 327 ? 18.876 -12.351 -1.800 1.00 97.50 327 LEU A O 1
ATOM 2587 N N . ALA A 1 328 ? 17.887 -10.412 -2.422 1.00 98.12 328 ALA A N 1
ATOM 2588 C CA . ALA A 1 328 ? 16.631 -11.031 -2.815 1.00 98.12 328 ALA A CA 1
ATOM 2589 C C . ALA A 1 328 ? 16.814 -11.904 -4.060 1.00 98.12 328 ALA A C 1
ATOM 2591 O O . ALA A 1 328 ? 17.598 -11.619 -4.969 1.00 98.12 328 ALA A O 1
ATOM 2592 N N . SER A 1 329 ? 16.075 -13.007 -4.111 1.00 97.56 329 SER A N 1
ATOM 2593 C CA . SER A 1 329 ? 15.964 -13.793 -5.334 1.00 97.56 329 SER A CA 1
ATOM 2594 C C . SER A 1 329 ? 15.135 -13.051 -6.382 1.00 97.56 329 SER A C 1
ATOM 2596 O O . SER A 1 329 ? 14.316 -12.189 -6.068 1.00 97.56 329 SER A O 1
ATOM 2598 N N . HIS A 1 330 ? 15.273 -13.450 -7.649 1.00 96.56 330 HIS A N 1
ATOM 2599 C CA . HIS A 1 330 ? 14.424 -12.914 -8.713 1.00 96.56 330 HIS A CA 1
ATOM 2600 C C . HIS A 1 330 ? 12.923 -13.123 -8.438 1.00 96.56 330 HIS A C 1
ATOM 2602 O O . HIS A 1 330 ? 12.121 -12.271 -8.803 1.00 96.56 330 HIS A O 1
ATOM 2608 N N . GLN A 1 331 ? 12.543 -14.226 -7.780 1.00 97.44 331 GLN A N 1
ATOM 2609 C CA . GLN A 1 331 ? 11.146 -14.504 -7.445 1.00 97.44 331 GLN A CA 1
ATOM 2610 C C . GLN A 1 331 ? 10.613 -13.571 -6.349 1.00 97.44 331 GLN A C 1
ATOM 2612 O O . GLN A 1 331 ? 9.496 -13.087 -6.467 1.00 97.44 331 GLN A O 1
ATOM 2617 N N . GLU A 1 332 ? 11.415 -13.261 -5.327 1.00 98.50 332 GLU A N 1
ATOM 2618 C CA . GLU A 1 332 ? 11.047 -12.271 -4.299 1.00 98.50 332 GLU A CA 1
ATOM 2619 C C . GLU A 1 332 ? 10.927 -10.872 -4.913 1.00 98.50 332 GLU A C 1
ATOM 2621 O O . GLU A 1 332 ? 9.936 -10.177 -4.699 1.00 98.50 332 GLU A O 1
ATOM 2626 N N . MET A 1 333 ? 11.870 -10.500 -5.787 1.00 98.56 333 MET A N 1
ATOM 2627 C CA . MET A 1 333 ? 11.839 -9.216 -6.492 1.00 98.56 333 MET A CA 1
ATOM 2628 C C . MET A 1 333 ? 10.578 -9.032 -7.355 1.00 98.56 333 MET A C 1
ATOM 2630 O O . MET A 1 333 ? 10.121 -7.908 -7.522 1.00 98.56 333 MET A O 1
ATOM 2634 N N . ARG A 1 334 ? 9.968 -10.117 -7.856 1.00 98.44 334 ARG A N 1
ATOM 2635 C CA . ARG A 1 334 ? 8.689 -10.099 -8.599 1.00 98.44 334 ARG A CA 1
ATOM 2636 C C . ARG A 1 334 ? 7.455 -9.781 -7.738 1.00 98.44 334 ARG A C 1
ATOM 2638 O O . ARG A 1 334 ? 6.385 -9.552 -8.309 1.00 98.44 334 ARG A O 1
ATOM 2645 N N . SER A 1 335 ? 7.599 -9.766 -6.414 1.00 98.69 335 SER A N 1
ATOM 2646 C CA . SER A 1 335 ? 6.619 -9.204 -5.474 1.00 98.69 335 SER A CA 1
ATOM 2647 C C . SER A 1 335 ? 7.100 -7.873 -4.893 1.00 98.69 335 SER A C 1
ATOM 2649 O O . SER A 1 335 ? 6.311 -6.940 -4.781 1.00 98.69 335 SER A O 1
ATOM 2651 N N . PHE A 1 336 ? 8.395 -7.741 -4.582 1.00 98.75 336 PHE A N 1
ATOM 2652 C CA . PHE A 1 336 ? 8.937 -6.536 -3.944 1.00 98.75 336 PHE A CA 1
ATOM 2653 C C . PHE A 1 336 ? 8.765 -5.271 -4.787 1.00 98.75 336 PHE A C 1
ATOM 2655 O O . PHE A 1 336 ? 8.486 -4.221 -4.226 1.00 98.75 336 PHE A O 1
ATOM 2662 N N . VAL A 1 337 ? 8.841 -5.357 -6.122 1.00 98.44 337 VAL A N 1
ATOM 2663 C CA . VAL A 1 337 ? 8.574 -4.193 -6.993 1.00 98.44 337 VAL A CA 1
ATOM 2664 C C . VAL A 1 337 ? 7.152 -3.643 -6.840 1.00 98.44 337 VAL A C 1
ATOM 2666 O O . VAL A 1 337 ? 6.960 -2.442 -6.999 1.00 98.44 337 VAL A O 1
ATOM 2669 N N . CYS A 1 338 ? 6.175 -4.494 -6.504 1.00 98.56 338 CYS A N 1
ATOM 2670 C CA . CYS A 1 338 ? 4.796 -4.096 -6.207 1.00 98.56 338 CYS A CA 1
ATOM 2671 C C . CYS A 1 338 ? 4.681 -3.549 -4.778 1.00 98.56 338 CYS A C 1
ATOM 2673 O O . CYS A 1 338 ? 4.053 -2.517 -4.555 1.00 98.56 338 CYS A O 1
ATOM 2675 N N . ALA A 1 339 ? 5.348 -4.212 -3.829 1.00 98.56 339 ALA A N 1
ATOM 2676 C CA . ALA A 1 339 ? 5.396 -3.823 -2.420 1.00 98.56 339 ALA A CA 1
ATOM 2677 C C . ALA A 1 339 ? 6.149 -2.502 -2.171 1.00 98.56 339 ALA A C 1
ATOM 2679 O O . ALA A 1 339 ? 6.147 -1.980 -1.067 1.00 98.56 339 ALA A O 1
ATOM 2680 N N . GLN A 1 340 ? 6.751 -1.907 -3.200 1.00 98.50 340 GLN A N 1
ATOM 2681 C CA . GLN A 1 340 ? 7.195 -0.517 -3.150 1.00 98.50 340 GLN A CA 1
ATOM 2682 C C . GLN A 1 340 ? 6.057 0.472 -2.865 1.00 98.50 340 GLN A C 1
ATOM 2684 O O . GLN A 1 340 ? 6.330 1.585 -2.425 1.00 98.50 340 GLN A O 1
ATOM 2689 N N . CYS A 1 341 ? 4.815 0.095 -3.184 1.00 98.44 341 CYS A N 1
ATOM 2690 C CA . CYS A 1 341 ? 3.643 0.963 -3.083 1.00 98.44 341 CYS A CA 1
ATOM 2691 C C . CYS A 1 341 ? 2.425 0.258 -2.473 1.00 98.44 341 CYS A C 1
ATOM 2693 O O . CYS A 1 341 ? 1.698 0.875 -1.710 1.00 98.44 341 CYS A O 1
ATOM 2695 N N . HIS A 1 342 ? 2.198 -1.016 -2.802 1.00 98.62 342 HIS A N 1
ATOM 2696 C CA . HIS A 1 342 ? 1.020 -1.791 -2.394 1.00 98.62 342 HIS A CA 1
ATOM 2697 C C . HIS A 1 342 ? 1.179 -2.408 -0.997 1.00 98.62 342 HIS A C 1
ATOM 2699 O O . HIS A 1 342 ? 1.357 -3.624 -0.857 1.00 98.62 342 HIS A O 1
ATOM 2705 N N . VAL A 1 343 ? 1.212 -1.533 0.006 1.00 98.81 343 VAL A N 1
ATOM 2706 C CA . VAL A 1 343 ? 1.514 -1.834 1.411 1.00 98.81 343 VAL A CA 1
ATOM 2707 C C . VAL A 1 343 ? 0.771 -0.895 2.358 1.00 98.81 343 VAL A C 1
ATOM 2709 O O . VAL A 1 343 ? 0.339 0.179 1.936 1.00 98.81 343 VAL A O 1
ATOM 2712 N N . GLU A 1 344 ? 0.724 -1.270 3.634 1.00 98.69 344 GLU A N 1
ATOM 2713 C CA . GLU A 1 344 ? 0.396 -0.381 4.747 1.00 98.69 344 GLU A CA 1
ATOM 2714 C C . GLU A 1 344 ? 1.513 0.644 4.982 1.00 98.69 344 GLU A C 1
ATOM 2716 O O . GLU A 1 344 ? 2.701 0.307 4.934 1.00 98.69 344 GLU A O 1
ATOM 2721 N N . TYR A 1 345 ? 1.149 1.896 5.272 1.00 97.75 345 TYR A N 1
ATOM 2722 C CA . TYR A 1 345 ? 2.120 2.949 5.542 1.00 97.75 345 TYR A CA 1
ATOM 2723 C C . TYR A 1 345 ? 1.535 4.121 6.340 1.00 97.75 345 TYR A C 1
ATOM 2725 O O . TYR A 1 345 ? 0.366 4.483 6.213 1.00 97.75 345 TYR A O 1
ATOM 2733 N N . TYR A 1 346 ? 2.424 4.848 7.017 1.00 93.94 346 TYR A N 1
ATOM 2734 C CA . TYR A 1 346 ? 2.175 6.222 7.458 1.00 93.94 346 TYR A CA 1
ATOM 2735 C C . TYR A 1 346 ? 2.704 7.231 6.419 1.00 93.94 346 TYR A C 1
ATOM 2737 O O . TYR A 1 346 ? 3.798 7.042 5.891 1.00 93.94 346 TYR A O 1
ATOM 2745 N N . CYS A 1 347 ? 1.957 8.301 6.099 1.00 86.44 347 CYS A N 1
ATOM 2746 C CA . CYS A 1 347 ? 2.378 9.306 5.098 1.00 86.44 347 CYS A CA 1
ATOM 2747 C C . CYS A 1 347 ? 2.050 10.773 5.435 1.00 86.44 347 CYS A C 1
ATOM 2749 O O . CYS A 1 347 ? 1.880 11.581 4.519 1.00 86.44 347 CYS A O 1
ATOM 2751 N N . ALA A 1 348 ? 1.906 11.140 6.708 1.00 86.56 348 ALA A N 1
ATOM 2752 C CA . ALA A 1 348 ? 1.684 12.539 7.097 1.00 86.56 348 ALA A CA 1
ATOM 2753 C C . ALA A 1 348 ? 2.998 13.237 7.504 1.00 86.56 348 ALA A C 1
ATOM 2755 O O . ALA A 1 348 ? 4.067 12.649 7.440 1.00 86.56 348 ALA A O 1
ATOM 2756 N N . THR A 1 349 ? 2.937 14.512 7.896 1.00 82.06 349 THR A N 1
ATOM 2757 C CA . THR A 1 349 ? 4.125 15.374 8.064 1.00 82.06 349 THR A CA 1
ATOM 2758 C C . THR A 1 349 ? 4.832 15.271 9.420 1.00 82.06 349 THR A C 1
ATOM 2760 O O . THR A 1 349 ? 5.849 15.927 9.616 1.00 82.06 349 THR A O 1
ATOM 2763 N N . LYS A 1 350 ? 4.322 14.488 10.384 1.00 87.81 350 LYS A N 1
ATOM 2764 C CA . LYS A 1 350 ? 4.989 14.326 11.696 1.00 87.81 350 LYS A CA 1
ATOM 2765 C C . LYS A 1 350 ? 6.253 13.459 11.665 1.00 87.81 350 LYS A C 1
ATOM 2767 O O . LYS A 1 350 ? 7.000 13.474 12.638 1.00 87.81 350 LYS A O 1
ATOM 2772 N N . ASP A 1 351 ? 6.460 12.690 10.601 1.00 89.62 351 ASP A N 1
ATOM 2773 C CA . ASP A 1 351 ? 7.670 11.899 10.371 1.00 89.62 351 ASP A CA 1
ATOM 2774 C C . ASP A 1 351 ? 7.797 11.594 8.869 1.00 89.62 351 ASP A C 1
ATOM 2776 O O . ASP A 1 351 ? 6.868 11.846 8.097 1.00 89.62 351 ASP A O 1
ATOM 2780 N N . SER A 1 352 ? 8.929 11.033 8.453 1.00 92.38 352 SER A N 1
ATOM 2781 C CA . SER A 1 352 ? 9.082 10.437 7.127 1.00 92.38 352 SER A CA 1
ATOM 2782 C C . SER A 1 352 ? 8.107 9.280 6.917 1.00 92.38 352 SER A C 1
ATOM 2784 O O . SER A 1 352 ? 7.732 8.587 7.861 1.00 92.38 352 SER A O 1
ATOM 2786 N N . LEU A 1 353 ? 7.709 9.036 5.665 1.00 95.12 353 LEU A N 1
ATOM 2787 C CA . LEU A 1 353 ? 6.894 7.866 5.334 1.00 95.12 353 LEU A CA 1
ATOM 2788 C C . LEU A 1 353 ? 7.617 6.578 5.756 1.00 95.12 353 LEU A C 1
ATOM 2790 O O . LEU A 1 353 ? 8.793 6.378 5.446 1.00 95.12 353 LEU A O 1
ATOM 2794 N N . PHE A 1 354 ? 6.906 5.683 6.434 1.00 96.19 354 PHE A N 1
ATOM 2795 C CA . PHE A 1 354 ? 7.459 4.406 6.880 1.00 96.19 354 PHE A CA 1
ATOM 2796 C C . PHE A 1 354 ? 6.441 3.276 6.753 1.00 96.19 354 PHE A C 1
ATOM 2798 O O . PHE A 1 354 ? 5.229 3.505 6.759 1.00 96.19 354 PHE A O 1
ATOM 2805 N N . PHE A 1 355 ? 6.957 2.051 6.641 1.00 98.31 355 PHE A N 1
ATOM 2806 C CA . PHE A 1 355 ? 6.161 0.824 6.646 1.00 98.31 355 PHE A CA 1
ATOM 2807 C C . PHE A 1 355 ? 6.291 0.165 8.027 1.00 98.31 355 PHE A C 1
ATOM 2809 O O . PHE A 1 355 ? 7.423 -0.100 8.446 1.00 98.31 355 PHE A O 1
ATOM 2816 N N . PRO A 1 356 ? 5.185 -0.090 8.747 1.00 97.62 356 PRO A N 1
ATOM 2817 C CA . PRO A 1 356 ? 5.192 -0.481 10.163 1.00 97.62 356 PRO A CA 1
ATOM 2818 C C . PRO A 1 356 ? 5.505 -1.974 10.374 1.00 97.62 356 PRO A C 1
ATOM 2820 O O . PRO A 1 356 ? 4.731 -2.720 10.970 1.00 97.62 356 PRO A O 1
ATOM 2823 N N . TRP A 1 357 ? 6.632 -2.449 9.844 1.00 98.56 357 TRP A N 1
ATOM 2824 C CA . TRP A 1 357 ? 6.950 -3.881 9.754 1.00 98.56 357 TRP A CA 1
ATOM 2825 C C . TRP A 1 357 ? 7.940 -4.388 10.811 1.00 98.56 357 TRP A C 1
ATOM 2827 O O . TRP A 1 357 ? 8.354 -5.550 10.758 1.00 98.56 357 TRP A O 1
ATOM 2837 N N . ASP A 1 358 ? 8.325 -3.552 11.780 1.00 96.94 358 ASP A N 1
ATOM 2838 C CA . ASP A 1 358 ? 9.284 -3.883 12.845 1.00 96.94 358 ASP A CA 1
ATOM 2839 C C . ASP A 1 358 ? 8.897 -5.143 13.632 1.00 96.94 358 ASP A C 1
ATOM 2841 O O . ASP A 1 358 ? 9.761 -5.946 13.991 1.00 96.94 358 ASP A O 1
ATOM 2845 N N . ASN A 1 359 ? 7.593 -5.358 13.823 1.00 98.06 359 ASN A N 1
ATOM 2846 C CA . ASN A 1 359 ? 7.043 -6.498 14.556 1.00 98.06 359 ASN A CA 1
ATOM 2847 C C . ASN A 1 359 ? 6.567 -7.648 13.643 1.00 98.06 359 ASN A C 1
ATOM 2849 O O . ASN A 1 359 ? 6.214 -8.718 14.142 1.00 98.06 359 ASN A O 1
ATOM 2853 N N . GLY A 1 360 ? 6.578 -7.466 12.318 1.00 98.19 360 GLY A N 1
ATOM 2854 C CA . GLY A 1 360 ? 6.056 -8.417 11.330 1.00 98.19 360 GLY A CA 1
ATOM 2855 C C . GLY A 1 360 ? 4.968 -7.825 10.429 1.00 98.19 360 GLY A C 1
ATOM 2856 O O . GLY A 1 360 ? 4.735 -6.622 10.437 1.00 98.19 360 GLY A O 1
ATOM 2857 N N . LEU A 1 361 ? 4.330 -8.677 9.619 1.00 98.50 361 LEU A N 1
ATOM 2858 C CA . LEU A 1 361 ? 3.356 -8.261 8.593 1.00 98.50 361 LEU A CA 1
ATOM 2859 C C . LEU A 1 361 ? 1.888 -8.505 8.974 1.00 98.50 361 LEU A C 1
ATOM 2861 O O . LEU A 1 361 ? 0.993 -8.192 8.191 1.00 98.50 361 LEU A O 1
ATOM 2865 N N . LYS A 1 362 ? 1.607 -9.123 10.124 1.00 98.50 362 LYS A N 1
ATOM 2866 C CA . LYS A 1 362 ? 0.225 -9.390 10.548 1.00 98.50 362 LYS A CA 1
ATOM 2867 C C . LYS A 1 362 ? -0.427 -8.129 11.091 1.00 98.50 362 LYS A C 1
ATOM 2869 O O . LYS A 1 362 ? 0.239 -7.279 11.678 1.00 98.50 362 LYS A O 1
ATOM 2874 N N . VAL A 1 363 ? -1.750 -8.057 10.969 1.00 98.69 363 VAL A N 1
ATOM 2875 C CA . VAL A 1 363 ? -2.540 -6.894 11.395 1.00 98.69 363 VAL A CA 1
ATOM 2876 C C . VAL A 1 363 ? -2.337 -6.550 12.879 1.00 98.69 363 VAL A C 1
ATOM 2878 O O . VAL A 1 363 ? -2.305 -5.374 13.227 1.00 98.69 363 VAL A O 1
ATOM 2881 N N . GLU A 1 364 ? -2.128 -7.541 13.753 1.00 98.56 364 GLU A N 1
ATOM 2882 C CA . GLU A 1 364 ? -1.865 -7.325 15.184 1.00 98.56 364 GLU A CA 1
ATOM 2883 C C . GLU A 1 364 ? -0.421 -6.894 15.463 1.00 98.56 364 GLU A C 1
ATOM 2885 O O . GLU A 1 364 ? -0.169 -6.169 16.417 1.00 98.56 364 GLU A O 1
ATOM 2890 N N . GLN A 1 365 ? 0.536 -7.333 14.640 1.00 98.69 365 GLN A N 1
ATOM 2891 C CA . GLN A 1 365 ? 1.942 -6.932 14.765 1.00 98.69 365 GLN A CA 1
ATOM 2892 C C . GLN A 1 365 ? 2.119 -5.468 14.361 1.00 98.69 365 GLN A C 1
ATOM 2894 O O . GLN A 1 365 ? 2.812 -4.717 15.044 1.00 98.69 365 GLN A O 1
ATOM 2899 N N . ILE A 1 366 ? 1.453 -5.068 13.276 1.00 98.75 366 ILE A N 1
ATOM 2900 C CA . ILE A 1 366 ? 1.408 -3.679 12.819 1.00 98.75 366 ILE A CA 1
ATOM 2901 C C . ILE A 1 366 ? 0.684 -2.806 13.849 1.00 98.75 366 ILE A C 1
ATOM 2903 O O . ILE A 1 366 ? 1.199 -1.754 14.217 1.00 98.75 366 ILE A O 1
ATOM 2907 N N . GLU A 1 367 ? -0.460 -3.263 14.377 1.00 98.56 367 GLU A N 1
ATOM 2908 C CA . GLU A 1 367 ? -1.143 -2.563 15.474 1.00 98.56 367 GLU A CA 1
ATOM 2909 C C . GLU A 1 367 ? -0.215 -2.354 16.671 1.00 98.56 367 GLU A C 1
ATOM 2911 O O . GLU A 1 367 ? -0.111 -1.239 17.170 1.00 98.56 367 GLU A O 1
ATOM 2916 N N . GLN A 1 368 ? 0.484 -3.406 17.105 1.00 98.19 368 GLN A N 1
ATOM 2917 C CA . GLN A 1 368 ? 1.408 -3.319 18.229 1.00 98.19 368 GLN A CA 1
ATOM 2918 C C . GLN A 1 368 ? 2.540 -2.320 17.959 1.00 98.19 368 GLN A C 1
ATOM 2920 O O . GLN A 1 368 ? 2.932 -1.578 18.855 1.00 98.19 368 GLN A O 1
ATOM 2925 N N . MET A 1 369 ? 3.068 -2.281 16.733 1.00 97.31 369 MET A N 1
ATOM 2926 C CA . MET A 1 369 ? 4.086 -1.297 16.364 1.00 97.31 369 MET A CA 1
ATOM 2927 C C . MET A 1 369 ? 3.537 0.126 16.510 1.00 97.31 369 MET A C 1
ATOM 2929 O O . MET A 1 369 ? 4.186 0.962 17.132 1.00 97.31 369 MET A O 1
ATOM 2933 N N . PHE A 1 370 ? 2.322 0.388 16.026 1.00 97.81 370 PHE A N 1
ATOM 2934 C CA . PHE A 1 370 ? 1.670 1.685 16.198 1.00 97.81 370 PHE A CA 1
ATOM 2935 C C . PHE A 1 370 ? 1.338 2.013 17.662 1.00 97.81 370 PHE A C 1
ATOM 2937 O O . PHE A 1 370 ? 1.448 3.171 18.055 1.00 97.81 370 PHE A O 1
ATOM 2944 N N . ASP A 1 371 ? 0.978 1.028 18.487 1.00 97.00 371 ASP A N 1
ATOM 2945 C CA . ASP A 1 371 ? 0.778 1.210 19.932 1.00 97.00 371 ASP A CA 1
ATOM 2946 C C . ASP A 1 371 ? 2.064 1.676 20.636 1.00 97.00 371 ASP A C 1
ATOM 2948 O O . ASP A 1 371 ? 2.024 2.487 21.564 1.00 97.00 371 ASP A O 1
ATOM 2952 N N . GLU A 1 372 ? 3.208 1.147 20.202 1.00 96.75 372 GLU A N 1
ATOM 2953 C CA . GLU A 1 372 ? 4.530 1.402 20.783 1.00 96.75 372 GLU A CA 1
ATOM 2954 C C . GLU A 1 372 ? 5.222 2.631 20.168 1.00 96.75 372 GLU A C 1
ATOM 2956 O O . GLU A 1 372 ? 6.148 3.195 20.763 1.00 96.75 372 GLU A O 1
ATOM 2961 N N . TYR A 1 373 ? 4.779 3.067 18.988 1.00 96.69 373 TYR A N 1
ATOM 2962 C CA . TYR A 1 373 ? 5.410 4.145 18.246 1.00 96.69 373 TYR A CA 1
ATOM 2963 C C . TYR A 1 373 ? 5.119 5.518 18.867 1.00 96.69 373 TYR A C 1
ATOM 2965 O O . TYR A 1 373 ? 3.986 5.900 19.174 1.00 96.69 373 TYR A O 1
ATOM 2973 N N . THR A 1 374 ? 6.186 6.300 19.006 1.00 95.38 374 THR A N 1
ATOM 2974 C CA . THR A 1 374 ? 6.149 7.688 19.466 1.00 95.38 374 THR A CA 1
ATOM 2975 C C . THR A 1 374 ? 6.798 8.559 18.401 1.00 95.38 374 THR A C 1
ATOM 2977 O O . THR A 1 374 ? 7.938 8.304 18.012 1.00 95.38 374 THR A O 1
ATOM 2980 N N . PHE A 1 375 ? 6.086 9.591 17.950 1.00 94.38 375 PHE A N 1
ATOM 2981 C CA . PHE A 1 375 ? 6.605 10.549 16.978 1.00 94.38 375 PHE A CA 1
ATOM 2982 C C . PHE A 1 375 ? 7.844 11.284 17.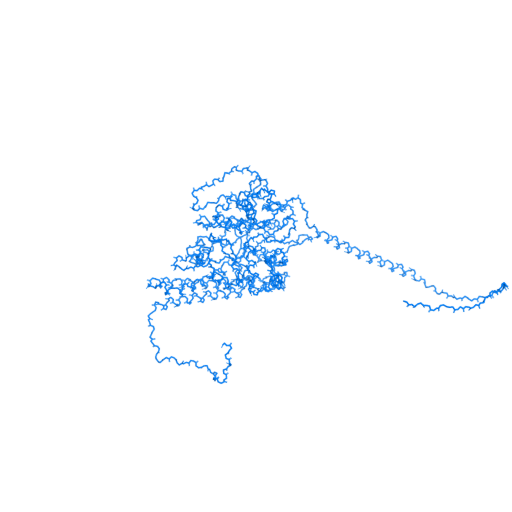517 1.00 94.38 375 PHE A C 1
ATOM 2984 O O . PHE A 1 375 ? 8.023 11.390 18.736 1.00 94.38 375 PHE A O 1
ATOM 2991 N N . PRO A 1 376 ? 8.672 11.882 16.638 1.00 91.75 376 PRO A N 1
ATOM 2992 C CA . PRO A 1 376 ? 9.820 12.694 17.050 1.00 91.75 376 PRO A CA 1
ATOM 2993 C C . PRO A 1 376 ? 9.487 13.828 18.039 1.00 91.75 376 PRO A C 1
ATOM 2995 O O . PRO A 1 376 ? 10.342 14.233 18.826 1.00 91.75 376 PRO A O 1
ATOM 2998 N N . ASP A 1 377 ? 8.244 14.324 18.036 1.00 92.50 377 ASP A N 1
ATOM 2999 C CA . ASP A 1 377 ? 7.743 15.352 18.960 1.00 92.50 377 ASP A CA 1
ATOM 3000 C C . ASP A 1 377 ? 7.314 14.814 20.345 1.00 92.50 377 ASP A C 1
ATOM 3002 O O . ASP A 1 377 ? 6.910 15.589 21.216 1.00 92.50 377 ASP A O 1
ATOM 3006 N N . GLY A 1 378 ? 7.412 13.500 20.570 1.00 95.12 378 GLY A N 1
ATOM 3007 C CA . GLY A 1 378 ? 7.026 12.827 21.810 1.00 95.12 378 GLY A CA 1
ATOM 3008 C C . GLY A 1 378 ? 5.543 12.456 21.904 1.00 95.12 378 GLY A C 1
ATOM 3009 O O . GLY A 1 378 ? 5.121 11.948 22.944 1.00 95.12 378 GLY A O 1
ATOM 3010 N N . THR A 1 379 ? 4.737 12.709 20.867 1.00 95.38 379 THR A N 1
ATOM 3011 C CA . THR A 1 379 ? 3.315 12.333 20.853 1.00 95.38 379 THR A CA 1
ATOM 3012 C C . THR A 1 379 ? 3.112 10.870 20.437 1.00 95.38 379 THR A C 1
ATOM 3014 O O . THR A 1 379 ? 3.861 10.366 19.598 1.00 95.38 379 THR A O 1
ATOM 3017 N N . PRO A 1 380 ? 2.116 10.159 21.007 1.00 96.00 380 PRO A N 1
ATOM 3018 C CA . PRO A 1 380 ? 1.805 8.792 20.593 1.00 96.00 380 PRO A CA 1
ATOM 3019 C C . PRO A 1 380 ? 1.250 8.761 19.165 1.00 96.00 380 PRO A C 1
ATOM 3021 O O . PRO A 1 380 ? 0.664 9.745 18.697 1.00 96.00 380 PRO A O 1
ATOM 3024 N N . PHE A 1 381 ? 1.396 7.619 18.494 1.00 96.88 381 PHE A N 1
ATOM 3025 C CA . PHE A 1 381 ? 0.857 7.432 17.152 1.00 96.88 381 PHE A CA 1
ATOM 3026 C C . PHE A 1 381 ? -0.678 7.434 17.125 1.00 96.88 381 PHE A C 1
ATOM 3028 O O . PHE A 1 381 ? -1.337 6.760 17.917 1.00 96.88 381 PHE A O 1
ATOM 3035 N N . TYR A 1 382 ? -1.236 8.170 16.169 1.00 96.19 382 TYR A N 1
ATOM 3036 C CA . TYR A 1 382 ? -2.578 8.006 15.610 1.00 96.19 382 TYR A CA 1
ATOM 3037 C C . TYR A 1 382 ? -2.657 8.838 14.325 1.00 96.19 382 TYR A C 1
ATOM 3039 O O . TYR A 1 382 ? -2.019 9.890 14.230 1.00 96.19 382 TYR A O 1
ATOM 3047 N N . ASP A 1 383 ? -3.463 8.410 13.356 1.00 95.81 383 ASP A N 1
ATOM 3048 C CA . ASP A 1 383 ? -3.649 9.158 12.108 1.00 95.81 383 ASP A CA 1
ATOM 3049 C C . ASP A 1 383 ? -4.630 10.315 12.285 1.00 95.81 383 ASP A C 1
ATOM 3051 O O . ASP A 1 383 ? -4.433 11.410 11.753 1.00 95.81 383 ASP A O 1
ATOM 3055 N N . TYR A 1 384 ? -5.707 10.081 13.039 1.00 95.81 384 TYR A N 1
ATOM 3056 C CA . TYR A 1 384 ? -6.716 11.094 13.327 1.00 95.81 384 TYR A CA 1
ATOM 3057 C C . TYR A 1 384 ? -7.487 10.801 14.609 1.00 95.81 384 TYR A C 1
ATOM 3059 O O . TYR A 1 384 ? -7.537 9.676 15.105 1.00 95.81 384 TYR A O 1
ATOM 3067 N N . L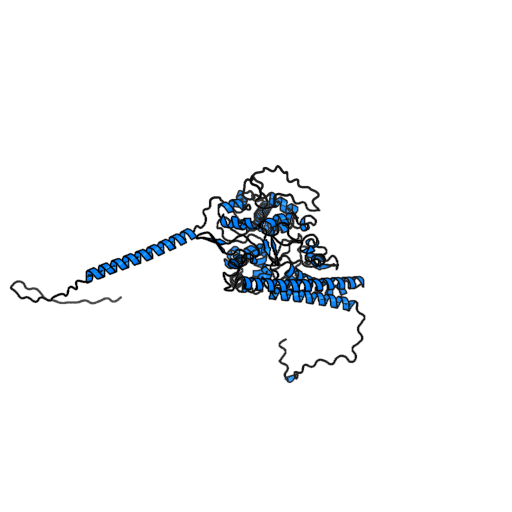EU A 1 385 ? -8.116 11.850 15.134 1.00 97.69 385 LEU A N 1
ATOM 3068 C CA . LEU A 1 385 ? -9.155 11.717 16.143 1.00 97.69 385 LEU A CA 1
ATOM 3069 C C . LEU A 1 385 ? -10.490 11.520 15.429 1.00 97.69 385 LEU A C 1
ATOM 3071 O O . LEU A 1 385 ? -10.886 12.350 14.608 1.00 97.69 385 LEU A O 1
ATOM 3075 N N . HIS A 1 386 ? -11.188 10.437 15.751 1.00 98.50 386 HIS A N 1
ATOM 3076 C CA . HIS A 1 386 ? -12.505 10.152 15.201 1.00 98.50 386 HIS A CA 1
ATOM 3077 C C . HIS A 1 386 ? -13.491 11.260 15.587 1.00 98.50 386 HIS A C 1
ATOM 3079 O O . HIS A 1 386 ? -13.744 11.476 16.772 1.00 98.50 386 HIS A O 1
ATOM 3085 N N . ALA A 1 387 ? -14.064 11.965 14.612 1.00 98.25 387 ALA A N 1
ATOM 3086 C CA . ALA A 1 387 ? -14.815 13.195 14.877 1.00 98.25 387 ALA A CA 1
ATOM 3087 C C . ALA A 1 387 ? -16.097 12.992 15.700 1.00 98.25 387 ALA A C 1
ATOM 3089 O O . ALA A 1 387 ? -16.545 13.933 16.350 1.00 98.25 387 ALA A O 1
ATOM 3090 N N . GLU A 1 388 ? -16.691 11.794 15.680 1.00 97.94 388 GLU A N 1
ATOM 3091 C CA . GLU A 1 388 ? -17.888 11.513 16.480 1.00 97.94 388 GLU A CA 1
ATOM 3092 C C . GLU A 1 388 ? -17.533 11.201 17.943 1.00 97.94 388 GLU A C 1
ATOM 3094 O O . GLU A 1 388 ? -18.185 11.701 18.851 1.00 97.94 388 GLU A O 1
ATOM 3099 N N . THR A 1 389 ? -16.487 10.404 18.184 1.00 98.19 389 THR A N 1
ATOM 3100 C CA . THR A 1 389 ? -16.225 9.808 19.511 1.00 98.19 389 THR A CA 1
ATOM 3101 C C . THR A 1 389 ? -14.985 10.361 20.209 1.00 98.19 389 THR A C 1
ATOM 3103 O O . THR A 1 389 ? -14.808 10.148 21.406 1.00 98.19 389 THR A O 1
ATOM 3106 N N . GLY A 1 390 ? -14.107 11.057 19.484 1.00 97.69 390 GLY A N 1
ATOM 3107 C CA . GLY A 1 390 ? -12.820 11.546 19.976 1.00 97.69 390 GLY A CA 1
ATOM 3108 C C . GLY A 1 390 ? -11.744 10.467 20.146 1.00 97.69 390 GLY A C 1
ATOM 3109 O O . GLY A 1 390 ? -10.674 10.777 20.664 1.00 97.69 390 GLY A O 1
ATOM 3110 N N . ALA A 1 391 ? -11.999 9.219 19.734 1.00 98.06 391 ALA A N 1
ATOM 3111 C CA . ALA A 1 391 ? -11.010 8.145 19.823 1.00 98.06 391 ALA A CA 1
ATOM 3112 C C . ALA A 1 391 ? -9.797 8.418 18.911 1.00 98.06 391 ALA A C 1
ATOM 3114 O O . ALA A 1 391 ? -10.001 8.843 17.771 1.00 98.06 391 ALA A O 1
ATOM 3115 N N . PRO A 1 392 ? -8.556 8.150 19.354 1.00 97.44 392 PRO A N 1
ATOM 3116 C CA . PRO A 1 392 ? -7.401 8.090 18.460 1.00 97.44 392 PRO A CA 1
ATOM 3117 C C . PRO A 1 392 ? -7.499 6.843 17.572 1.00 97.44 392 PRO A C 1
ATOM 3119 O O . PRO A 1 392 ? -7.624 5.733 18.085 1.00 97.44 392 PRO A O 1
ATOM 3122 N N . ILE A 1 393 ? -7.470 7.015 16.249 1.00 97.94 393 ILE A N 1
ATOM 3123 C CA . ILE A 1 393 ? -7.685 5.941 15.268 1.00 97.94 393 ILE A CA 1
ATOM 3124 C C . ILE A 1 393 ? -6.498 5.813 14.311 1.00 97.94 393 ILE A C 1
ATOM 3126 O O . ILE A 1 393 ? -5.860 6.804 13.951 1.00 97.94 393 ILE A O 1
ATOM 3130 N N . TYR A 1 394 ? -6.247 4.574 13.886 1.00 97.88 394 TYR A N 1
ATOM 3131 C CA . TYR A 1 394 ? -5.320 4.215 12.814 1.00 97.88 394 TYR A CA 1
ATOM 3132 C C . TYR A 1 394 ? -6.062 4.108 11.484 1.00 97.88 394 TYR A C 1
ATOM 3134 O O . TYR A 1 394 ? -7.177 3.578 11.429 1.00 97.88 394 TYR A O 1
ATOM 3142 N N . LYS A 1 395 ? -5.449 4.601 10.414 1.00 97.75 395 LYS A N 1
ATOM 3143 C CA . LYS A 1 395 ? -5.893 4.383 9.039 1.00 97.75 395 LYS A CA 1
ATOM 3144 C C . LYS A 1 395 ? -5.069 3.234 8.463 1.00 97.75 395 LYS A C 1
ATOM 3146 O O . LYS A 1 395 ? -3.861 3.235 8.628 1.00 97.75 395 LYS A O 1
ATOM 3151 N N . ALA A 1 396 ? -5.727 2.280 7.803 1.00 98.38 396 ALA A N 1
ATOM 3152 C CA . ALA A 1 396 ? -5.039 1.256 7.021 1.00 98.38 396 ALA A CA 1
ATOM 3153 C C . ALA A 1 396 ? -5.032 1.601 5.522 1.00 98.38 396 ALA A C 1
ATOM 3155 O O . ALA A 1 396 ? -6.080 1.920 4.960 1.00 98.38 396 ALA A O 1
ATOM 3156 N N . GLN A 1 397 ? -3.909 1.510 4.824 1.00 98.06 397 GLN A N 1
ATOM 3157 C CA . GLN A 1 397 ? -3.757 1.828 3.407 1.00 98.06 397 GLN A CA 1
ATOM 3158 C C . GLN A 1 397 ? -3.394 0.545 2.671 1.00 98.06 397 GLN A C 1
ATOM 3160 O O . GLN A 1 397 ? -2.384 -0.069 2.967 1.00 98.06 397 GLN A O 1
ATOM 3165 N N . HIS A 1 398 ? -4.248 0.142 1.725 1.00 97.75 398 HIS A N 1
ATOM 3166 C CA . HIS A 1 398 ? -4.040 -0.941 0.750 1.00 97.75 398 HIS A CA 1
ATOM 3167 C C . HIS A 1 398 ? -2.937 -1.978 1.107 1.00 97.75 398 HIS A C 1
ATOM 3169 O O . HIS A 1 398 ? -1.902 -2.053 0.438 1.00 97.75 398 HIS A O 1
ATOM 3175 N N . PRO A 1 399 ? -3.144 -2.789 2.169 1.00 98.69 399 PRO A N 1
ATOM 3176 C CA . PRO A 1 399 ? -2.123 -3.680 2.722 1.00 98.69 399 PRO A CA 1
ATOM 3177 C C . PRO A 1 399 ? -2.020 -4.989 1.919 1.00 98.69 399 PRO A C 1
ATOM 3179 O O . PRO A 1 399 ? -2.179 -6.098 2.443 1.00 98.69 399 PRO A O 1
ATOM 3182 N N . GLU A 1 400 ? -1.842 -4.880 0.597 1.00 98.88 400 GLU A N 1
ATOM 3183 C CA . GLU A 1 400 ? -1.823 -6.042 -0.292 1.00 98.88 400 GLU A CA 1
ATOM 3184 C C . GLU A 1 400 ? -0.640 -6.960 -0.003 1.00 98.88 400 GLU A C 1
ATOM 3186 O O . GLU A 1 400 ? -0.831 -8.175 0.024 1.00 98.88 400 GLU A O 1
ATOM 3191 N N . PHE A 1 401 ? 0.570 -6.424 0.184 1.00 98.88 401 PHE A N 1
ATOM 3192 C CA . PHE A 1 401 ? 1.751 -7.248 0.445 1.00 98.88 401 PHE A CA 1
ATOM 3193 C C . PHE A 1 401 ? 1.637 -7.975 1.788 1.00 98.88 401 PHE A C 1
ATOM 3195 O O . PHE A 1 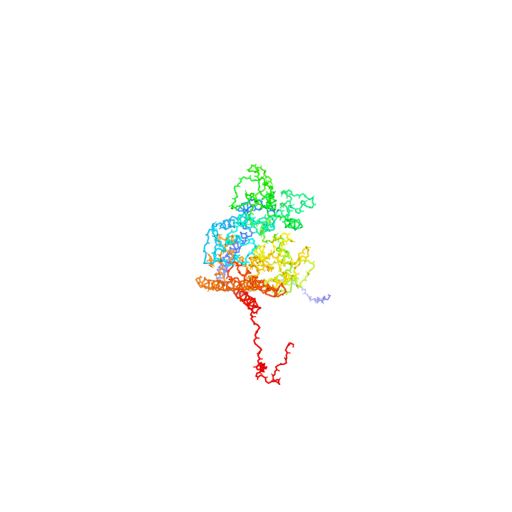401 ? 1.932 -9.169 1.870 1.00 98.88 401 PHE A O 1
ATOM 3202 N N . GLU A 1 402 ? 1.158 -7.287 2.818 1.00 98.81 402 GLU A N 1
ATOM 3203 C CA . GLU A 1 402 ? 0.922 -7.802 4.161 1.00 98.81 402 GLU A CA 1
ATOM 3204 C C . GLU A 1 402 ? -0.096 -8.941 4.130 1.00 98.81 402 GLU A C 1
ATOM 3206 O O . GLU A 1 402 ? 0.197 -10.049 4.597 1.00 98.81 402 GLU A O 1
ATOM 3211 N N . LEU A 1 403 ? -1.267 -8.704 3.521 1.00 98.81 403 LEU A N 1
ATOM 3212 C CA . LEU A 1 403 ? -2.331 -9.701 3.451 1.00 98.81 403 LEU A CA 1
ATOM 3213 C C . LEU A 1 403 ? -1.943 -10.868 2.535 1.00 98.81 403 LEU A C 1
ATOM 3215 O O . LEU A 1 403 ? -2.134 -12.024 2.912 1.00 98.81 403 LEU A O 1
ATOM 3219 N N . TRP A 1 404 ? -1.348 -10.608 1.363 1.00 98.75 404 TRP A N 1
ATOM 3220 C CA . TRP A 1 404 ? -0.823 -11.653 0.471 1.00 98.75 404 TRP A CA 1
ATOM 3221 C C . TRP A 1 404 ? 0.190 -12.546 1.178 1.00 98.75 404 TRP A C 1
ATOM 3223 O O . TRP A 1 404 ? 0.130 -13.763 1.001 1.00 98.75 404 TRP A O 1
ATOM 3233 N N . SER A 1 405 ? 1.048 -11.980 2.030 1.00 98.62 405 SER A N 1
ATOM 3234 C CA . SER A 1 405 ? 2.056 -12.726 2.794 1.00 98.62 405 SER A CA 1
ATOM 3235 C C . SER A 1 405 ? 1.451 -13.758 3.757 1.00 98.62 405 SER A C 1
ATOM 3237 O O . SER A 1 405 ? 2.117 -14.741 4.089 1.00 98.62 405 SER A O 1
ATOM 3239 N N . GLN A 1 406 ? 0.176 -13.598 4.139 1.00 98.38 406 GLN A N 1
ATOM 3240 C CA . GLN A 1 406 ? -0.576 -14.561 4.959 1.00 98.38 406 GLN A CA 1
ATOM 3241 C C . GLN A 1 406 ? -1.297 -15.630 4.114 1.00 98.38 406 GLN A C 1
ATOM 3243 O O . GLN A 1 406 ? -1.953 -16.535 4.633 1.00 98.38 406 GLN A O 1
ATOM 3248 N N . GLY A 1 407 ? -1.207 -15.523 2.788 1.00 97.88 407 GLY A N 1
ATOM 3249 C CA . GLY A 1 407 ? -1.926 -16.339 1.825 1.00 97.88 407 GLY A CA 1
ATOM 3250 C C . GLY A 1 407 ? -1.198 -17.610 1.396 1.00 97.88 407 GLY A C 1
ATOM 3251 O O . GLY A 1 407 ? 0.028 -17.725 1.420 1.00 97.88 407 GLY A O 1
ATOM 3252 N N . ILE A 1 408 ? -1.972 -18.573 0.887 1.00 97.81 408 ILE A N 1
ATOM 3253 C CA . ILE A 1 408 ? -1.430 -19.838 0.370 1.00 97.81 408 ILE A CA 1
ATOM 3254 C C . ILE A 1 408 ? -0.533 -19.639 -0.860 1.00 97.81 408 ILE A C 1
ATOM 3256 O O . ILE A 1 408 ? 0.423 -20.387 -1.052 1.00 97.81 408 ILE A O 1
ATOM 3260 N N . HIS A 1 409 ? -0.814 -18.622 -1.680 1.00 98.38 409 HIS A N 1
ATOM 3261 C CA . HIS A 1 409 ? -0.009 -18.304 -2.858 1.00 98.38 409 HIS A CA 1
ATOM 3262 C C . HIS A 1 409 ? 1.386 -17.811 -2.458 1.00 98.38 409 HIS A C 1
ATOM 3264 O O . HIS A 1 409 ? 2.372 -18.346 -2.967 1.00 98.38 409 HIS A O 1
ATOM 3270 N N . ALA A 1 410 ? 1.486 -16.887 -1.495 1.00 98.06 410 ALA A N 1
ATOM 3271 C CA . ALA A 1 410 ? 2.773 -16.458 -0.952 1.00 98.06 410 ALA A CA 1
ATOM 3272 C C . ALA A 1 410 ? 3.520 -17.623 -0.301 1.00 98.06 410 ALA A C 1
ATOM 3274 O O . ALA A 1 410 ? 4.680 -17.865 -0.624 1.00 98.06 410 ALA A O 1
ATOM 3275 N N . ALA A 1 411 ? 2.841 -18.413 0.539 1.00 97.25 411 ALA A N 1
ATOM 3276 C CA . ALA A 1 411 ? 3.431 -19.588 1.182 1.00 97.25 411 ALA A CA 1
ATOM 3277 C C . ALA A 1 411 ? 3.980 -20.619 0.172 1.00 97.25 411 ALA A C 1
ATOM 3279 O O . ALA A 1 411 ? 4.957 -21.310 0.461 1.00 97.25 411 ALA A O 1
ATOM 3280 N N . ALA A 1 412 ? 3.384 -20.701 -1.023 1.00 97.56 412 ALA A N 1
ATOM 3281 C CA . ALA A 1 412 ? 3.844 -21.535 -2.134 1.00 97.56 412 ALA A CA 1
ATOM 3282 C C . ALA A 1 412 ? 4.899 -20.860 -3.040 1.00 97.56 412 ALA A C 1
ATOM 3284 O O . ALA A 1 412 ? 5.358 -21.474 -4.004 1.00 97.56 412 ALA A O 1
ATOM 3285 N N . GLY A 1 413 ? 5.292 -19.617 -2.750 1.00 96.62 413 GLY A N 1
ATOM 3286 C CA . GLY A 1 413 ? 6.283 -18.847 -3.505 1.00 96.62 413 GLY A CA 1
ATOM 3287 C C . GLY A 1 413 ? 5.752 -18.182 -4.782 1.00 96.62 413 GLY A C 1
ATOM 3288 O O . GLY A 1 413 ? 6.557 -17.784 -5.623 1.00 96.62 413 GLY A O 1
ATOM 3289 N N . VAL A 1 414 ? 4.430 -18.069 -4.963 1.00 98.38 414 VAL A N 1
ATOM 3290 C CA . VAL A 1 414 ? 3.798 -17.417 -6.129 1.00 98.38 414 VAL A CA 1
ATOM 3291 C C . VAL A 1 414 ? 3.811 -15.900 -5.950 1.00 98.38 414 VAL A C 1
ATOM 3293 O O . VAL A 1 414 ? 3.184 -15.389 -5.029 1.00 98.38 414 VAL A O 1
ATOM 3296 N N . SER A 1 415 ? 4.491 -15.185 -6.843 1.00 98.44 415 SER A N 1
ATOM 3297 C CA . SER A 1 415 ? 4.683 -13.730 -6.790 1.00 98.44 415 SER A CA 1
ATOM 3298 C C . SER A 1 415 ? 3.493 -12.934 -7.333 1.00 98.44 415 SER A C 1
ATOM 3300 O O . SER A 1 415 ? 2.709 -13.444 -8.135 1.00 98.44 415 SER A O 1
ATOM 3302 N N . CYS A 1 416 ? 3.412 -11.644 -6.991 1.00 98.38 416 CYS A N 1
ATOM 3303 C CA . CYS A 1 416 ? 2.426 -10.711 -7.555 1.00 98.38 416 CYS A CA 1
ATOM 3304 C C . CYS A 1 416 ? 2.444 -10.743 -9.096 1.00 98.38 416 CYS A C 1
ATOM 3306 O O . CYS A 1 416 ? 1.409 -10.863 -9.759 1.00 98.38 416 CYS A O 1
ATOM 3308 N N . SER A 1 417 ? 3.652 -10.720 -9.669 1.00 98.06 417 SER A N 1
ATOM 3309 C CA . SER A 1 417 ? 3.867 -10.731 -11.117 1.00 98.06 417 SER A CA 1
ATOM 3310 C C . SER A 1 417 ? 3.450 -12.041 -11.801 1.00 98.06 417 SER A C 1
ATOM 3312 O O . SER A 1 417 ? 3.313 -12.047 -13.022 1.00 98.06 417 SER A O 1
ATOM 3314 N N . ASP A 1 418 ? 3.274 -13.160 -11.087 1.00 98.06 418 ASP A N 1
ATOM 3315 C CA . ASP A 1 418 ? 2.789 -14.408 -11.701 1.00 98.06 418 ASP A CA 1
ATOM 3316 C C . ASP A 1 418 ? 1.321 -14.277 -12.134 1.00 98.06 418 ASP A C 1
ATOM 3318 O O . ASP A 1 418 ? 0.945 -14.773 -13.197 1.00 98.06 418 ASP A O 1
ATOM 3322 N N . CYS A 1 419 ? 0.523 -13.533 -11.362 1.00 98.06 419 CYS A N 1
ATOM 3323 C CA . CYS A 1 419 ? -0.902 -13.330 -11.618 1.00 98.06 419 CYS A CA 1
ATOM 3324 C C . CYS A 1 419 ? -1.192 -12.031 -12.383 1.00 98.06 419 CYS A C 1
ATOM 3326 O O . CYS A 1 419 ? -1.987 -12.039 -13.325 1.00 98.06 419 CYS A O 1
ATOM 3328 N N . HIS A 1 420 ? -0.564 -10.919 -11.986 1.00 98.00 420 HIS A N 1
ATOM 3329 C CA . HIS A 1 420 ? -0.882 -9.577 -12.500 1.00 98.00 420 HIS A CA 1
ATOM 3330 C C . HIS A 1 420 ? -0.040 -9.157 -13.706 1.00 98.00 420 HIS A C 1
ATOM 3332 O O . HIS A 1 420 ? -0.456 -8.294 -14.477 1.00 98.00 420 HIS A O 1
ATOM 3338 N N . MET A 1 421 ? 1.117 -9.791 -13.903 1.00 97.75 421 MET A N 1
ATOM 3339 C CA . MET A 1 421 ? 2.002 -9.562 -15.049 1.00 97.75 421 MET A CA 1
ATOM 3340 C C . MET A 1 421 ? 2.305 -10.885 -15.765 1.00 97.75 421 MET A C 1
ATOM 3342 O O . MET A 1 421 ? 3.477 -11.242 -15.950 1.00 97.75 421 MET A O 1
ATOM 3346 N N . PRO A 1 422 ? 1.265 -11.656 -16.155 1.00 95.94 422 PRO A N 1
ATOM 3347 C CA . PRO A 1 422 ? 1.465 -12.987 -16.690 1.00 95.94 422 PRO A CA 1
ATOM 3348 C C . PRO A 1 422 ? 2.252 -12.907 -17.994 1.00 95.94 422 PRO A C 1
ATOM 3350 O O . PRO A 1 422 ? 2.203 -11.929 -18.750 1.00 95.94 422 PRO A O 1
ATOM 3353 N N . TYR A 1 423 ? 2.986 -13.973 -18.272 1.00 93.81 423 TYR A N 1
ATOM 3354 C CA . TYR A 1 423 ? 3.771 -14.038 -19.485 1.00 93.81 423 TYR A CA 1
ATOM 3355 C C . TYR A 1 423 ? 2.901 -14.210 -20.729 1.00 93.81 423 TYR A C 1
ATOM 3357 O O . TYR A 1 423 ? 1.997 -15.044 -20.780 1.00 93.81 423 TYR A O 1
ATOM 3365 N N . GLU A 1 424 ? 3.258 -13.488 -21.783 1.00 89.81 424 GLU A N 1
ATOM 3366 C CA . GLU A 1 424 ? 2.636 -13.555 -23.093 1.00 89.81 424 GLU A CA 1
ATOM 3367 C C . GLU A 1 424 ? 3.656 -13.955 -24.160 1.00 89.81 424 GLU A C 1
ATOM 3369 O O . GLU A 1 424 ? 4.850 -13.653 -24.071 1.00 89.81 424 GLU A O 1
ATOM 3374 N N . ARG A 1 425 ? 3.185 -14.666 -25.187 1.00 85.75 425 ARG A N 1
ATOM 3375 C CA . ARG A 1 425 ? 4.007 -15.048 -26.335 1.00 85.75 425 ARG A CA 1
ATOM 3376 C C . ARG A 1 425 ? 3.884 -13.978 -27.418 1.00 85.75 425 ARG A C 1
ATOM 3378 O O . ARG A 1 425 ? 2.795 -13.768 -27.939 1.00 85.75 425 ARG A O 1
ATOM 3385 N N . GLN A 1 426 ? 5.009 -13.372 -27.786 1.00 79.00 426 GLN A N 1
ATOM 3386 C CA . GLN A 1 426 ? 5.138 -12.443 -28.909 1.00 79.00 426 GLN A CA 1
ATOM 3387 C C . GLN A 1 426 ? 6.078 -13.070 -29.944 1.00 79.00 426 GLN A C 1
ATOM 3389 O O . GLN A 1 426 ? 7.303 -13.052 -29.806 1.00 79.00 426 GLN A O 1
ATOM 3394 N N . GLY A 1 427 ? 5.496 -13.741 -30.942 1.00 80.31 427 GLY A N 1
ATOM 3395 C CA . GLY A 1 427 ? 6.243 -14.578 -31.885 1.00 80.31 427 GLY A CA 1
ATOM 3396 C C . GLY A 1 427 ? 7.023 -15.699 -31.179 1.00 80.31 427 GLY A C 1
ATOM 3397 O O . GLY A 1 427 ? 6.442 -16.606 -30.569 1.00 80.31 427 GLY A O 1
ATOM 3398 N N . ALA A 1 428 ? 8.355 -15.647 -31.270 1.00 77.44 428 ALA A N 1
ATOM 3399 C CA . ALA A 1 428 ? 9.255 -16.584 -30.593 1.00 77.44 428 ALA A CA 1
ATOM 3400 C C . ALA A 1 428 ? 9.619 -16.161 -29.155 1.00 77.44 428 ALA A C 1
ATOM 3402 O O . ALA A 1 428 ? 10.169 -16.971 -28.410 1.00 77.44 428 ALA A O 1
ATOM 3403 N N . MET A 1 429 ? 9.317 -14.920 -28.763 1.00 76.88 429 MET A N 1
ATOM 3404 C CA . MET A 1 429 ? 9.698 -14.357 -27.469 1.00 76.88 429 MET A CA 1
ATOM 3405 C C . MET A 1 429 ? 8.597 -14.528 -26.422 1.00 76.88 429 MET A C 1
ATOM 3407 O O . MET A 1 429 ? 7.405 -14.581 -26.734 1.00 76.88 429 MET A O 1
ATOM 3411 N N . LYS A 1 430 ? 9.022 -14.599 -25.161 1.00 84.62 430 LYS A N 1
ATOM 3412 C CA . LYS A 1 430 ? 8.163 -14.575 -23.977 1.00 84.62 430 LYS A CA 1
ATOM 3413 C C . LYS A 1 430 ? 8.380 -13.234 -23.280 1.00 84.62 430 LYS A C 1
ATOM 3415 O O . LYS A 1 430 ? 9.509 -12.932 -22.905 1.00 84.62 430 LYS A O 1
ATOM 3420 N N . VAL A 1 431 ? 7.322 -12.447 -23.127 1.00 89.75 431 VAL A N 1
ATOM 3421 C CA . VAL A 1 431 ? 7.356 -11.115 -22.504 1.00 89.75 431 VAL A CA 1
ATOM 3422 C C . VAL A 1 431 ? 6.389 -11.077 -21.329 1.00 89.75 431 VAL A C 1
ATOM 3424 O O . VAL A 1 431 ? 5.370 -11.760 -21.360 1.00 89.75 431 VAL A O 1
ATOM 3427 N N . SER A 1 432 ? 6.696 -10.324 -20.279 1.00 94.44 432 SER A N 1
ATOM 3428 C CA . SER A 1 432 ? 5.735 -10.087 -19.196 1.00 94.44 432 SER A CA 1
ATOM 3429 C C . SER A 1 432 ? 4.757 -9.002 -19.633 1.00 94.44 432 SER A C 1
ATOM 3431 O O . SER A 1 432 ? 5.194 -7.937 -20.078 1.00 94.44 432 SER A O 1
ATOM 3433 N N . SER A 1 433 ? 3.454 -9.251 -19.501 1.00 95.69 433 SER A N 1
ATOM 3434 C CA . SER A 1 433 ? 2.463 -8.183 -19.650 1.00 95.69 433 SER A CA 1
ATOM 3435 C C . SER A 1 433 ? 2.715 -7.105 -18.595 1.00 95.69 433 SER A C 1
ATOM 3437 O O . SER A 1 433 ? 2.837 -7.429 -17.419 1.00 95.69 433 SER A O 1
ATOM 3439 N N . HIS A 1 434 ? 2.772 -5.840 -19.006 1.00 96.75 434 HIS A N 1
ATOM 3440 C CA . HIS A 1 434 ? 2.777 -4.679 -18.105 1.00 96.75 434 HIS A CA 1
ATOM 3441 C C . HIS A 1 434 ? 1.390 -4.033 -17.999 1.00 96.75 434 HIS A C 1
ATOM 3443 O O . HIS A 1 434 ? 1.237 -2.956 -17.428 1.00 96.75 434 HIS A O 1
ATOM 3449 N N . TRP A 1 435 ? 0.360 -4.712 -18.510 1.00 95.38 435 TRP A N 1
ATOM 3450 C CA . TRP A 1 435 ? -1.028 -4.334 -18.286 1.00 95.38 435 TRP A CA 1
ATOM 3451 C C . TRP A 1 435 ? -1.493 -4.843 -16.918 1.00 95.38 435 TRP A C 1
ATOM 3453 O O . TRP A 1 435 ? -2.184 -5.861 -16.825 1.00 95.38 435 TRP A O 1
ATOM 3463 N N . VAL A 1 436 ? -1.054 -4.162 -15.859 1.00 94.88 436 VAL A N 1
ATOM 3464 C CA . VAL A 1 436 ? -1.407 -4.491 -14.472 1.00 94.88 436 VAL A CA 1
ATOM 3465 C C . VAL A 1 436 ? -2.879 -4.154 -14.238 1.00 94.88 436 VAL A C 1
ATOM 3467 O O . VAL A 1 436 ? -3.291 -3.002 -14.354 1.00 94.88 436 VAL A O 1
ATOM 3470 N N . ARG A 1 437 ? -3.681 -5.186 -13.963 1.00 93.56 437 ARG A N 1
ATOM 3471 C CA . ARG A 1 437 ? -5.130 -5.111 -13.712 1.00 93.56 437 ARG A CA 1
ATOM 3472 C C . ARG A 1 437 ? -5.622 -6.386 -13.024 1.00 93.56 437 ARG A C 1
ATOM 3474 O O . ARG A 1 437 ? -4.821 -7.266 -12.701 1.00 93.56 437 ARG A O 1
ATOM 3481 N N . SER A 1 438 ? -6.940 -6.518 -12.855 1.00 96.06 438 SER A N 1
ATOM 3482 C CA . SER A 1 438 ? -7.559 -7.738 -12.324 1.00 96.06 438 SER A CA 1
ATOM 3483 C C . SER A 1 438 ? -7.200 -8.989 -13.157 1.00 96.06 438 SER A C 1
ATOM 3485 O O . SER A 1 438 ? -7.504 -9.029 -14.358 1.00 96.06 438 SER A O 1
ATOM 3487 N N . PRO A 1 439 ? -6.626 -10.047 -12.544 1.00 96.44 439 PRO A N 1
ATOM 3488 C CA . PRO A 1 439 ? -6.336 -11.322 -13.208 1.00 96.44 439 PRO A CA 1
ATOM 3489 C C . PRO A 1 439 ? -7.589 -12.045 -13.724 1.00 96.44 439 PRO A C 1
ATOM 3491 O O . PRO A 1 439 ? -7.504 -12.872 -14.631 1.00 96.44 439 PRO A O 1
ATOM 3494 N N . MET A 1 440 ? -8.774 -11.689 -13.213 1.00 96.38 440 MET A N 1
ATOM 3495 C CA . MET A 1 440 ? -10.063 -12.270 -13.621 1.00 96.38 440 MET A CA 1
ATOM 3496 C C . MET A 1 440 ? -10.460 -11.954 -15.066 1.00 96.38 440 MET A C 1
ATOM 3498 O O . MET A 1 440 ? -11.362 -12.589 -15.620 1.00 96.38 440 MET A O 1
ATOM 3502 N N . LEU A 1 441 ? -9.760 -11.002 -15.683 1.00 95.00 441 LEU A N 1
ATOM 3503 C CA . LEU A 1 441 ? -9.883 -10.629 -17.091 1.00 95.00 441 LEU A CA 1
ATOM 3504 C C . LEU A 1 441 ? -8.987 -11.479 -18.009 1.00 95.00 441 LEU A C 1
ATOM 3506 O O . LEU A 1 441 ? -8.999 -11.279 -19.224 1.00 95.00 441 LEU A O 1
ATOM 3510 N N . ASN A 1 442 ? -8.163 -12.371 -17.444 1.00 94.31 442 ASN A N 1
ATOM 3511 C CA . ASN A 1 442 ? -7.239 -13.234 -18.180 1.00 94.31 442 ASN A CA 1
ATOM 3512 C C . ASN A 1 442 ? -6.864 -14.507 -17.390 1.00 94.31 442 ASN A C 1
ATOM 3514 O O . ASN A 1 442 ? -5.684 -14.842 -17.242 1.00 94.31 442 ASN A O 1
ATOM 3518 N N . ILE A 1 443 ? -7.870 -15.231 -16.891 1.00 96.88 443 ILE A N 1
ATOM 3519 C CA . ILE A 1 443 ? -7.682 -16.414 -16.029 1.00 96.88 443 ILE A CA 1
ATOM 3520 C C . ILE A 1 443 ? -6.786 -17.466 -16.695 1.00 96.88 443 ILE A C 1
ATOM 3522 O O . ILE A 1 443 ? -5.955 -18.089 -16.031 1.00 96.88 443 ILE A O 1
ATOM 3526 N N . ASN A 1 444 ? -6.896 -17.636 -18.014 1.00 95.69 444 ASN A N 1
ATOM 3527 C CA . ASN A 1 444 ? -6.065 -18.581 -18.752 1.00 95.69 444 ASN A CA 1
ATOM 3528 C C . ASN A 1 444 ? -4.557 -18.354 -18.532 1.00 95.69 444 ASN A C 1
ATOM 3530 O O . ASN A 1 444 ? -3.833 -19.296 -18.207 1.00 95.69 444 ASN A O 1
ATOM 3534 N N . LYS A 1 445 ? -4.077 -17.111 -18.659 1.00 95.31 445 LYS A N 1
ATOM 3535 C CA . LYS A 1 445 ? -2.644 -16.815 -18.500 1.00 95.31 445 LYS A CA 1
ATOM 3536 C C . LYS A 1 445 ? -2.239 -16.604 -17.044 1.00 95.31 445 LYS A C 1
ATOM 3538 O O . LYS A 1 445 ? -1.105 -16.920 -16.700 1.00 95.31 445 LYS A O 1
ATOM 3543 N N . SER A 1 446 ? -3.137 -16.079 -16.214 1.00 96.81 446 SER A N 1
ATOM 3544 C CA . SER A 1 446 ? -2.840 -15.760 -14.814 1.00 96.81 446 SER A CA 1
ATOM 3545 C C . SER A 1 446 ? -2.962 -16.962 -13.873 1.00 96.81 446 SER A C 1
ATOM 3547 O O . SER A 1 446 ? -2.268 -17.013 -12.865 1.00 96.81 446 SER A O 1
ATOM 3549 N N . CYS A 1 447 ? -3.821 -17.938 -14.183 1.00 97.75 447 CYS A N 1
ATOM 3550 C CA . CYS A 1 447 ? -4.149 -19.036 -13.267 1.00 97.75 447 CYS A CA 1
ATOM 3551 C C . CYS A 1 447 ? -3.894 -20.420 -13.884 1.00 97.75 447 CYS A C 1
ATOM 3553 O O . CYS A 1 447 ? -3.287 -21.285 -13.246 1.00 97.75 447 CYS A O 1
ATOM 3555 N N . GLN A 1 448 ? -4.318 -20.659 -15.131 1.00 97.06 448 GLN A N 1
ATOM 3556 C CA . GLN A 1 448 ? -4.269 -22.007 -15.732 1.00 97.06 448 GLN A CA 1
ATOM 3557 C C . GLN A 1 448 ? -2.858 -22.475 -16.127 1.00 97.06 448 GLN A C 1
ATOM 3559 O O . GLN A 1 448 ? -2.658 -23.641 -16.472 1.00 97.06 448 GLN A O 1
ATOM 3564 N N . VAL A 1 449 ? -1.851 -21.607 -15.998 1.00 95.38 449 VAL A N 1
ATOM 3565 C CA . VAL A 1 449 ? -0.433 -22.001 -16.049 1.00 95.38 449 VAL A CA 1
ATOM 3566 C C . VAL A 1 449 ? -0.059 -22.978 -14.925 1.00 95.38 449 VAL A C 1
ATOM 3568 O O . VAL A 1 449 ? 0.832 -23.804 -15.114 1.00 95.38 449 VAL A O 1
ATOM 3571 N N . CYS A 1 450 ? -0.769 -22.922 -13.792 1.00 97.75 450 CYS A N 1
ATOM 3572 C CA . CYS A 1 450 ? -0.578 -23.799 -12.634 1.00 97.75 450 CYS A CA 1
ATOM 3573 C C . CYS A 1 450 ? -1.806 -24.688 -12.371 1.00 97.75 450 CYS A C 1
ATOM 3575 O O . CYS A 1 450 ? -1.665 -25.860 -12.024 1.00 97.75 450 CYS A O 1
ATOM 3577 N N . HIS A 1 451 ? -3.016 -24.156 -12.556 1.00 97.69 451 HIS A N 1
ATOM 3578 C CA . HIS A 1 451 ? -4.263 -24.833 -12.205 1.00 97.69 451 HIS A CA 1
ATOM 3579 C C . HIS A 1 451 ? -4.887 -25.559 -13.401 1.00 97.69 451 HIS A C 1
ATOM 3581 O O . HIS A 1 451 ? -5.461 -24.939 -14.293 1.00 97.69 451 HIS A O 1
ATOM 3587 N N . GLN A 1 452 ? -4.820 -26.892 -13.393 1.00 96.88 452 GLN A N 1
ATOM 3588 C CA . GLN A 1 452 ? -5.371 -27.757 -14.447 1.00 96.88 452 GLN A CA 1
ATOM 3589 C C . GLN A 1 452 ? -6.871 -28.034 -14.242 1.00 96.88 452 GLN A C 1
ATOM 3591 O O . GLN A 1 452 ? -7.294 -29.182 -14.124 1.00 96.88 452 GLN A O 1
ATOM 3596 N N . VAL A 1 453 ? -7.665 -26.967 -14.157 1.00 97.69 453 VAL A N 1
ATOM 3597 C CA . VAL A 1 453 ? -9.130 -27.008 -14.020 1.00 97.69 453 VAL A CA 1
ATOM 3598 C C . VAL A 1 453 ? -9.780 -26.012 -14.993 1.00 97.69 453 VAL A C 1
ATOM 3600 O O . VAL A 1 453 ? -9.090 -25.111 -15.491 1.00 97.69 453 VAL A O 1
ATOM 3603 N N . PRO A 1 454 ? -11.081 -26.159 -15.306 1.00 98.00 454 PRO A N 1
ATOM 3604 C CA . PRO A 1 454 ? -11.797 -25.220 -16.166 1.00 98.00 454 PRO A CA 1
ATOM 3605 C C . PRO A 1 454 ? -11.726 -23.773 -15.661 1.00 98.00 454 PRO A C 1
ATOM 3607 O O . PRO A 1 454 ? -11.659 -23.523 -14.460 1.00 98.00 454 PRO A O 1
ATOM 3610 N N . GLU A 1 455 ? -11.763 -22.818 -16.593 1.00 97.12 455 GLU A N 1
ATOM 3611 C CA . GLU A 1 455 ? -11.706 -21.386 -16.277 1.00 97.12 455 GLU A CA 1
ATOM 3612 C C . GLU A 1 455 ? -12.877 -20.949 -15.384 1.00 97.12 455 GLU A C 1
ATOM 3614 O O . GLU A 1 455 ? -12.659 -20.251 -14.395 1.00 97.12 455 GLU A O 1
ATOM 3619 N N . ASP A 1 456 ? -14.087 -21.423 -15.685 1.00 97.25 456 ASP A N 1
ATOM 3620 C CA . ASP A 1 456 ? -15.291 -21.104 -14.912 1.00 97.25 456 ASP A CA 1
ATOM 3621 C C . ASP A 1 456 ? -15.185 -21.597 -13.463 1.00 97.25 456 ASP A C 1
ATOM 3623 O O . ASP A 1 456 ? -15.569 -20.891 -12.542 1.00 97.25 456 ASP A O 1
ATOM 3627 N N . GLU A 1 457 ? -14.550 -22.749 -13.223 1.00 98.00 457 GLU A N 1
ATOM 3628 C CA . GLU A 1 457 ? -14.344 -23.243 -11.857 1.00 98.00 457 GLU A CA 1
ATOM 3629 C C . GLU A 1 457 ? -13.409 -22.325 -11.052 1.00 98.00 457 GLU A C 1
ATOM 3631 O O . GLU A 1 457 ? -13.616 -22.099 -9.859 1.00 98.00 457 GLU A O 1
ATOM 3636 N N . LEU A 1 458 ? -12.365 -21.783 -11.687 1.00 98.06 458 LEU A N 1
ATOM 3637 C CA . LEU A 1 458 ? -11.474 -20.813 -11.044 1.00 98.06 458 LEU A CA 1
ATOM 3638 C C . LEU A 1 458 ? -12.200 -19.497 -10.774 1.00 98.06 458 LEU A C 1
ATOM 3640 O O . LEU A 1 458 ? -12.025 -18.924 -9.699 1.00 98.06 458 LEU A O 1
ATOM 3644 N N . ARG A 1 459 ? -13.032 -19.054 -11.721 1.00 97.19 459 ARG A N 1
ATOM 3645 C CA . ARG A 1 459 ? -13.885 -17.874 -11.574 1.00 97.19 459 ARG A CA 1
ATOM 3646 C C . ARG A 1 459 ? -14.828 -18.015 -10.386 1.00 97.19 459 ARG A C 1
ATOM 3648 O O . ARG A 1 459 ? -14.743 -17.205 -9.468 1.00 97.19 459 ARG A O 1
ATOM 3655 N N . ASP A 1 460 ? -15.591 -19.101 -10.335 1.00 97.81 460 ASP A N 1
ATOM 3656 C CA . ASP A 1 460 ? -16.538 -19.387 -9.256 1.00 97.81 460 ASP A CA 1
ATOM 3657 C C . ASP A 1 460 ? -15.847 -19.446 -7.886 1.00 97.81 460 ASP A C 1
ATOM 3659 O O . ASP A 1 460 ? -16.378 -18.971 -6.881 1.00 97.81 460 ASP A O 1
ATOM 3663 N N . ARG A 1 461 ? -14.633 -20.012 -7.815 1.00 97.75 461 ARG A N 1
ATOM 3664 C CA . ARG A 1 461 ? -13.848 -20.063 -6.569 1.00 97.75 461 ARG A CA 1
ATOM 3665 C C . ARG A 1 461 ? -13.429 -18.673 -6.096 1.00 97.75 461 ARG A C 1
ATOM 3667 O O . ARG A 1 461 ? -13.523 -18.402 -4.898 1.00 97.75 461 ARG A O 1
ATOM 3674 N N . VAL A 1 462 ? -12.958 -17.818 -7.004 1.00 98.00 462 VAL A N 1
ATOM 3675 C CA . VAL A 1 462 ? -12.578 -16.434 -6.683 1.00 98.00 462 VAL A CA 1
ATOM 3676 C C . VAL A 1 462 ? -13.811 -15.659 -6.230 1.00 98.00 462 VAL A C 1
ATOM 3678 O O . VAL A 1 462 ? -13.808 -15.111 -5.130 1.00 98.00 462 VAL A O 1
ATOM 3681 N N . GLU A 1 463 ? -14.888 -15.692 -7.013 1.00 97.44 463 GLU A N 1
ATOM 3682 C CA . GLU A 1 463 ? -16.137 -14.989 -6.707 1.00 97.44 463 GLU A CA 1
ATOM 3683 C C . GLU A 1 463 ? -16.733 -15.453 -5.373 1.00 97.44 463 GLU A C 1
ATOM 3685 O O . GLU A 1 463 ? -17.172 -14.629 -4.576 1.00 97.44 463 GLU A O 1
ATOM 3690 N N . ALA A 1 464 ? -16.671 -16.750 -5.051 1.00 98.31 464 ALA A N 1
ATOM 3691 C CA . ALA A 1 464 ? -17.130 -17.262 -3.761 1.00 98.31 464 ALA A CA 1
ATOM 3692 C C . ALA A 1 464 ? -16.309 -16.735 -2.572 1.00 98.31 464 ALA A C 1
ATOM 3694 O O . ALA A 1 464 ? -16.872 -16.514 -1.497 1.00 98.31 464 ALA A O 1
ATOM 3695 N N . ILE A 1 465 ? -14.992 -16.557 -2.726 1.00 98.44 465 ILE A N 1
ATOM 3696 C CA . ILE A 1 465 ? -14.147 -15.950 -1.686 1.00 98.44 465 ILE A CA 1
ATOM 3697 C C . ILE A 1 465 ? -14.507 -14.473 -1.538 1.00 98.44 465 ILE A C 1
ATOM 3699 O O . ILE A 1 465 ? -14.831 -14.041 -0.435 1.00 98.44 465 ILE A O 1
ATOM 3703 N N . GLN A 1 466 ? -14.537 -13.733 -2.646 1.00 98.44 466 GLN A N 1
ATOM 3704 C CA . GLN A 1 466 ? -14.829 -12.300 -2.648 1.00 98.44 466 GLN A CA 1
ATOM 3705 C C . GLN A 1 466 ? -16.223 -12.004 -2.082 1.00 98.44 466 GLN A C 1
ATOM 3707 O O . GLN A 1 466 ? -16.358 -11.166 -1.196 1.00 98.44 466 GLN A O 1
ATOM 3712 N N . ALA A 1 467 ? -17.246 -12.766 -2.480 1.00 98.38 467 ALA A N 1
ATOM 3713 C CA . ALA A 1 467 ? -18.604 -12.637 -1.956 1.00 98.38 467 ALA A CA 1
ATOM 3714 C C . ALA A 1 467 ? -18.678 -12.852 -0.436 1.00 98.38 467 ALA A C 1
ATOM 3716 O O . ALA A 1 467 ? -19.379 -12.118 0.266 1.00 98.38 467 ALA A O 1
ATOM 3717 N N . ARG A 1 468 ? -17.953 -13.848 0.093 1.00 98.56 468 ARG A N 1
ATOM 3718 C CA . ARG A 1 468 ? -17.898 -14.114 1.540 1.00 98.56 468 ARG A CA 1
ATOM 3719 C C . ARG A 1 468 ? -17.183 -12.994 2.282 1.00 98.56 468 ARG A C 1
ATOM 3721 O O . ARG A 1 468 ? -17.709 -12.538 3.294 1.00 98.56 468 ARG A O 1
ATOM 3728 N N . THR A 1 469 ? -16.044 -12.528 1.771 1.00 98.69 469 THR A N 1
ATOM 3729 C CA . THR A 1 469 ? -15.306 -11.404 2.361 1.00 98.69 469 THR A CA 1
ATOM 3730 C C . THR A 1 469 ? -16.164 -10.145 2.376 1.00 98.69 469 THR A C 1
ATOM 3732 O O . THR A 1 469 ? -16.328 -9.541 3.429 1.00 98.69 469 THR A O 1
ATOM 3735 N N . THR A 1 470 ? -16.802 -9.790 1.257 1.00 98.12 470 THR A N 1
ATOM 3736 C CA . THR A 1 470 ? -17.695 -8.625 1.182 1.00 98.12 470 THR A CA 1
ATOM 3737 C C . THR A 1 470 ? -18.876 -8.753 2.144 1.00 98.12 470 THR A C 1
ATOM 3739 O O . THR A 1 470 ? -19.220 -7.788 2.824 1.00 98.12 470 THR A O 1
ATOM 3742 N N . SER A 1 471 ? -19.476 -9.944 2.273 1.00 98.50 471 SER A N 1
ATOM 3743 C CA . SER A 1 471 ? -20.560 -10.163 3.239 1.00 98.50 471 SER A CA 1
ATOM 3744 C C . SER A 1 471 ? -20.099 -10.014 4.692 1.00 98.50 471 SER A C 1
ATOM 3746 O O . SER A 1 471 ? -20.841 -9.459 5.502 1.00 98.50 471 SER A O 1
ATOM 3748 N N . LEU A 1 472 ? -18.903 -10.498 5.037 1.00 98.75 472 LEU A N 1
ATOM 3749 C CA . LEU A 1 472 ? -18.333 -10.332 6.376 1.00 98.75 472 LEU A CA 1
ATOM 3750 C C . LEU A 1 472 ? -17.954 -8.875 6.652 1.00 98.75 472 LEU A C 1
ATOM 3752 O O . LEU A 1 472 ? -18.236 -8.381 7.738 1.00 98.75 472 LEU A O 1
ATOM 3756 N N . MET A 1 473 ? -17.403 -8.175 5.662 1.00 98.56 473 MET A N 1
ATOM 3757 C CA . MET A 1 473 ? -17.061 -6.758 5.755 1.00 98.56 473 MET A CA 1
ATOM 3758 C C . MET A 1 473 ? -18.302 -5.908 6.028 1.00 98.56 473 MET A C 1
ATOM 3760 O O . MET A 1 473 ? -18.267 -5.057 6.909 1.00 98.56 473 MET A O 1
ATOM 3764 N N . GLN A 1 474 ? -19.428 -6.190 5.363 1.00 98.56 474 GLN A N 1
ATOM 3765 C CA . GLN A 1 474 ? -20.685 -5.500 5.662 1.00 98.56 474 GLN A CA 1
ATOM 3766 C C . GLN A 1 474 ? -21.168 -5.773 7.095 1.00 98.56 474 GLN A C 1
ATOM 3768 O O . GLN A 1 474 ? -21.595 -4.854 7.780 1.00 98.56 474 GLN A O 1
ATOM 3773 N N . ARG A 1 475 ? -21.053 -7.012 7.591 1.00 98.88 475 ARG A N 1
ATOM 3774 C CA . ARG A 1 475 ? -21.429 -7.344 8.980 1.00 98.88 475 ARG A CA 1
ATOM 3775 C C . ARG A 1 475 ? -20.527 -6.662 10.011 1.00 98.88 475 ARG A C 1
ATOM 3777 O O . ARG A 1 475 ? -21.017 -6.260 11.063 1.00 98.88 475 ARG A O 1
ATOM 3784 N N . ALA A 1 476 ? -19.233 -6.554 9.719 1.00 98.94 476 ALA A N 1
ATOM 3785 C CA . ALA A 1 476 ? -18.276 -5.808 10.530 1.00 98.94 476 ALA A CA 1
ATOM 3786 C C . ALA A 1 476 ? -18.608 -4.313 10.535 1.00 98.94 476 ALA A C 1
ATOM 3788 O O . ALA A 1 476 ? -18.652 -3.706 11.600 1.00 98.94 476 ALA A O 1
ATOM 3789 N N . ALA A 1 477 ? -18.945 -3.746 9.376 1.00 98.81 477 ALA A N 1
ATOM 3790 C CA . ALA A 1 477 ? -19.392 -2.365 9.268 1.00 98.81 477 ALA A CA 1
ATOM 3791 C C . ALA A 1 477 ? -20.682 -2.093 10.055 1.00 98.81 477 ALA A C 1
ATOM 3793 O O . ALA A 1 477 ? -20.736 -1.116 10.795 1.00 98.81 477 ALA A O 1
ATOM 3794 N N . ASP A 1 478 ? -21.688 -2.969 9.960 1.00 98.88 478 ASP A N 1
ATOM 3795 C CA . ASP A 1 478 ? -22.932 -2.840 10.731 1.00 98.88 478 ASP A CA 1
ATOM 3796 C C . ASP A 1 478 ? -22.649 -2.888 12.245 1.00 98.88 478 ASP A C 1
ATOM 3798 O O . ASP A 1 478 ? -23.174 -2.083 13.010 1.00 98.88 478 ASP A O 1
ATOM 3802 N N . ALA A 1 479 ? -21.772 -3.799 12.688 1.00 98.94 479 ALA A N 1
ATOM 3803 C CA . ALA A 1 479 ? -21.358 -3.876 14.088 1.00 98.94 479 ALA A CA 1
ATOM 3804 C C . ALA A 1 479 ? -20.588 -2.626 14.546 1.00 98.94 479 ALA A C 1
ATOM 3806 O O . ALA A 1 479 ? -20.804 -2.162 15.663 1.00 98.94 479 ALA A O 1
ATOM 3807 N N . MET A 1 480 ? -19.726 -2.071 13.691 1.00 98.88 480 MET A N 1
ATOM 3808 C CA . MET A 1 480 ? -18.968 -0.850 13.962 1.00 98.88 480 MET A CA 1
ATOM 3809 C C . MET A 1 480 ? -19.889 0.373 14.074 1.00 98.88 480 MET A C 1
ATOM 3811 O O . MET A 1 480 ? -19.746 1.159 15.003 1.00 98.88 480 MET A O 1
ATOM 3815 N N . VAL A 1 481 ? -20.891 0.496 13.203 1.00 98.81 481 VAL A N 1
ATOM 3816 C CA . VAL A 1 481 ? -21.917 1.550 13.275 1.00 98.81 481 VAL A CA 1
ATOM 3817 C C . VAL A 1 481 ? -22.723 1.449 14.577 1.00 98.81 481 VAL A C 1
ATOM 3819 O O . VAL A 1 481 ? -22.835 2.437 15.301 1.00 98.81 481 VAL A O 1
ATOM 3822 N N . ASP A 1 482 ? -23.204 0.249 14.920 1.00 98.88 482 ASP A N 1
ATOM 3823 C CA . ASP A 1 482 ? -23.920 -0.020 16.177 1.00 98.88 482 ASP A CA 1
ATOM 3824 C C . ASP A 1 482 ? -23.067 0.300 17.423 1.00 98.88 482 ASP A C 1
ATOM 3826 O O . ASP A 1 482 ? -23.573 0.763 18.450 1.00 98.88 482 ASP A O 1
ATOM 3830 N N . MET A 1 483 ? -21.763 0.018 17.350 1.00 98.81 483 MET A N 1
ATOM 3831 C CA . MET A 1 483 ? -20.790 0.353 18.386 1.00 98.81 483 MET A CA 1
ATOM 3832 C C . MET A 1 483 ? -20.650 1.869 18.546 1.00 98.81 483 MET A C 1
ATOM 3834 O O . MET A 1 483 ? -20.720 2.356 19.673 1.00 98.81 483 MET A O 1
ATOM 3838 N N . LEU A 1 484 ? -20.457 2.610 17.448 1.00 98.88 484 LEU A N 1
ATOM 3839 C CA . LEU A 1 484 ? -20.317 4.068 17.484 1.00 98.88 484 LEU A CA 1
ATOM 3840 C C . LEU A 1 484 ? -21.550 4.727 18.113 1.00 98.88 484 LEU A C 1
ATOM 3842 O O . LEU A 1 484 ? -21.405 5.593 18.973 1.00 98.88 484 LEU A O 1
ATOM 3846 N N . ASP A 1 485 ? -22.754 4.269 17.763 1.00 98.81 485 ASP A N 1
ATOM 3847 C CA . ASP A 1 485 ? -23.996 4.782 18.352 1.00 98.81 485 ASP A CA 1
ATOM 3848 C C . ASP A 1 485 ? -24.048 4.536 19.868 1.00 98.81 485 ASP A C 1
ATOM 3850 O O . ASP A 1 485 ? -24.342 5.449 20.643 1.00 98.81 485 ASP A O 1
ATOM 3854 N N . ALA A 1 486 ? -23.680 3.335 20.325 1.00 98.81 486 ALA A N 1
ATOM 3855 C CA . ALA A 1 486 ? -23.631 3.032 21.754 1.00 98.81 486 ALA A CA 1
ATOM 3856 C C . ALA A 1 486 ? -22.588 3.881 22.505 1.00 98.81 486 ALA A C 1
ATOM 3858 O O . ALA A 1 486 ? -22.862 4.317 23.624 1.00 98.81 486 ALA A O 1
ATOM 3859 N N . ILE A 1 487 ? -21.424 4.138 21.896 1.00 98.75 487 ILE A N 1
ATOM 3860 C CA . ILE A 1 487 ? -20.373 5.010 22.444 1.00 98.75 487 ILE A CA 1
ATOM 3861 C C . ILE A 1 487 ? -20.894 6.437 22.618 1.00 98.75 487 ILE A C 1
ATOM 3863 O O . ILE A 1 487 ? -20.753 7.011 23.699 1.00 98.75 487 ILE A O 1
ATOM 3867 N N . LEU A 1 488 ? -21.540 6.987 21.588 1.00 98.69 488 LEU A N 1
ATOM 3868 C CA . LEU A 1 488 ? -22.117 8.331 21.620 1.00 98.69 488 LEU A CA 1
ATOM 3869 C C . LEU A 1 488 ? -23.198 8.468 22.695 1.00 98.69 488 LEU A C 1
ATOM 3871 O O . LEU A 1 488 ? -23.224 9.455 23.430 1.00 98.69 488 LEU A O 1
ATOM 3875 N N . GLU A 1 489 ? -24.072 7.469 22.833 1.00 98.69 489 GLU A N 1
ATOM 3876 C CA . GLU A 1 489 ? -25.091 7.447 23.887 1.00 98.69 489 GLU A CA 1
ATOM 3877 C C . GLU A 1 489 ? -24.470 7.427 25.293 1.00 98.69 489 GLU A C 1
ATOM 3879 O O . GLU A 1 489 ? -24.982 8.073 26.209 1.00 98.69 489 GLU A O 1
ATOM 3884 N N . THR A 1 490 ? -23.362 6.707 25.476 1.00 98.50 490 THR A N 1
ATOM 3885 C CA . THR A 1 490 ? -22.621 6.648 26.745 1.00 98.50 490 THR A CA 1
ATOM 3886 C C . THR A 1 490 ? -21.920 7.968 27.064 1.00 98.50 490 THR A C 1
ATOM 3888 O O . THR A 1 490 ? -22.016 8.450 28.194 1.00 98.50 490 THR A O 1
ATOM 3891 N N . GLN A 1 491 ? -21.316 8.623 26.071 1.00 98.06 491 GLN A N 1
ATOM 3892 C CA . GLN A 1 491 ? -20.758 9.971 26.232 1.00 98.06 491 GLN A CA 1
ATOM 3893 C C . GLN A 1 491 ? -21.845 10.995 26.584 1.00 98.06 491 GLN A C 1
ATOM 3895 O O . GLN A 1 491 ? -21.676 11.790 27.508 1.00 98.06 491 GLN A O 1
ATOM 3900 N N . ALA A 1 492 ? -23.000 10.937 25.914 1.00 97.94 492 ALA A N 1
ATOM 3901 C CA . ALA A 1 492 ? -24.139 11.808 26.203 1.00 97.94 492 ALA A CA 1
ATOM 3902 C C . ALA A 1 492 ? -24.723 11.587 27.611 1.00 97.94 492 ALA A C 1
ATOM 3904 O O . ALA A 1 492 ? -25.253 12.522 28.214 1.00 97.94 492 ALA A O 1
ATOM 3905 N N . ALA A 1 493 ? -24.601 10.373 28.156 1.00 97.69 493 ALA A N 1
ATOM 3906 C CA . ALA A 1 493 ? -24.984 10.043 29.527 1.00 97.69 493 ALA A CA 1
ATOM 3907 C C . ALA A 1 493 ? -23.978 10.539 30.590 1.00 97.69 493 ALA A C 1
ATOM 3909 O O . ALA A 1 493 ? -24.247 10.409 31.784 1.00 97.69 493 ALA A O 1
ATOM 3910 N N . GLY A 1 494 ? -22.863 11.150 30.176 1.00 97.38 494 GLY A N 1
ATOM 3911 C CA . GLY A 1 494 ? -21.907 11.809 31.066 1.00 97.38 494 GLY A CA 1
ATOM 3912 C C . GLY A 1 494 ? -20.765 10.921 31.557 1.00 97.38 494 GLY A C 1
ATOM 3913 O O . GLY A 1 494 ? -20.181 11.239 32.592 1.00 97.38 494 GLY A O 1
ATOM 3914 N N . ALA A 1 495 ? -20.450 9.832 30.846 1.00 97.38 495 ALA A N 1
ATOM 3915 C CA . ALA A 1 495 ? -19.287 9.003 31.156 1.00 97.38 495 ALA A CA 1
ATOM 3916 C C . ALA A 1 495 ? -17.990 9.822 31.130 1.00 97.38 495 ALA A C 1
ATOM 3918 O O . ALA A 1 495 ? -17.756 10.628 30.224 1.00 97.38 495 ALA A O 1
ATOM 3919 N N . SER A 1 496 ? -17.144 9.619 32.137 1.00 97.06 496 SER A N 1
ATOM 3920 C CA . SER A 1 496 ? -15.843 10.280 32.222 1.00 97.06 496 SER A CA 1
ATOM 3921 C C . SER A 1 496 ? -14.852 9.714 31.201 1.00 97.06 496 SER A C 1
ATOM 3923 O O . SER A 1 496 ? -15.011 8.606 30.691 1.00 97.06 496 SER A O 1
ATOM 3925 N N . SER A 1 497 ? -13.772 10.450 30.929 1.00 95.75 497 SER A N 1
ATOM 3926 C CA . SER A 1 497 ? -12.701 9.978 30.041 1.00 95.75 497 SER A CA 1
ATOM 3927 C C . SER A 1 497 ? -12.070 8.660 30.507 1.00 95.75 497 SER A C 1
ATOM 3929 O O . SER A 1 497 ? -11.696 7.848 29.669 1.00 95.75 497 SER A O 1
ATOM 3931 N N . GLU A 1 498 ? -11.974 8.434 31.822 1.00 97.25 498 GLU A N 1
ATOM 3932 C CA . GLU A 1 498 ? -11.430 7.195 32.398 1.00 97.25 498 GLU A CA 1
ATOM 3933 C C . GLU A 1 498 ? -12.355 5.998 32.137 1.00 97.25 498 GLU A C 1
ATOM 3935 O O . GLU A 1 498 ? -11.890 4.927 31.757 1.00 97.25 498 GLU A O 1
ATOM 3940 N N . GLU A 1 499 ? -13.669 6.193 32.258 1.00 97.25 499 GLU A N 1
ATOM 3941 C CA . GLU A 1 499 ? -14.669 5.154 31.978 1.00 97.25 499 GLU A CA 1
ATOM 3942 C C . GLU A 1 499 ? -14.808 4.863 30.479 1.00 97.25 499 GLU A C 1
ATOM 3944 O O . GLU A 1 499 ? -15.088 3.730 30.091 1.00 97.25 499 GLU A O 1
ATOM 3949 N N . MET A 1 500 ? -14.588 5.872 29.630 1.00 98.25 500 MET A N 1
ATOM 3950 C CA . MET A 1 500 ? -14.631 5.725 28.175 1.00 98.25 500 MET A CA 1
ATOM 3951 C C . MET A 1 500 ? -13.380 5.057 27.600 1.00 98.25 500 MET A C 1
ATOM 3953 O O . MET A 1 500 ? -13.479 4.405 26.564 1.00 98.25 500 MET A O 1
ATOM 3957 N N . ALA A 1 501 ? -12.217 5.202 28.239 1.00 98.06 501 ALA A N 1
ATOM 3958 C CA . ALA A 1 501 ? -10.938 4.711 27.723 1.00 98.06 501 ALA A CA 1
ATOM 3959 C C . ALA A 1 501 ? -10.952 3.240 27.241 1.00 98.06 501 ALA A C 1
ATOM 3961 O O . ALA A 1 501 ? -10.565 3.015 26.093 1.00 98.06 501 ALA A O 1
ATOM 3962 N N . PRO A 1 502 ? -11.426 2.243 28.023 1.00 98.25 502 PRO A N 1
ATOM 3963 C CA . PRO A 1 502 ? -11.475 0.852 27.554 1.00 98.25 502 PRO A CA 1
ATOM 3964 C C . PRO A 1 502 ? -12.419 0.652 26.356 1.00 98.25 502 PRO A C 1
ATOM 3966 O O . PRO A 1 502 ? -12.108 -0.109 25.441 1.00 98.25 502 PRO A O 1
ATOM 3969 N N . ILE A 1 503 ? -13.531 1.390 26.307 1.00 98.69 503 ILE A N 1
ATOM 3970 C CA . ILE A 1 503 ? -14.498 1.320 25.205 1.00 98.69 503 ILE A CA 1
ATOM 3971 C C . ILE A 1 503 ? -13.886 1.898 23.917 1.00 98.69 503 ILE A C 1
ATOM 3973 O O . ILE A 1 503 ? -14.053 1.330 22.838 1.00 98.69 503 ILE A O 1
ATOM 3977 N N . LEU A 1 504 ? -13.160 3.017 24.018 1.00 98.69 504 LEU A N 1
ATOM 3978 C CA . LEU A 1 504 ? -12.507 3.651 22.869 1.00 98.69 504 LEU A CA 1
ATOM 3979 C C . LEU A 1 504 ? -11.301 2.842 22.357 1.00 98.69 504 LEU A C 1
ATOM 3981 O O . LEU A 1 504 ? -11.025 2.865 21.158 1.00 98.69 504 LEU A O 1
ATOM 3985 N N . ASP A 1 505 ? -10.616 2.082 23.219 1.00 98.62 505 ASP A N 1
ATOM 3986 C CA . ASP A 1 505 ? -9.584 1.129 22.782 1.00 98.62 505 ASP A CA 1
ATOM 3987 C C . ASP A 1 505 ? -10.187 -0.005 21.936 1.00 98.62 505 ASP A C 1
ATOM 3989 O O . ASP A 1 505 ? -9.680 -0.322 20.857 1.00 98.62 505 ASP A O 1
ATOM 3993 N N . LEU A 1 506 ? -11.326 -0.559 22.367 1.00 98.88 506 LEU A N 1
ATOM 3994 C CA . LEU A 1 506 ? -12.070 -1.547 21.582 1.00 98.88 506 LEU A CA 1
ATOM 3995 C C . LEU A 1 506 ? -12.583 -0.958 20.257 1.00 98.88 506 LEU A C 1
ATOM 3997 O O . LEU A 1 506 ? -12.503 -1.634 19.230 1.00 98.88 506 LEU A O 1
ATOM 4001 N N . GLN A 1 507 ? -13.035 0.305 20.246 1.00 98.81 507 GLN A N 1
ATOM 4002 C CA . GLN A 1 507 ? -13.381 1.016 19.008 1.00 98.81 507 GLN A CA 1
ATOM 4003 C C . GLN A 1 507 ? -12.204 1.036 18.032 1.00 98.81 507 GLN A C 1
ATOM 4005 O O . GLN A 1 507 ? -12.360 0.655 16.869 1.00 98.81 507 GLN A O 1
ATOM 4010 N N . ARG A 1 508 ? -11.035 1.479 18.498 1.00 98.81 508 ARG A N 1
ATOM 4011 C CA . ARG A 1 508 ? -9.826 1.575 17.679 1.00 98.81 508 ARG A CA 1
ATOM 4012 C C . ARG A 1 508 ? -9.449 0.221 17.088 1.00 98.81 508 ARG A C 1
ATOM 4014 O O . ARG A 1 508 ? -9.284 0.119 15.873 1.00 98.81 508 ARG A O 1
ATOM 4021 N N . LYS A 1 509 ? -9.423 -0.829 17.915 1.00 98.88 509 LYS A N 1
ATOM 4022 C CA . LYS A 1 509 ? -9.153 -2.208 17.480 1.00 98.88 509 LYS A CA 1
ATOM 4023 C C . LYS A 1 509 ? -10.140 -2.679 16.419 1.00 98.88 509 LYS A C 1
ATOM 4025 O O . LYS A 1 509 ? -9.725 -3.222 15.395 1.00 98.88 509 LYS A O 1
ATOM 4030 N N . ALA A 1 510 ? -11.435 -2.462 16.642 1.00 98.94 510 ALA A N 1
ATOM 4031 C CA . ALA A 1 510 ? -12.489 -2.874 15.725 1.00 98.94 510 ALA A CA 1
ATOM 4032 C C . ALA A 1 510 ? -12.371 -2.193 14.354 1.00 98.94 510 ALA A C 1
ATOM 4034 O O . ALA A 1 510 ? -12.450 -2.863 13.317 1.00 98.94 510 ALA A O 1
ATOM 4035 N N . MET A 1 511 ? -12.160 -0.873 14.359 1.00 98.88 511 MET A N 1
ATOM 4036 C CA . MET A 1 511 ? -12.006 -0.064 13.151 1.00 98.88 511 MET A CA 1
ATOM 4037 C C . MET A 1 511 ? -10.728 -0.421 12.394 1.00 98.88 511 MET A C 1
ATOM 4039 O O . MET A 1 511 ? -10.795 -0.567 11.178 1.00 98.88 511 MET A O 1
ATOM 4043 N N . TRP A 1 512 ? -9.611 -0.650 13.094 1.00 98.88 512 TRP A N 1
ATOM 4044 C CA . TRP A 1 512 ? -8.348 -1.076 12.488 1.00 98.88 512 TRP A CA 1
ATOM 4045 C C . TRP A 1 512 ? -8.510 -2.362 11.664 1.00 98.88 512 TRP A C 1
ATOM 4047 O O . TRP A 1 512 ? -8.160 -2.385 10.487 1.00 98.88 512 TRP A O 1
ATOM 4057 N N . ARG A 1 513 ? -9.140 -3.410 12.221 1.00 98.88 513 ARG A N 1
ATOM 4058 C CA . ARG A 1 513 ? -9.364 -4.675 11.487 1.00 98.88 513 ARG A CA 1
ATOM 4059 C C . ARG A 1 513 ? -10.292 -4.509 10.285 1.00 98.88 513 ARG A C 1
ATOM 4061 O O . ARG A 1 513 ? -10.053 -5.116 9.240 1.00 98.88 513 ARG A O 1
ATOM 4068 N N . LEU A 1 514 ? -11.365 -3.725 10.429 1.00 98.88 514 LEU A N 1
ATOM 4069 C CA . LEU A 1 514 ? -12.280 -3.457 9.317 1.00 98.88 514 LEU A CA 1
ATOM 4070 C C . LEU A 1 514 ? -11.558 -2.705 8.200 1.00 98.88 514 LEU A C 1
ATOM 4072 O O . LEU A 1 514 ? -11.647 -3.103 7.039 1.00 98.88 514 LEU A O 1
ATOM 4076 N N . ASP A 1 515 ? -10.828 -1.647 8.553 1.00 98.81 515 ASP A N 1
ATOM 4077 C CA . ASP A 1 515 ? -10.128 -0.812 7.587 1.00 98.81 515 ASP A CA 1
ATOM 4078 C C . ASP A 1 515 ? -9.043 -1.608 6.854 1.00 98.81 515 ASP A C 1
ATOM 4080 O O . ASP A 1 515 ? -9.003 -1.559 5.626 1.00 98.81 515 ASP A O 1
ATOM 4084 N N . PHE A 1 516 ? -8.268 -2.432 7.571 1.00 98.88 516 PHE A N 1
ATOM 4085 C CA . PHE A 1 516 ? -7.209 -3.279 7.007 1.00 98.88 516 PHE A CA 1
ATOM 4086 C C . PHE A 1 516 ? -7.719 -4.172 5.868 1.00 98.88 516 PHE A C 1
ATOM 4088 O O . PHE A 1 516 ? -7.112 -4.242 4.802 1.00 98.88 516 PHE A O 1
ATOM 4095 N N . ILE A 1 517 ? -8.879 -4.814 6.045 1.00 98.81 517 ILE A N 1
ATOM 4096 C CA . ILE A 1 517 ? -9.466 -5.667 4.999 1.00 98.81 517 ILE A CA 1
ATOM 4097 C C . ILE A 1 517 ? -10.229 -4.860 3.948 1.00 98.81 517 ILE A C 1
ATOM 4099 O O . ILE A 1 517 ? -10.232 -5.234 2.777 1.00 98.81 517 ILE A O 1
ATOM 4103 N N . SER A 1 518 ? -10.880 -3.760 4.329 1.00 98.19 518 SER A N 1
ATOM 4104 C CA . SER A 1 518 ? -11.649 -2.947 3.378 1.00 98.19 518 SER A CA 1
ATOM 4105 C C . SER A 1 518 ? -10.776 -2.133 2.419 1.00 98.19 518 SER A C 1
ATOM 4107 O O . SER A 1 518 ? -11.195 -1.861 1.288 1.00 98.19 518 SER A O 1
ATOM 4109 N N . SER A 1 519 ? -9.568 -1.780 2.863 1.00 97.94 519 SER A N 1
ATOM 4110 C CA . SER A 1 519 ? -8.581 -1.041 2.084 1.00 97.94 519 SER A CA 1
ATOM 4111 C C . SER A 1 519 ? -7.776 -1.946 1.146 1.00 97.94 519 SER A C 1
ATOM 4113 O O . SER A 1 519 ? -7.257 -1.446 0.151 1.00 97.94 519 SER A O 1
ATOM 4115 N N . GLU A 1 520 ? -7.733 -3.259 1.398 1.00 98.38 520 GLU A N 1
ATOM 4116 C CA . GLU A 1 520 ? -7.087 -4.251 0.530 1.00 98.38 520 GLU A CA 1
ATOM 4117 C C . GLU A 1 520 ? -7.952 -4.602 -0.698 1.00 98.38 520 GLU A C 1
ATOM 4119 O O . GLU A 1 520 ? -9.154 -4.875 -0.610 1.00 98.38 520 GLU A O 1
ATOM 4124 N N . ASN A 1 521 ? -7.343 -4.595 -1.886 1.00 97.12 521 ASN A N 1
ATOM 4125 C CA . ASN A 1 521 ? -8.088 -4.578 -3.150 1.00 97.12 521 ASN A CA 1
ATOM 4126 C C . ASN A 1 521 ? -8.491 -5.961 -3.702 1.00 97.12 521 ASN A C 1
ATOM 4128 O O . ASN A 1 521 ? -9.298 -6.036 -4.631 1.00 97.12 521 ASN A O 1
ATOM 4132 N N . SER A 1 522 ? -7.990 -7.076 -3.160 1.00 97.56 522 SER A N 1
ATOM 4133 C CA . SER A 1 522 ? -8.322 -8.422 -3.661 1.00 97.56 522 SER A CA 1
ATOM 4134 C C . SER A 1 522 ? -9.697 -8.921 -3.214 1.00 97.56 522 SER A C 1
ATOM 4136 O O . SER A 1 522 ? -10.173 -9.955 -3.703 1.00 97.56 522 SER A O 1
ATOM 4138 N N . ARG A 1 523 ? -10.326 -8.209 -2.266 1.00 97.12 523 ARG A N 1
ATOM 4139 C CA . ARG A 1 523 ? -11.518 -8.652 -1.526 1.00 97.12 523 ARG A CA 1
ATOM 4140 C C . ARG A 1 523 ? -11.279 -10.013 -0.862 1.00 97.12 523 ARG A C 1
ATOM 4142 O O . ARG A 1 523 ? -12.111 -10.921 -0.910 1.00 97.12 523 ARG A O 1
ATOM 4149 N N . GLY A 1 524 ? -10.105 -10.163 -0.252 1.00 97.88 524 GLY A N 1
ATOM 4150 C CA . GLY A 1 524 ? -9.698 -11.359 0.480 1.00 97.88 524 GLY A CA 1
ATOM 4151 C C . GLY A 1 524 ? -9.216 -12.522 -0.389 1.00 97.88 524 GLY A C 1
ATOM 4152 O O . GLY A 1 524 ? -8.877 -13.562 0.161 1.00 97.88 524 GLY A O 1
ATOM 4153 N N . PHE A 1 525 ? -9.139 -12.408 -1.720 1.00 98.56 525 PHE A N 1
ATOM 4154 C CA . PHE A 1 525 ? -8.590 -13.501 -2.537 1.00 98.56 525 PHE A CA 1
ATOM 4155 C C . PHE A 1 525 ? -7.121 -13.805 -2.199 1.00 98.56 525 PHE A C 1
ATOM 4157 O O . PHE A 1 525 ? -6.719 -14.971 -2.204 1.00 98.56 525 PHE A O 1
ATOM 4164 N N . HIS A 1 526 ? -6.332 -12.783 -1.855 1.00 98.62 526 HIS A N 1
ATOM 4165 C CA . HIS A 1 526 ? -4.929 -12.960 -1.489 1.00 98.62 526 HIS A CA 1
ATOM 4166 C C . HIS A 1 526 ? -4.746 -13.859 -0.255 1.00 98.62 526 HIS A C 1
ATOM 4168 O O . HIS A 1 526 ? -3.903 -14.758 -0.290 1.00 98.62 526 HIS A O 1
ATOM 4174 N N . ALA A 1 527 ? -5.588 -13.709 0.776 1.00 98.62 527 ALA A N 1
ATOM 4175 C CA . ALA A 1 527 ? -5.592 -14.572 1.961 1.00 98.62 527 ALA A CA 1
ATOM 4176 C C . ALA A 1 527 ? -6.992 -14.698 2.594 1.00 98.62 527 ALA A C 1
ATOM 4178 O O . ALA A 1 527 ? -7.289 -14.106 3.626 1.00 98.62 527 ALA A O 1
ATOM 4179 N N . GLY A 1 528 ? -7.873 -15.503 1.990 1.00 98.25 528 GLY A N 1
ATOM 4180 C CA . GLY A 1 528 ? -9.302 -15.501 2.348 1.00 98.25 528 GLY A CA 1
ATOM 4181 C C . GLY A 1 528 ? -9.634 -15.963 3.766 1.00 98.25 528 GLY A C 1
ATOM 4182 O O . GLY A 1 528 ? -10.569 -15.449 4.373 1.00 98.25 528 GLY A O 1
ATOM 4183 N N . GLN A 1 529 ? -8.876 -16.917 4.315 1.00 98.31 529 GLN A N 1
ATOM 4184 C CA . GLN A 1 529 ? -9.064 -17.335 5.710 1.00 98.31 529 GLN A CA 1
ATOM 4185 C C . GLN A 1 529 ? -8.611 -16.253 6.689 1.00 98.31 529 GLN A C 1
ATOM 4187 O O . GLN A 1 529 ? -9.293 -16.019 7.682 1.00 98.31 529 GLN A O 1
ATOM 4192 N N . GLU A 1 530 ? -7.506 -15.577 6.378 1.00 98.75 530 GLU A N 1
ATOM 4193 C CA . GLU A 1 530 ? -7.000 -14.488 7.204 1.00 98.75 530 GLU A CA 1
ATOM 4194 C C . GLU A 1 530 ? -7.946 -13.289 7.162 1.00 98.75 530 GLU A C 1
ATOM 4196 O O . GLU A 1 530 ? -8.375 -12.812 8.206 1.00 98.75 530 GLU A O 1
ATOM 4201 N N . ALA A 1 531 ? -8.397 -12.883 5.972 1.00 98.81 531 ALA A N 1
ATOM 4202 C CA . ALA A 1 531 ? -9.386 -11.820 5.829 1.00 98.81 531 ALA A CA 1
ATOM 4203 C C . ALA A 1 531 ? -10.671 -12.108 6.627 1.00 98.81 531 ALA A C 1
ATOM 4205 O O . ALA A 1 531 ? -11.203 -11.226 7.298 1.00 98.81 531 ALA A O 1
ATOM 4206 N N . ALA A 1 532 ? -11.154 -13.356 6.608 1.00 98.75 532 ALA A N 1
ATOM 4207 C CA . ALA A 1 532 ? -12.316 -13.754 7.397 1.00 98.75 532 ALA A CA 1
ATOM 4208 C C . ALA A 1 532 ? -12.056 -13.717 8.915 1.00 98.75 532 ALA A C 1
ATOM 4210 O O . ALA A 1 532 ? -12.947 -13.307 9.658 1.00 98.75 532 ALA A O 1
ATOM 4211 N N . ARG A 1 533 ? -10.862 -14.122 9.377 1.00 98.81 533 ARG A N 1
ATOM 4212 C CA . ARG A 1 533 ? -10.463 -14.043 10.794 1.00 98.81 533 ARG A CA 1
ATOM 4213 C C . ARG A 1 533 ? -10.429 -12.591 11.268 1.00 98.81 533 ARG A C 1
ATOM 4215 O O . ARG A 1 533 ? -11.090 -12.269 12.249 1.00 98.81 533 ARG A O 1
ATOM 4222 N N . VAL A 1 534 ? -9.736 -11.727 10.529 1.00 98.94 534 VAL A N 1
ATOM 4223 C CA . VAL A 1 534 ? -9.584 -10.296 10.835 1.00 98.94 534 VAL A CA 1
ATOM 4224 C C . VAL A 1 534 ? -10.945 -9.591 10.875 1.00 98.94 534 VAL A C 1
ATOM 4226 O O . VAL A 1 534 ? -11.247 -8.867 11.822 1.00 98.94 534 VAL A O 1
ATOM 4229 N N . LEU A 1 535 ? -11.835 -9.863 9.914 1.00 98.94 535 LEU A N 1
ATOM 4230 C CA . LEU A 1 535 ? -13.209 -9.342 9.949 1.00 98.94 535 LEU A CA 1
ATOM 4231 C C . LEU A 1 535 ? -14.032 -9.908 11.117 1.00 98.94 535 LEU A C 1
ATOM 4233 O O . LEU A 1 535 ? -14.870 -9.202 11.676 1.00 98.94 535 LEU A O 1
ATOM 4237 N N . GLY A 1 536 ? -13.800 -11.165 11.503 1.00 98.88 536 GLY A N 1
ATOM 4238 C CA . GLY A 1 536 ? -14.397 -11.766 12.696 1.00 98.88 536 GLY A CA 1
ATOM 4239 C C . GLY A 1 536 ? -14.000 -11.035 13.980 1.00 98.88 536 GLY A C 1
ATOM 4240 O O . GLY A 1 536 ? -14.866 -10.743 14.800 1.00 98.88 536 GLY A O 1
ATOM 4241 N N . GLU A 1 537 ? -12.725 -10.672 14.118 1.00 98.88 537 GLU A N 1
ATOM 4242 C CA . GLU A 1 537 ? -12.227 -9.862 15.238 1.00 98.88 537 GLU A CA 1
ATOM 4243 C C . GLU A 1 537 ? -12.788 -8.445 15.224 1.00 98.88 537 GLU A C 1
ATOM 4245 O O . GLU A 1 537 ? -13.176 -7.934 16.268 1.00 98.88 537 GLU A O 1
ATOM 4250 N N . SER A 1 538 ? -12.908 -7.823 14.047 1.00 98.94 538 SER A N 1
ATOM 4251 C CA . SER A 1 538 ? -13.577 -6.523 13.929 1.00 98.94 538 SER A CA 1
ATOM 4252 C C . SER A 1 538 ? -15.009 -6.570 14.478 1.00 98.94 538 SER A C 1
ATOM 4254 O O . SER A 1 538 ? -15.404 -5.705 15.265 1.00 98.94 538 SER A O 1
ATOM 4256 N N . ILE A 1 539 ? -15.778 -7.605 14.112 1.00 98.94 539 ILE A N 1
ATOM 4257 C CA . ILE A 1 539 ? -17.137 -7.820 14.630 1.00 98.94 539 ILE A CA 1
ATOM 4258 C C . ILE A 1 539 ? -17.105 -8.016 16.148 1.00 98.94 539 ILE A C 1
ATOM 4260 O O . ILE A 1 539 ? -17.904 -7.401 16.851 1.00 98.94 539 ILE A O 1
ATOM 4264 N N . ASP A 1 540 ? -16.207 -8.862 16.651 1.00 98.94 540 ASP A N 1
ATOM 4265 C CA . ASP A 1 540 ? -16.097 -9.171 18.076 1.00 98.94 540 ASP A CA 1
ATOM 4266 C C . ASP A 1 540 ? -15.755 -7.924 18.906 1.00 98.94 540 ASP A C 1
ATOM 4268 O O . ASP A 1 540 ? -16.524 -7.558 19.795 1.00 98.94 540 ASP A O 1
ATOM 4272 N N . TYR A 1 541 ? -14.695 -7.189 18.554 1.00 98.94 541 TYR A N 1
ATOM 4273 C CA . TYR A 1 541 ? -14.324 -5.946 19.237 1.00 98.94 541 TYR A CA 1
ATOM 4274 C C . TYR A 1 541 ? -15.428 -4.889 19.167 1.00 98.94 541 TYR A C 1
ATOM 4276 O O . TYR A 1 541 ? -15.717 -4.246 20.177 1.00 98.94 541 TYR A O 1
ATOM 4284 N N . SER A 1 542 ? -16.118 -4.769 18.024 1.00 98.94 542 SER A N 1
ATOM 4285 C CA . SER A 1 542 ? -17.271 -3.868 17.904 1.00 98.94 542 SER A CA 1
ATOM 4286 C C . SER A 1 542 ? -18.373 -4.229 18.903 1.00 98.94 542 SER A C 1
ATOM 4288 O O . SER A 1 542 ? -18.925 -3.367 19.587 1.00 98.94 542 SER A O 1
ATOM 4290 N N . ARG A 1 543 ? -18.698 -5.522 19.024 1.00 98.88 543 ARG A N 1
ATOM 4291 C CA . ARG A 1 543 ? -19.749 -5.998 19.934 1.00 98.88 543 ARG A CA 1
ATOM 4292 C C . ARG A 1 543 ? -19.326 -5.936 21.399 1.00 98.88 543 ARG A C 1
ATOM 4294 O O . ARG A 1 543 ? -20.181 -5.665 22.238 1.00 98.88 543 ARG A O 1
ATOM 4301 N N . GLN A 1 544 ? -18.046 -6.125 21.712 1.00 98.88 544 GLN A N 1
ATOM 4302 C CA . GLN A 1 544 ? -17.512 -5.909 23.058 1.00 98.88 544 GLN A CA 1
ATOM 4303 C C . GLN A 1 544 ? -17.629 -4.436 23.463 1.00 98.88 544 GLN A C 1
ATOM 4305 O O . GLN A 1 544 ? -18.240 -4.152 24.492 1.00 98.88 544 GLN A O 1
ATOM 4310 N N . ALA A 1 545 ? -17.170 -3.503 22.621 1.00 98.81 545 ALA A N 1
ATOM 4311 C CA . ALA A 1 545 ? -17.305 -2.065 22.865 1.00 98.81 545 ALA A CA 1
ATOM 4312 C C . ALA A 1 545 ? -18.773 -1.658 23.047 1.00 98.81 545 ALA A C 1
ATOM 4314 O O . ALA A 1 545 ? -19.126 -0.962 24.000 1.00 98.81 545 ALA A O 1
ATOM 4315 N N . GLN A 1 546 ? -19.653 -2.149 22.168 1.00 98.81 546 GLN A N 1
ATOM 4316 C CA . GLN A 1 546 ? -21.089 -1.909 22.264 1.00 98.81 546 GLN A CA 1
ATOM 4317 C C . GLN A 1 546 ? -21.666 -2.435 23.590 1.00 98.81 546 GLN A C 1
ATOM 4319 O O . GLN A 1 546 ? -22.432 -1.739 24.259 1.00 98.81 546 GLN A O 1
ATOM 4324 N N . ALA A 1 547 ? -21.309 -3.659 23.986 1.00 98.62 547 ALA A N 1
ATOM 4325 C CA . ALA A 1 547 ? -21.794 -4.276 25.214 1.00 98.62 547 ALA A CA 1
ATOM 4326 C C . ALA A 1 547 ? -21.291 -3.545 26.466 1.00 98.62 547 ALA A C 1
ATOM 4328 O O . ALA A 1 547 ? -22.065 -3.369 27.409 1.00 98.62 547 ALA A O 1
ATOM 4329 N N . GLU A 1 548 ? -20.033 -3.103 26.482 1.00 98.19 548 GLU A N 1
ATOM 4330 C CA . GLU A 1 548 ? -19.474 -2.297 27.570 1.00 98.19 548 GLU A CA 1
ATOM 4331 C C . GLU A 1 548 ? -20.160 -0.935 27.670 1.00 98.19 548 GLU A C 1
ATOM 4333 O O . GLU A 1 548 ? -20.610 -0.558 28.754 1.00 98.19 548 GLU A O 1
ATOM 4338 N N . ALA A 1 549 ? -20.355 -0.249 26.542 1.00 98.12 549 ALA A N 1
ATOM 4339 C CA . ALA A 1 549 ? -21.068 1.022 26.490 1.00 98.12 549 ALA A CA 1
ATOM 4340 C C . ALA A 1 549 ? -22.516 0.896 26.998 1.00 98.12 549 ALA A C 1
ATOM 4342 O O . ALA A 1 549 ? -22.969 1.709 27.806 1.00 98.12 549 ALA A O 1
ATOM 4343 N N . ILE A 1 550 ? -23.245 -0.143 26.581 1.00 97.81 550 ILE A N 1
ATOM 4344 C CA . ILE A 1 550 ? -24.610 -0.408 27.062 1.00 97.81 550 ILE A CA 1
ATOM 4345 C C . ILE A 1 550 ? -24.608 -0.762 28.553 1.00 97.81 550 ILE A C 1
ATOM 4347 O O . ILE A 1 550 ? -25.454 -0.268 29.298 1.00 97.81 550 ILE A O 1
ATOM 4351 N N . ARG A 1 551 ? -23.670 -1.603 29.006 1.00 96.00 551 ARG A N 1
ATOM 4352 C CA . ARG A 1 551 ? -23.574 -2.016 30.412 1.00 96.00 551 ARG A CA 1
ATOM 4353 C C . ARG A 1 551 ? -23.278 -0.837 31.326 1.00 96.00 551 ARG A C 1
ATOM 4355 O O . ARG A 1 551 ? -23.875 -0.770 32.394 1.00 96.00 551 ARG A O 1
ATOM 4362 N N . TRP A 1 552 ? -22.407 0.080 30.912 1.00 95.94 552 TRP A N 1
ATOM 4363 C CA . TRP A 1 552 ? -22.101 1.282 31.686 1.00 95.94 552 TRP A CA 1
ATOM 4364 C C . TRP A 1 552 ? -23.363 2.114 31.955 1.00 95.94 552 TRP A C 1
ATOM 4366 O O . TRP A 1 552 ? -23.577 2.589 33.066 1.00 95.94 552 TRP A O 1
ATOM 4376 N N . ARG A 1 553 ? -24.258 2.215 30.963 1.00 94.38 553 ARG A N 1
ATOM 4377 C CA . ARG A 1 553 ? -25.546 2.916 31.090 1.00 94.38 553 ARG A CA 1
ATOM 4378 C C . ARG A 1 553 ? -26.638 2.105 31.792 1.00 94.38 553 ARG A C 1
ATOM 4380 O O . ARG A 1 553 ? -27.700 2.652 32.099 1.00 94.38 553 ARG A O 1
ATOM 4387 N N . ALA A 1 554 ? -26.438 0.805 31.996 1.00 92.81 554 ALA A N 1
ATOM 4388 C CA . ALA A 1 554 ? -27.455 -0.066 32.564 1.00 92.81 554 ALA A CA 1
ATOM 4389 C C . ALA A 1 554 ? -27.596 0.154 34.083 1.00 92.81 554 ALA A C 1
ATOM 4391 O O . ALA A 1 554 ? -26.612 0.430 34.773 1.00 92.81 554 ALA A O 1
ATOM 4392 N N . PRO A 1 555 ? -28.806 -0.018 34.648 1.00 87.88 555 PRO A N 1
ATOM 4393 C CA . PRO A 1 555 ? -28.974 -0.081 36.094 1.00 87.88 555 PRO A CA 1
ATOM 4394 C C . PRO A 1 555 ? -28.098 -1.178 36.707 1.00 87.88 555 PRO A C 1
ATOM 4396 O O . PRO A 1 555 ? -27.879 -2.222 36.089 1.00 87.88 555 PRO A O 1
ATOM 4399 N N . GLN A 1 556 ? -27.662 -0.969 37.951 1.00 83.62 556 GLN A N 1
ATOM 4400 C CA . GLN A 1 556 ? -26.929 -1.987 38.702 1.00 83.62 556 GLN A CA 1
ATOM 4401 C C . GLN A 1 556 ? -27.726 -3.303 38.722 1.00 83.62 556 GLN A C 1
ATOM 4403 O O . GLN A 1 556 ? -28.901 -3.289 39.112 1.00 83.62 556 GLN A O 1
ATOM 4408 N N . PRO A 1 557 ? -27.127 -4.428 38.290 1.00 82.12 557 PRO A N 1
ATOM 4409 C CA . PRO A 1 557 ? -27.825 -5.700 38.288 1.00 82.12 557 PRO A CA 1
ATOM 4410 C C . PRO A 1 557 ? -28.150 -6.119 39.730 1.00 82.12 557 PRO A C 1
ATOM 4412 O O . PRO A 1 557 ? -27.389 -5.813 40.654 1.00 82.12 557 PRO A O 1
ATOM 4415 N N . PRO A 1 558 ? -29.269 -6.829 39.955 1.00 86.12 558 PRO A N 1
ATOM 4416 C CA . PRO A 1 558 ? -29.546 -7.408 41.262 1.00 86.12 558 PRO A CA 1
ATOM 4417 C C . PRO A 1 558 ? -28.436 -8.394 41.651 1.00 86.12 558 PRO A C 1
ATOM 4419 O O . PRO A 1 558 ? -27.858 -9.064 40.793 1.00 86.12 558 PRO A O 1
ATOM 4422 N N . ALA A 1 559 ? -28.156 -8.504 42.952 1.00 83.88 559 ALA A N 1
ATOM 4423 C CA . ALA A 1 559 ? -27.236 -9.517 43.458 1.00 83.88 559 ALA A CA 1
ATOM 4424 C C . ALA A 1 559 ? -27.759 -10.922 43.116 1.00 83.88 559 ALA A C 1
ATOM 4426 O O . ALA A 1 559 ? -28.949 -11.202 43.275 1.00 83.88 559 ALA A O 1
ATOM 4427 N N . ILE A 1 560 ? -26.870 -11.802 42.651 1.00 84.50 560 ILE A N 1
ATOM 4428 C CA . ILE A 1 560 ? -27.199 -13.212 42.425 1.00 84.50 560 ILE A CA 1
ATOM 4429 C C . ILE A 1 560 ? -27.132 -13.920 43.786 1.00 84.50 560 ILE A C 1
ATOM 4431 O O . ILE A 1 560 ? -26.045 -14.053 44.349 1.00 84.50 560 ILE A O 1
ATOM 4435 N N . ASP A 1 561 ? -28.289 -14.323 44.320 1.00 82.75 561 ASP A N 1
ATOM 4436 C CA . ASP A 1 561 ? -28.424 -15.041 45.595 1.00 82.75 561 ASP A CA 1
ATOM 4437 C C . ASP A 1 561 ? -29.231 -16.345 45.406 1.00 82.75 561 ASP A C 1
ATOM 4439 O O . ASP A 1 561 ? -30.384 -16.281 44.957 1.00 82.75 561 ASP A O 1
ATOM 4443 N N . PRO A 1 562 ? -28.660 -17.524 45.730 1.00 83.44 562 PRO A N 1
ATOM 4444 C CA . PRO A 1 562 ? -27.270 -17.740 46.153 1.00 83.44 562 PRO A CA 1
ATOM 4445 C C . PRO A 1 562 ? -26.276 -17.484 45.008 1.00 83.44 562 PRO A C 1
ATOM 4447 O O . PRO A 1 562 ? -26.663 -17.564 43.838 1.00 83.44 562 PRO A O 1
ATOM 4450 N N . PRO A 1 563 ? -24.995 -17.187 45.306 1.00 80.00 563 PRO A N 1
ATOM 4451 C CA . PRO A 1 563 ? -23.966 -17.140 44.273 1.00 80.00 563 PRO A CA 1
ATOM 4452 C C . PRO A 1 563 ? -23.959 -18.467 43.497 1.00 80.00 563 PRO A C 1
ATOM 4454 O O . PRO A 1 563 ? -24.191 -19.516 44.103 1.00 80.00 563 PRO A O 1
ATOM 4457 N N . PRO A 1 564 ? -23.723 -18.442 42.173 1.00 79.06 564 PRO A N 1
ATOM 4458 C CA . PRO A 1 564 ? -23.708 -19.661 41.379 1.00 79.06 564 PRO A CA 1
ATOM 4459 C C . PRO A 1 564 ? -22.654 -20.622 41.931 1.00 79.06 564 PRO A C 1
ATOM 4461 O O . PRO A 1 564 ? -21.529 -20.207 42.228 1.00 79.06 564 PRO A O 1
ATOM 4464 N N . ASP A 1 565 ? -23.025 -21.897 42.061 1.00 82.31 565 ASP A N 1
ATOM 4465 C CA . ASP A 1 565 ? -22.084 -22.951 42.426 1.00 82.31 565 ASP A CA 1
ATOM 4466 C C . ASP A 1 565 ? -20.895 -22.921 41.458 1.00 82.31 565 ASP A C 1
ATOM 4468 O O . ASP A 1 565 ? -21.058 -22.712 40.249 1.00 82.31 565 ASP A O 1
ATOM 4472 N N . ALA A 1 566 ? -19.685 -23.119 41.984 1.00 79.00 566 ALA A N 1
ATOM 4473 C CA . ALA A 1 566 ? -18.509 -23.232 41.138 1.00 79.00 566 ALA A CA 1
ATOM 4474 C C . ALA A 1 566 ? -18.738 -24.359 40.122 1.00 79.00 566 ALA A C 1
ATOM 4476 O O . ALA A 1 566 ? -19.140 -25.464 40.490 1.00 79.00 566 ALA A O 1
ATOM 4477 N N . VAL A 1 567 ? -18.490 -24.082 38.838 1.00 77.38 567 VAL A N 1
ATOM 4478 C CA . VAL A 1 567 ? -18.555 -25.111 37.797 1.00 77.38 567 VAL A CA 1
ATOM 4479 C C . VAL A 1 567 ? -17.388 -26.071 38.023 1.00 77.38 567 VAL A C 1
ATOM 4481 O O . VAL A 1 567 ? -16.286 -25.867 37.517 1.00 77.38 567 VAL A O 1
ATOM 4484 N N . GLU A 1 568 ? -17.615 -27.112 38.820 1.00 72.69 568 GLU A N 1
ATOM 4485 C CA . GLU A 1 568 ? -16.684 -28.224 38.945 1.00 72.69 568 GLU A CA 1
ATOM 4486 C C . GLU A 1 568 ? -16.728 -29.019 37.637 1.00 72.69 568 GLU A C 1
ATOM 4488 O O . GLU A 1 568 ? -17.748 -29.605 37.262 1.00 72.69 568 GLU A O 1
ATOM 4493 N N . GLY A 1 569 ? -15.622 -29.005 36.890 1.00 68.81 569 GLY A N 1
ATOM 4494 C CA . GLY A 1 569 ? -15.483 -29.866 35.723 1.00 68.81 569 GLY A CA 1
ATOM 4495 C C . GLY A 1 569 ? -15.701 -31.330 36.120 1.00 68.81 569 GLY A C 1
ATOM 4496 O O . GLY A 1 569 ? -15.258 -31.771 37.174 1.00 68.81 569 GLY A O 1
ATOM 4497 N N . VAL A 1 570 ? -16.340 -32.120 35.253 1.00 75.69 570 VAL A N 1
ATOM 4498 C CA . VAL A 1 570 ? -16.631 -33.552 35.496 1.00 75.69 570 VAL A CA 1
ATOM 4499 C C . VAL A 1 570 ? -15.383 -34.442 35.614 1.00 75.69 570 VAL A C 1
ATOM 4501 O O . VAL A 1 570 ? -15.497 -35.654 35.801 1.00 75.69 570 VAL A O 1
ATOM 4504 N N . THR A 1 571 ? -14.190 -33.865 35.478 1.00 74.75 571 THR A N 1
ATOM 4505 C CA . THR A 1 571 ? -12.915 -34.549 35.675 1.00 74.75 571 THR A CA 1
ATOM 4506 C C . THR A 1 571 ? -12.589 -34.543 37.167 1.00 74.75 571 THR A C 1
ATOM 4508 O O . THR A 1 571 ? -12.324 -33.473 37.713 1.00 74.75 571 THR A O 1
ATOM 4511 N N . PRO A 1 572 ? -12.554 -35.712 37.840 1.00 73.25 572 PRO A N 1
ATOM 4512 C CA . PRO A 1 572 ? -12.090 -35.790 39.220 1.00 73.25 572 PRO A CA 1
ATOM 4513 C C . PRO A 1 572 ? -10.710 -35.140 39.331 1.00 73.25 572 PRO A C 1
ATOM 4515 O O . PRO A 1 572 ? -9.865 -35.399 38.475 1.00 73.25 572 PRO A O 1
ATOM 4518 N N . ALA A 1 573 ? -10.467 -34.337 40.369 1.00 67.88 573 ALA A N 1
ATOM 4519 C CA . ALA A 1 573 ? -9.210 -33.598 40.546 1.00 67.88 573 ALA A CA 1
ATOM 4520 C C . ALA A 1 573 ? -7.955 -34.492 40.427 1.00 67.88 573 ALA A C 1
ATOM 4522 O O . ALA A 1 573 ? -6.924 -34.066 39.921 1.00 67.88 573 ALA A O 1
ATOM 4523 N N . GLU A 1 574 ? -8.073 -35.767 40.803 1.00 73.94 574 GLU A N 1
ATOM 4524 C CA . GLU A 1 574 ? -7.030 -36.799 40.699 1.00 73.94 574 GLU A CA 1
ATOM 4525 C C . GLU A 1 574 ? -6.666 -37.199 39.255 1.00 73.94 574 GLU A C 1
ATOM 4527 O O . GLU A 1 574 ? -5.628 -37.812 39.016 1.00 73.94 574 GLU A O 1
ATOM 4532 N N . LYS A 1 575 ? -7.540 -36.895 38.290 1.00 70.06 575 LYS A N 1
ATOM 4533 C CA . LYS A 1 575 ? -7.383 -37.165 36.853 1.00 70.06 575 LYS A CA 1
ATOM 4534 C C . LYS A 1 575 ? -7.197 -35.890 36.034 1.00 70.06 575 LYS A C 1
ATOM 4536 O O . LYS A 1 575 ? -7.107 -35.980 34.808 1.00 70.06 575 LYS A O 1
ATOM 4541 N N . ALA A 1 576 ? -7.176 -34.723 36.678 1.00 67.50 576 ALA A N 1
ATOM 4542 C CA . ALA A 1 576 ? -6.847 -33.487 35.996 1.00 67.50 576 ALA A CA 1
ATOM 4543 C C . ALA A 1 576 ? -5.399 -33.598 35.483 1.00 67.50 576 ALA A C 1
ATOM 4545 O O . ALA A 1 576 ? -4.506 -33.944 36.264 1.00 67.50 576 ALA A O 1
ATOM 4546 N N . PRO A 1 577 ? -5.140 -33.373 34.182 1.00 70.62 577 PRO A N 1
ATOM 4547 C CA . PRO A 1 577 ? -3.771 -33.304 33.698 1.00 70.62 577 PRO A CA 1
ATOM 4548 C C . PRO A 1 577 ? -3.032 -32.199 34.472 1.00 70.62 577 PRO A C 1
ATOM 4550 O O . PRO A 1 577 ? -3.648 -31.176 34.786 1.00 70.62 577 PRO A O 1
ATOM 4553 N N . PRO A 1 578 ? -1.741 -32.383 34.809 1.00 65.44 578 PRO A N 1
ATOM 4554 C CA . PRO A 1 578 ? -0.961 -31.315 35.421 1.00 65.44 578 PRO A CA 1
ATOM 4555 C C . PRO A 1 578 ? -1.046 -30.077 34.523 1.00 65.44 578 PRO A C 1
ATOM 4557 O O . PRO A 1 578 ? -0.855 -30.189 33.310 1.00 65.44 578 PRO A O 1
ATOM 4560 N N . SER A 1 579 ? -1.394 -28.931 35.117 1.00 57.59 579 SER A N 1
ATOM 4561 C CA . SER A 1 579 ? -1.486 -27.647 34.412 1.00 57.59 579 SER A CA 1
ATOM 4562 C C . SER A 1 579 ? -0.218 -27.428 33.579 1.00 57.59 579 SER A C 1
ATOM 4564 O O . SER A 1 579 ? 0.874 -27.487 34.148 1.00 57.59 579 SER A O 1
ATOM 4566 N N . PRO A 1 580 ? -0.320 -27.195 32.257 1.00 53.34 580 PRO A N 1
ATOM 4567 C CA . PRO A 1 580 ? 0.821 -26.798 31.440 1.00 53.34 580 PRO A CA 1
ATOM 4568 C C . PRO A 1 580 ? 1.109 -25.287 31.517 1.00 53.34 580 PRO A C 1
ATOM 4570 O O . PRO A 1 580 ? 1.955 -24.805 30.767 1.00 53.34 580 PRO A O 1
ATOM 4573 N N . TYR A 1 581 ? 0.424 -24.560 32.407 1.00 44.06 581 TYR A N 1
ATOM 4574 C CA . TYR A 1 581 ? 0.636 -23.141 32.692 1.00 44.06 581 TYR A CA 1
ATOM 4575 C C . TYR A 1 581 ? 1.094 -22.940 34.128 1.00 44.06 581 TYR A C 1
ATOM 4577 O O . TYR A 1 581 ? 0.451 -23.552 35.023 1.00 44.06 581 TYR A O 1
#

Secondary structure (DSSP, 8-state):
-------------------------------TTHHHHHHHHHHHHHHHHHHHHHHHHHHHHHHHHTTS-----S---TT---HHHHHHH-HHHHHHHHGGGS-EEETTEEE-SSPPBHHHHSTHHHHHTTTSGGGT--B----GGGHHHHHHH-HHHHSS--BGGGGTTTS--HHHHHHHHHHHTT---SHHHHHH---HHHHHHHHHHHHHSBHHHHHHHHHTS--SS-S-SPPSSS-SSSPPPPTT--S-----TT---TTPPPP-SS-GGGTB-TTT--B----HHHHHHHHHHHHS----TT-HHHHHHHTS--SS---HHHHS-HHHHHHHHHHTTSS--B-STTS--B---TT-SSHHHHHHHHHH-B-TTSPBP-SEE-TTT--EEPPP---HHHHHHTSHHHHTT--HHHHHS-EEEETTEEEE----S-GGG-HHHHTTTT--S-HHHHHHHHHHHHHHHHHHHHHHHHHHHHHHHHHHHHHHTT--HHHHHHHHHHHHHHHHHHHHHHH-TTTTSTTHHHHHHHHHHHHHHHHHHHHHHHHHHSPPPPP-SSPPPP---SS-GGGSPPP--

Radius of gyration: 35.39 Å; chains: 1; bounding box: 107×108×100 Å

Foldseek 3Di:
DDDDDDDDDDDDDDDDDDDDDDDDDDDDDDDPCVVVVVVVVVVVVVVVVVVVVVVVVVVVVLVVCVVPVWDQPDADFLQQQAFVSVCVTVVQQVVLLLCLQPWADDPQATADPDFDFPCVVPVLVLLLQAFALVNQTDGGDGGQLCLQVCLLPRSSFAVAWFALLSCQQWWPCQLLQLQQLCVVVVHDSAPVVSGPDSPPSSNVSSLQVRLQHINLVSLVSQQQGRNRFQDDDDGSGDHQLDRRDGPPPPDPPPPPPPPSPSRGHTIGTRHQSCQAHSVPRQGAHNGPQLQQQVLLLLQAPDDQLLFVQSVVCVVDDVPDGDGCRPRGDSLVSLASSVVSHQAWWDRGNLGRIHGQANHHLALVSSVVSQQVDAGPVRHRDAPGQSPLQRFRAHAGARHQVSLLSQAPCSNVSNHPQLQQQFWDDDPSDIGTRSNGDHSLVPCCRRPCVPDVDDNVVVVVVLVVLLVVLVVLLVLLSVLLVLLSVLSNVLVVVPDDPVLCVVLSVLSRQLSSLSNNQVNHRSSCPSPSVSSNVSSVSSNVSSVVSSVSSVVSVDPDDDDDPPDDDPPDDPQDPVRPDPDPD

Sequence (581 aa):
MNSKPTSRKQSNASQQTPNSSEDAASTRSTHPYRPFFLGLLMLVVAVATFGVTWLLVTIFEHRQAARTPFVRLVEVDETTTNPVPWGINWPFQFDTYRRTVDTTHTQYGGSEAMPESKLDAYPWLRRLYAGYAFSLDYREARGHAYMLYDQEVTQRVTERTQSGSCLHCHASVIPTYRRLGLEAAGLPADAETLGADFNWPAVMAGFEIAAEMDYATAHAEMLRTPDGISSVDPPLFPGGDRAVTTPTSEEHMDIDPEIEDPHLGRAHPVSCVDCHDPQTMKIRITRPGFMLGIAALARSDDPLPHLPSIKRWREGDRRQDYDPNRLASHQEMRSFVCAQCHVEYYCATKDSLFFPWDNGLKVEQIEQMFDEYTFPDGTPFYDYLHAETGAPIYKAQHPEFELWSQGIHAAAGVSCSDCHMPYERQGAMKVSSHWVRSPMLNINKSCQVCHQVPEDELRDRVEAIQARTTSLMQRAADAMVDMLDAILETQAAGASSEEMAPILDLQRKAMWRLDFISSENSRGFHAGQEAARVLGESIDYSRQAQAEAIRWRAPQPPAIDPPPDAVEGVTPAEKAPPSPY

=== Feature glossary ===
Feature key, reading from the visual/contextual features back to the raw sequence:

Rendered structure images. Six rendered views show the 3D structure from the faces of a cube — i.e. along ±x, ±y, ±z. Rendering representation is drawn randomly per protein from cartoon (secondary-structure ribbons), sticks (backbone bonds), or molecular surface; coloring is either N→C rainbow (blue at the N-terminus through red at the C-terminus) or one color per chain.

Contact-map, Ramachandran, and PAE plots. The contact map is a binary N×N matrix image: pixel (i, j) is dark where Cα_i and Cα_j are within 8 Å and |i−j|>4. Because the |i−j|>4 filter removes local helical contacts, off-diagonal stripes parallel to the main diagonal indicate parallel β-sheets; stripes perpendicular to it indicate antiparallel β-sheets. The Ramachandran plot scatters every residue's (φ, ψ) pair against the sterically allowed regions. The PAE heatmap renders the predicted-aligned-error matrix.

InterPro / GO / CATH / organism. Database cross-references. InterPro integrates a dozen domain/family signature databases into unified entries with residue-range hits. GO terms attach function/process/location labels with evidence codes. CATH codes position the fold in a four-level structural taxonomy. Organism is the NCBI-taxonomy species name.

Nearest PDB structures. The Foldseek neighbor list gives the closest experimentally determined structures in the PDB, ranked by structural alignment. TM-score near 1 means near-identical fold; near 0.3 means only rough topology match. This is how one finds what a novel AlphaFold prediction most resembles in the solved-structure universe.

Predicted aligned error. PAE(i, j) answers: if I align the predicted and true structures on residue i, how far off (in Å) do I expect residue j to be? A block-diagonal PAE matrix with low values on the blocks and high values off-diagonal is the signature of a multi-domain protein with confidently predicted domains but uncertain inter-domain orienta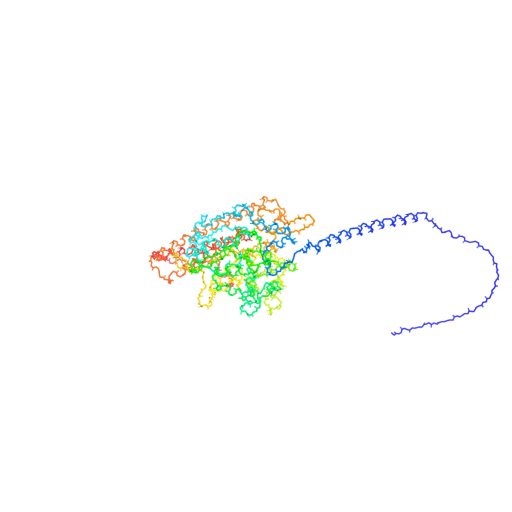tion.

Solvent-accessible surface area. Accessible surface area quantifies burial. A residue with SASA near zero is packed into the hydrophobic core; one with SASA >100 Å² sits on the surface. Computed here via the Shrake–Rupley numerical algorithm with a 1.4 Å probe.

B-factor. B-factor (Debye–Waller factor) reflects atomic displacement in the crystal lattice. It is an experimental observable (units Å²), not a prediction; low values mean the atom is pinned down, high values mean it moves or is heterogeneous across the crystal.

pLDDT. For AlphaFold models, the B-factor field carries pLDDT — the model's own estimate of local accuracy on a 0–100 scale. Regions with pLDDT<50 should be treated as essentially unmodeled; they often correspond to intrinsically disordered segments.

Backbone torsions (φ/ψ). φ (phi) and ψ (psi) are the two rotatable backbone dihedrals per residue: φ is the C(i-1)–N–Cα–C torsion, ψ is the N–Cα–C–N(i+1) torsion, both in degrees on (−180°, 180°]. α-helical residues cluster near (−60°, −45°); β-strand residues near (−120°, +130°). A Ramachandran plot is simply a scatter of (φ, ψ) for every residue.

Radius of gyration, Cα contacts, bounding box. Radius of gyration (Rg) is the root-mean-square distance of Cα atoms from their centroid — a single number for overall size and compactness. A globular domain of N residues has Rg ≈ 2.2·N^0.38 Å; an extended or disordered chain has a much larger Rg. The Cα contact count is the number of residue pairs whose Cα atoms are within 8 Å and are more than four positions apart in sequence — a standard proxy for tertiary packing density. The bounding box is the smallest axis-aligned box enclosing all Cα atoms.

Secondary structure (3-state, P-SEA). Three-state secondary structure (P-SEA) collapses the eight DSSP classes into helix (a), strand (b), and coil (c). P-SEA assigns these from Cα geometry alone — distances and angles — without requiring backbone oxygens, so it works on any Cα trace.

Secondary structure (8-state, DSSP). DSSP 8-state secondary structure assigns each residue one of H (α-helix), G (3₁₀-helix), I (π-helix), E (extended β-strand), B (isolated β-bridge), T (hydrogen-bonded turn), S (bend), or '-' (coil). The assignment is computed from backbone hydrogen-bond geometry via the Kabsch–Sander algorithm.

Foldseek 3Di. A 3Di character summarizes, for each residue, the relative orientation of the Cα frame of its nearest spatial neighbor. Because it encodes fold topology rather than chemistry, 3Di alignments detect remote structural similarity that sequence alignment misses.

mmCIF coordinates. The mmCIF block holds the 3D Cartesian coordinates of each backbone atom (N, Cα, C, O) in ångströms. mmCIF is the PDB's canonical archive format — a tagged-loop text representation of the atomic model.

Sequence. Sequence gives the chain of amino acids in standard one-letter code (A=alanine, C=cysteine, …, Y=tyrosine), read N→C. It is the only feature that is directly encoded by the gene; all structural features are derived from the folded form of this sequence.